Protein AF-A0A8H5FE26-F1 (afdb_monomer)

Solvent-accessible surface area (backbone atoms only — not comparable to full-atom values): 21546 Å² total; per-residue (Å²): 132,84,78,77,91,80,84,86,88,81,73,98,58,68,50,40,76,89,61,54,45,76,48,76,42,78,92,78,72,46,77,47,75,51,56,50,65,57,74,57,57,75,66,94,57,79,83,75,61,69,77,38,42,54,45,73,43,95,80,79,53,49,63,42,27,74,56,44,78,77,45,67,68,90,78,36,55,68,60,79,56,71,46,61,98,80,62,85,57,63,67,57,53,51,53,52,49,64,69,40,44,68,57,50,53,51,35,66,73,62,79,59,77,76,51,43,69,53,51,44,50,50,54,51,49,48,52,53,46,45,34,44,72,74,47,21,38,45,59,34,35,37,34,40,23,27,83,88,84,74,32,67,44,34,37,38,41,35,33,42,45,26,44,38,79,89,76,75,45,60,30,34,46,24,31,38,36,62,30,29,63,74,56,66,74,32,69,69,49,52,49,45,50,53,50,43,57,51,40,42,75,76,49,89,52,45,78,44,82,44,84,41,60,78,69,23,50,38,44,50,28,28,39,49,39,30,24,25,47,19,44,61,89,70,68,56,49,98,82,34,47,49,81,78,58,35,72,38,52,37,51,53,86,52,45,50,22,60,59,72,61,41,41,53,46,84,52,66,63,46,77,76,38,77,88,46,55,82,48,38,77,64,22,29,39,26,44,45,56,82,81,58,80,42,78,51,49,65,53,33,60,58,49,48,52,50,51,51,52,52,52,53,48,51,50,56,49,55,54,62,75,68,59,86,71,90,82,88,84,76,55,14,76,69,77,61,42,70,28,84,90,55,59,46,55,40,89,66,50,62,80,49,40,17,49,43,73,66,43,46,59,71,41,38,83,64,46,61,81,74,64,50,114

Sequence (373 aa):
MFKGFKSTLHFPFPIDTSALTTRIARKSSYIEVEGRIVSQAKLAVPLDMKSFPVIRTDNRSKFHALGMHYVALEALPVLRSPLPSKYDLTWLEHHFSLSMDEEKKAAHAASGPQPPFLELKDSIAIIFARFLETNRGEATMFQLRDPKNGGTYAILFVSCVRIDLTANTVIADACVLSWSASLFAMPVIDRAIRKMLVDIQATTLRSIHVITPPEEVKWWKAFLPTAVERCRSWNHQSKCEYMLQGVPRTVKMNEDPVCGCGRGKNLGGFDQVEGWKAFRPYVTRVALGMPFSTSLLSGITSDMQQTLRSELKRVSEMEREGAAGEFSEQCCTTCGGSGKPKLLLCSRCKGTQYCSTDCQKTDWKKHKLVCSK

pLDDT: mean 80.18, std 16.31, range [31.52, 98.56]

Mean predicted aligned error: 14.79 Å

Structure (mmCIF, N/CA/C/O backbone):
data_AF-A0A8H5FE26-F1
#
_entry.id   AF-A0A8H5FE26-F1
#
loop_
_atom_site.group_PDB
_atom_site.id
_atom_site.type_symbol
_atom_site.label_atom_id
_atom_site.label_alt_id
_atom_site.label_comp_id
_atom_site.label_asym_id
_atom_site.label_entity_id
_atom_site.label_seq_id
_atom_site.pdbx_PDB_ins_code
_atom_site.Cartn_x
_atom_site.Cartn_y
_atom_site.Cartn_z
_atom_site.occupancy
_atom_site.B_iso_or_equiv
_atom_site.auth_seq_id
_atom_site.auth_comp_id
_atom_site.auth_asym_id
_atom_site.auth_atom_id
_atom_site.pdbx_PDB_model_num
ATOM 1 N N . MET A 1 1 ? -31.729 -18.927 38.021 1.00 42.00 1 MET A N 1
ATOM 2 C CA . MET A 1 1 ? -30.723 -17.842 38.036 1.00 42.00 1 MET A CA 1
ATOM 3 C C . MET A 1 1 ? -30.392 -17.519 36.580 1.00 42.00 1 MET A C 1
ATOM 5 O O . MET A 1 1 ? -29.798 -18.361 35.916 1.00 42.00 1 MET A O 1
ATOM 9 N N . PHE A 1 2 ? -30.890 -16.406 36.027 1.00 48.88 2 PHE A N 1
ATOM 10 C CA . PHE A 1 2 ? -30.594 -16.031 34.637 1.00 48.88 2 PHE A CA 1
ATOM 11 C C . PHE A 1 2 ? -29.081 -15.815 34.508 1.00 48.88 2 PHE A C 1
ATOM 13 O O . PHE A 1 2 ? -28.537 -14.903 35.129 1.00 48.88 2 PHE A O 1
ATOM 20 N N . LYS A 1 3 ? -28.389 -16.662 33.735 1.00 57.31 3 LYS A N 1
ATOM 21 C CA . LYS A 1 3 ? -27.020 -16.362 33.298 1.00 57.31 3 LYS A CA 1
ATOM 22 C C . LYS A 1 3 ? -27.122 -15.089 32.460 1.00 57.31 3 LYS A C 1
ATOM 24 O O . LYS A 1 3 ? -27.830 -15.090 31.458 1.00 57.31 3 LYS A O 1
ATOM 29 N N . GLY A 1 4 ? -26.522 -14.000 32.940 1.00 65.94 4 GLY A N 1
ATOM 30 C CA . GLY A 1 4 ? -26.686 -12.667 32.362 1.00 65.94 4 GLY A CA 1
ATOM 31 C C . GLY A 1 4 ? -26.510 -12.668 30.843 1.00 65.94 4 GLY A C 1
ATOM 32 O O . GLY A 1 4 ? -25.567 -13.259 30.317 1.00 65.94 4 GLY A O 1
ATOM 33 N N . PHE A 1 5 ? -27.434 -12.017 30.138 1.00 72.00 5 PHE A N 1
ATOM 34 C CA . PHE A 1 5 ? -27.328 -11.807 28.700 1.00 72.00 5 PHE A CA 1
ATOM 35 C C . PHE A 1 5 ? -26.205 -10.798 28.433 1.00 72.00 5 PHE A C 1
ATOM 37 O O . PHE A 1 5 ? -26.276 -9.654 28.879 1.00 72.00 5 PHE A O 1
ATOM 44 N N . LYS A 1 6 ? -25.158 -11.227 27.723 1.00 79.38 6 LYS A N 1
ATOM 45 C CA . LYS A 1 6 ? -24.045 -10.373 27.298 1.00 79.38 6 LYS A CA 1
ATOM 46 C C . LYS A 1 6 ? -23.971 -10.391 25.777 1.00 79.38 6 LYS A C 1
ATOM 48 O O . LYS A 1 6 ? -23.808 -11.454 25.185 1.00 79.38 6 LYS A O 1
ATOM 53 N N . SER A 1 7 ? -24.065 -9.216 25.166 1.00 76.31 7 SER A N 1
ATOM 54 C CA . SER A 1 7 ? -23.886 -9.022 23.728 1.00 76.31 7 SER A CA 1
ATOM 55 C C . SER A 1 7 ? -22.877 -7.902 23.477 1.00 76.31 7 SER A C 1
ATOM 57 O O . SER A 1 7 ? -22.735 -6.995 24.297 1.00 76.31 7 SER A O 1
ATOM 59 N N . THR A 1 8 ? -22.154 -7.983 22.363 1.00 78.25 8 THR A N 1
ATOM 60 C CA . THR A 1 8 ? -21.194 -6.964 21.921 1.00 78.25 8 THR A CA 1
ATOM 61 C C . THR A 1 8 ? -21.729 -6.332 20.648 1.00 78.25 8 THR A C 1
ATOM 63 O O . THR A 1 8 ? -21.984 -7.040 19.676 1.00 78.25 8 THR A O 1
ATOM 66 N N . LEU A 1 9 ? -21.895 -5.011 20.664 1.00 72.19 9 LEU A N 1
ATOM 67 C CA . LEU A 1 9 ? -22.330 -4.230 19.510 1.00 72.19 9 LEU A CA 1
ATOM 68 C C . LEU A 1 9 ? -21.108 -3.692 18.761 1.00 72.19 9 LEU A C 1
ATOM 70 O O . LEU A 1 9 ? -20.142 -3.243 19.381 1.00 72.19 9 LEU A O 1
ATOM 74 N N . HIS A 1 10 ? -21.158 -3.745 17.433 1.00 67.38 10 HIS A N 1
ATOM 75 C CA . HIS A 1 10 ? -20.135 -3.199 16.552 1.00 67.38 10 HIS A CA 1
ATOM 76 C C . HIS A 1 10 ? -20.739 -2.037 15.767 1.00 67.38 10 HIS A C 1
ATOM 78 O O . HIS A 1 10 ? -21.728 -2.210 15.064 1.00 67.38 10 HIS A O 1
ATOM 84 N N . PHE A 1 11 ? -20.155 -0.848 15.897 1.00 66.44 11 PHE A N 1
ATOM 85 C CA . PHE A 1 11 ? -20.574 0.299 15.101 1.00 66.44 11 PHE A CA 1
ATOM 86 C C . PHE A 1 11 ? -19.781 0.325 13.789 1.00 66.44 11 PHE A C 1
ATOM 88 O O . PHE A 1 11 ? -18.556 0.172 13.824 1.00 66.44 11 PHE A O 1
ATOM 95 N N . PRO A 1 12 ? -20.443 0.521 12.634 1.00 58.28 12 PRO A N 1
ATOM 96 C CA . PRO A 1 12 ? -19.768 0.567 11.339 1.00 58.28 12 PRO A CA 1
ATOM 97 C C . PRO A 1 12 ? -18.960 1.855 11.141 1.00 58.28 12 PRO A C 1
ATOM 99 O O . PRO A 1 12 ? -18.121 1.902 10.251 1.00 58.28 12 PRO A O 1
ATOM 102 N N . PHE A 1 13 ? -19.185 2.877 11.970 1.00 64.31 13 PHE A N 1
ATOM 103 C CA . PHE A 1 13 ? -18.470 4.150 11.954 1.00 64.31 13 PHE A CA 1
ATOM 104 C C . PHE A 1 13 ? -17.922 4.466 13.350 1.00 64.31 13 PHE A C 1
ATOM 106 O O . PHE A 1 13 ? -18.496 4.005 14.342 1.00 64.31 13 PHE A O 1
ATOM 113 N N . PRO A 1 14 ? -16.841 5.260 13.460 1.00 64.19 14 PRO A N 1
ATOM 114 C CA . PRO A 1 14 ? -16.409 5.803 14.738 1.00 64.19 14 PRO A CA 1
ATOM 115 C C . PRO A 1 14 ? -17.554 6.586 15.379 1.00 64.19 14 PRO A C 1
ATOM 117 O O . PRO A 1 14 ? -18.117 7.500 14.773 1.00 64.19 14 PRO A O 1
ATOM 120 N N . ILE A 1 15 ? -17.890 6.216 16.608 1.00 69.81 15 ILE A N 1
ATOM 121 C CA . ILE A 1 15 ? -18.896 6.897 17.415 1.00 69.81 15 ILE A CA 1
ATOM 122 C C . ILE A 1 15 ? -18.239 7.504 18.649 1.00 69.81 15 ILE A C 1
ATOM 124 O O . ILE A 1 15 ? -17.254 6.973 19.168 1.00 69.81 15 ILE A O 1
ATOM 128 N N . ASP A 1 16 ? -18.789 8.614 19.123 1.00 71.38 16 ASP A N 1
ATOM 129 C CA . ASP A 1 16 ? -18.390 9.179 20.404 1.00 71.38 16 ASP A CA 1
ATOM 130 C C . ASP A 1 16 ? -18.943 8.297 21.530 1.00 71.38 16 ASP A C 1
ATOM 132 O O . ASP A 1 16 ? -20.134 8.328 21.849 1.00 71.38 16 ASP A O 1
ATOM 136 N N . THR A 1 17 ? -18.070 7.487 22.131 1.00 69.12 17 THR A N 1
ATOM 137 C CA . THR A 1 17 ? -18.452 6.583 23.221 1.00 69.12 17 THR A CA 1
ATOM 138 C C . THR A 1 17 ? -18.880 7.329 24.482 1.00 69.12 17 THR A C 1
ATOM 140 O O . THR A 1 17 ? -19.586 6.749 25.303 1.00 69.12 17 THR A O 1
ATOM 143 N N . SER A 1 18 ? -18.475 8.594 24.648 1.00 71.56 18 SER A N 1
ATOM 144 C CA . SER A 1 18 ? -18.912 9.432 25.771 1.00 71.56 18 SER A CA 1
ATOM 145 C C . SER A 1 18 ? -20.352 9.931 25.607 1.00 71.56 18 SER A C 1
ATOM 147 O O . SER A 1 18 ? -21.015 10.224 26.599 1.00 71.56 18 SER A O 1
ATOM 149 N N . ALA A 1 19 ? -20.863 9.952 24.371 1.00 73.81 19 ALA A N 1
ATOM 150 C CA . ALA A 1 19 ? -22.213 10.387 24.020 1.00 73.81 19 ALA A CA 1
ATOM 151 C C . ALA A 1 19 ? -23.171 9.217 23.720 1.00 73.81 19 ALA A C 1
ATOM 153 O O . ALA A 1 19 ? -24.199 9.411 23.070 1.00 73.81 19 ALA A O 1
ATOM 154 N N . LEU A 1 20 ? -22.838 8.001 24.165 1.00 84.44 20 LEU A N 1
ATOM 155 C CA . LEU A 1 20 ? -23.683 6.822 23.989 1.00 84.44 20 LEU A CA 1
ATOM 156 C C . LEU A 1 20 ? -24.953 6.917 24.834 1.00 84.44 20 LEU A C 1
ATOM 158 O O . LEU A 1 20 ? -24.897 7.048 26.058 1.00 84.44 20 LEU A O 1
ATOM 162 N N . THR A 1 21 ? -26.106 6.752 24.194 1.00 88.12 21 THR A N 1
ATOM 163 C CA . THR A 1 21 ? -27.395 6.637 24.874 1.00 88.12 21 THR A CA 1
ATOM 164 C C . THR A 1 21 ? -27.908 5.206 24.752 1.00 88.12 21 THR A C 1
ATOM 166 O O . THR A 1 21 ? -27.860 4.579 23.697 1.00 88.12 21 THR A O 1
ATOM 169 N N . THR A 1 22 ? -28.369 4.641 25.870 1.00 91.06 22 THR A N 1
ATOM 170 C CA . THR A 1 22 ? -28.957 3.295 25.912 1.00 91.06 22 THR A CA 1
ATOM 171 C C . THR A 1 22 ? -30.412 3.395 26.334 1.00 91.06 22 THR A C 1
ATOM 173 O O . THR A 1 22 ? -30.720 3.940 27.394 1.00 91.06 22 THR A O 1
ATOM 176 N N . ARG A 1 23 ? -31.313 2.829 25.532 1.00 90.69 23 ARG A N 1
ATOM 177 C CA . ARG A 1 23 ? -32.741 2.739 25.828 1.00 90.69 23 ARG A CA 1
ATOM 178 C C . ARG A 1 23 ? -33.143 1.273 25.960 1.00 90.69 23 ARG A C 1
ATOM 180 O O . ARG A 1 23 ? -32.915 0.464 25.067 1.00 90.69 23 ARG A O 1
ATOM 187 N N . ILE A 1 24 ? -33.759 0.929 27.092 1.00 91.12 24 ILE A N 1
ATOM 188 C CA . ILE A 1 24 ? -34.232 -0.430 27.388 1.00 91.12 24 ILE A CA 1
ATOM 189 C C . ILE A 1 24 ? -35.757 -0.425 27.370 1.00 91.12 24 ILE A C 1
ATOM 191 O O . ILE A 1 24 ? -36.402 0.027 28.320 1.00 91.12 24 ILE A O 1
ATOM 195 N N . ALA A 1 25 ? -36.346 -0.955 26.306 1.00 89.50 25 ALA A N 1
ATOM 196 C CA . ALA A 1 25 ? -37.789 -1.059 26.177 1.00 89.50 25 ALA A CA 1
ATOM 197 C C . ALA A 1 25 ? -38.263 -2.418 26.712 1.00 89.50 25 ALA A C 1
ATOM 199 O O . ALA A 1 25 ? -38.289 -3.423 26.007 1.00 89.50 25 ALA A O 1
ATOM 200 N N . ARG A 1 26 ? -38.637 -2.458 27.997 1.00 88.38 26 ARG A N 1
ATOM 201 C CA . ARG A 1 26 ? -38.989 -3.710 28.699 1.00 88.38 26 ARG A CA 1
ATOM 202 C C . ARG A 1 26 ? -40.265 -4.372 28.172 1.00 88.38 26 ARG A C 1
ATOM 204 O O . ARG A 1 26 ? -40.333 -5.593 28.145 1.00 88.38 26 ARG A O 1
ATOM 211 N N . LYS A 1 27 ? -41.259 -3.575 27.756 1.00 89.50 27 LYS A N 1
ATOM 212 C CA . LYS A 1 27 ? -42.552 -4.079 27.252 1.00 89.50 27 LYS A CA 1
ATOM 213 C C . LYS A 1 27 ? -42.445 -4.699 25.855 1.00 89.50 27 LYS A C 1
ATOM 215 O O . LYS A 1 27 ? -43.151 -5.652 25.569 1.00 89.50 27 LYS A O 1
ATOM 220 N N . SER A 1 28 ? -41.570 -4.158 25.011 1.00 90.69 28 SER A N 1
ATOM 221 C CA . SER A 1 28 ? -41.320 -4.608 23.633 1.00 90.69 28 SER A CA 1
ATOM 222 C C . SER A 1 28 ? -40.013 -5.398 23.484 1.00 90.69 28 SER A C 1
ATOM 224 O O . SER A 1 28 ? -39.604 -5.699 22.369 1.00 90.69 28 SER A O 1
ATOM 226 N N . SER A 1 29 ? -39.355 -5.723 24.602 1.00 88.06 29 SER A N 1
ATOM 227 C CA . SER A 1 29 ? -38.166 -6.580 24.696 1.00 88.06 29 SER A CA 1
ATOM 228 C C . SER A 1 29 ? -37.003 -6.215 23.761 1.00 88.06 29 SER A C 1
ATOM 230 O O . SER A 1 29 ? -36.334 -7.108 23.247 1.00 88.06 29 SER A O 1
ATOM 232 N N . TYR A 1 30 ? -36.708 -4.921 23.585 1.00 87.31 30 TYR A N 1
ATOM 233 C CA . TYR A 1 30 ? -35.526 -4.482 22.832 1.00 87.31 30 TYR A CA 1
ATOM 234 C C . TYR A 1 30 ? -34.601 -3.573 23.648 1.00 87.31 30 TYR A C 1
ATOM 236 O O . TYR A 1 30 ? -35.021 -2.864 24.569 1.00 87.31 30 TYR A O 1
ATOM 244 N N . ILE A 1 31 ? -33.319 -3.614 23.289 1.00 87.75 31 ILE A N 1
ATOM 245 C CA . ILE A 1 31 ? -32.285 -2.694 23.758 1.00 87.75 31 ILE A CA 1
ATOM 246 C C . ILE A 1 31 ? -31.813 -1.926 22.532 1.00 87.75 31 ILE A C 1
ATOM 248 O O . ILE A 1 31 ? -31.376 -2.526 21.553 1.00 87.75 31 ILE A O 1
ATOM 252 N N . GLU A 1 32 ? -31.920 -0.611 22.590 1.00 89.19 32 GLU A N 1
ATOM 253 C CA . GLU A 1 32 ? -31.445 0.307 21.565 1.00 89.19 32 GLU A CA 1
ATOM 254 C C . GLU A 1 32 ? -30.240 1.054 22.126 1.00 89.19 32 GLU A C 1
ATOM 256 O O . GLU A 1 32 ? -30.271 1.542 23.259 1.00 89.19 32 GLU A O 1
ATOM 261 N N . VAL A 1 33 ? -29.161 1.094 21.351 1.00 88.62 33 VAL A N 1
ATOM 262 C CA . VAL A 1 33 ? -27.958 1.854 21.683 1.00 88.62 33 VAL A CA 1
ATOM 263 C C . VAL A 1 33 ? -27.718 2.824 20.541 1.00 88.62 33 VAL A C 1
ATOM 265 O O . VAL A 1 33 ? -27.420 2.407 19.424 1.00 88.62 33 VAL A O 1
ATOM 268 N N . GLU A 1 34 ? -27.866 4.109 20.826 1.00 85.75 34 GLU A N 1
ATOM 269 C CA . GLU A 1 34 ? -27.645 5.186 19.873 1.00 85.75 34 GLU A CA 1
ATOM 270 C C . GLU A 1 34 ? -26.297 5.844 20.190 1.00 85.75 34 GLU A C 1
ATOM 272 O O . GLU A 1 34 ? -25.986 6.189 21.331 1.00 85.75 34 GLU A O 1
ATOM 277 N N . GLY A 1 35 ? -25.459 5.964 19.164 1.00 81.00 35 GLY A N 1
ATOM 278 C CA . GLY A 1 35 ? -24.169 6.632 19.240 1.00 81.00 35 GLY A CA 1
ATOM 279 C C . GLY A 1 35 ? -24.078 7.667 18.137 1.00 81.00 35 GLY A C 1
ATOM 280 O O . GLY A 1 35 ? -24.379 7.373 16.979 1.00 81.00 35 GLY A O 1
ATOM 281 N N . ARG A 1 36 ? -23.653 8.884 18.483 1.00 76.75 36 ARG A N 1
ATOM 282 C CA . ARG A 1 36 ? -23.403 9.913 17.474 1.00 76.75 36 ARG A CA 1
ATOM 283 C C . ARG A 1 36 ? -22.162 9.538 16.683 1.00 76.75 36 ARG A C 1
ATOM 285 O O . ARG A 1 36 ? -21.097 9.330 17.269 1.00 76.75 36 ARG A O 1
ATOM 292 N N . ILE A 1 37 ? -22.311 9.473 15.360 1.00 70.62 37 ILE A N 1
ATOM 293 C CA . ILE A 1 37 ? -21.169 9.392 14.451 1.00 70.62 37 ILE A CA 1
ATOM 294 C C . ILE A 1 37 ? -20.287 10.596 14.757 1.00 70.62 37 ILE A C 1
ATOM 296 O O . ILE A 1 37 ? -20.768 11.729 14.826 1.00 70.62 37 ILE A O 1
ATOM 300 N N . VAL A 1 38 ? -19.004 10.341 14.976 1.00 62.84 38 VAL A N 1
ATOM 301 C CA . VAL A 1 38 ? -18.029 11.407 15.180 1.00 62.84 38 VAL A CA 1
ATOM 302 C C . VAL A 1 38 ? -18.012 12.223 13.896 1.00 62.84 38 VAL A C 1
ATOM 304 O O . VAL A 1 38 ? -17.582 11.713 12.873 1.00 62.84 38 VAL A O 1
ATOM 307 N N . SER A 1 39 ? -18.514 13.456 13.915 1.00 52.06 39 SER A N 1
ATOM 308 C CA . SER A 1 39 ? -18.492 14.326 12.733 1.00 52.06 39 SER A CA 1
ATOM 309 C C . SER A 1 39 ? -17.266 15.237 12.701 1.00 52.06 39 SER A C 1
ATOM 311 O O . SER A 1 39 ? -16.921 15.729 11.637 1.00 52.06 39 SER A O 1
ATOM 313 N N . GLN A 1 40 ? -16.588 15.440 13.835 1.00 47.38 40 GLN A N 1
ATOM 314 C CA . GLN A 1 40 ? -15.408 16.296 13.976 1.00 47.38 40 GLN A CA 1
ATOM 315 C C . GLN A 1 40 ? -14.584 15.866 15.196 1.00 47.38 40 GLN A C 1
ATOM 317 O O . GLN A 1 40 ? -15.142 15.696 16.279 1.00 47.38 40 GLN A O 1
ATOM 322 N N . ALA A 1 41 ? -13.276 15.694 14.993 1.00 45.03 41 ALA A N 1
ATOM 323 C CA . ALA A 1 41 ? -12.136 16.133 15.812 1.00 45.03 41 ALA A CA 1
ATOM 324 C C . ALA A 1 41 ? -12.131 16.125 17.359 1.00 45.03 41 ALA A C 1
ATOM 326 O O . ALA A 1 41 ? -11.152 16.564 17.949 1.00 45.03 41 ALA A O 1
ATOM 327 N N . LYS A 1 42 ? -13.135 15.596 18.060 1.00 40.28 42 LYS A N 1
ATOM 328 C CA . LYS A 1 42 ? -13.143 15.522 19.534 1.00 40.28 42 LYS A CA 1
ATOM 329 C C . LYS A 1 42 ? -12.607 14.214 20.099 1.00 40.28 42 LYS A C 1
ATOM 331 O O . LYS A 1 42 ? -12.680 13.982 21.302 1.00 40.28 42 LYS A O 1
ATOM 336 N N . LEU A 1 43 ? -12.037 13.357 19.260 1.00 40.78 43 LEU A N 1
ATOM 337 C CA . LEU A 1 43 ? -11.197 12.290 19.772 1.00 40.78 43 LEU A CA 1
ATOM 338 C C . LEU A 1 43 ? -9.810 12.879 20.012 1.00 40.78 43 LEU A C 1
ATOM 340 O O . LEU A 1 43 ? -9.029 13.044 19.082 1.00 40.78 43 LEU A O 1
ATOM 344 N N . ALA A 1 44 ? -9.499 13.115 21.288 1.00 36.69 44 ALA A N 1
ATOM 345 C CA . ALA A 1 44 ? -8.140 13.155 21.829 1.00 36.69 44 ALA A CA 1
ATOM 346 C C . ALA A 1 44 ? -7.467 11.775 21.675 1.00 36.69 44 ALA A C 1
ATOM 348 O O . ALA A 1 44 ? -7.000 11.160 22.631 1.00 36.69 44 ALA A O 1
ATOM 349 N N . VAL A 1 45 ? -7.516 11.225 20.467 1.00 37.59 45 VAL A N 1
ATOM 350 C CA . VAL A 1 45 ? -6.930 9.948 20.124 1.00 37.59 45 VAL A CA 1
ATOM 351 C C . VAL A 1 45 ? -5.710 10.255 19.288 1.00 37.59 45 VAL A C 1
ATOM 353 O O . VAL A 1 45 ? -5.857 10.878 18.235 1.00 37.59 45 VAL A O 1
ATOM 356 N N . PRO A 1 46 ? -4.520 9.847 19.757 1.00 38.06 46 PRO A N 1
ATOM 357 C CA . PRO A 1 46 ? -3.290 10.020 19.013 1.00 38.06 46 PRO A CA 1
ATOM 358 C C . PRO A 1 46 ? -3.487 9.569 17.567 1.00 38.06 46 PRO A C 1
ATOM 360 O O . PRO A 1 46 ? -4.008 8.483 17.305 1.00 38.06 46 PRO A O 1
ATOM 363 N N . LEU A 1 47 ? -3.094 10.442 16.641 1.00 45.56 47 LEU A N 1
ATOM 364 C CA . LEU A 1 47 ? -3.214 10.299 15.188 1.00 45.56 47 LEU A CA 1
ATOM 365 C C . LEU A 1 47 ? -2.347 9.161 14.610 1.00 45.56 47 LEU A C 1
ATOM 367 O O . LEU A 1 47 ? -2.080 9.136 13.417 1.00 45.56 47 LEU A O 1
ATOM 371 N N . ASP A 1 48 ? -1.854 8.249 15.442 1.00 53.72 48 ASP A N 1
ATOM 372 C CA . ASP A 1 48 ? -0.707 7.400 15.140 1.00 53.72 48 ASP A CA 1
ATOM 373 C C . ASP A 1 48 ? -1.023 6.262 14.153 1.00 53.72 48 ASP A C 1
ATOM 375 O O . ASP A 1 48 ? -0.298 6.066 13.184 1.00 53.72 48 ASP A O 1
ATOM 379 N N . MET A 1 49 ? -2.095 5.499 14.384 1.00 50.41 49 MET A N 1
ATOM 380 C CA . MET A 1 49 ? -2.362 4.217 13.708 1.00 50.41 49 MET A CA 1
ATOM 381 C C . MET A 1 49 ? -3.819 4.035 13.282 1.00 50.41 49 MET A C 1
ATOM 383 O O . MET A 1 49 ? -4.137 3.159 12.477 1.00 50.41 49 MET A O 1
ATOM 387 N N . LYS A 1 50 ? -4.728 4.857 13.814 1.00 59.31 50 LYS A N 1
ATOM 388 C CA . LYS A 1 50 ? -6.170 4.769 13.529 1.00 59.31 50 LYS A CA 1
ATOM 389 C C . LYS A 1 50 ? -6.589 5.495 12.251 1.00 59.31 50 LYS A C 1
ATOM 391 O O . LYS A 1 50 ? -7.764 5.462 11.902 1.00 59.31 50 LYS A O 1
ATOM 396 N N . SER A 1 51 ? -5.634 6.095 11.543 1.00 67.00 51 SER A N 1
ATOM 397 C CA . SER A 1 51 ? -5.821 6.776 10.255 1.00 67.00 51 SER A CA 1
ATOM 398 C C . SER A 1 51 ? -6.201 5.819 9.119 1.00 67.00 51 SER A C 1
ATOM 400 O O . SER A 1 51 ? -6.740 6.248 8.102 1.00 67.00 51 SER A O 1
ATOM 402 N N . PHE A 1 52 ? -5.997 4.511 9.314 1.00 79.94 52 PHE A N 1
ATOM 403 C CA . PHE A 1 52 ? -6.332 3.458 8.352 1.00 79.94 52 PHE A CA 1
ATOM 404 C C . PHE A 1 52 ? -7.270 2.399 8.952 1.00 79.94 52 PHE A C 1
ATOM 406 O O . PHE A 1 52 ? -6.898 1.226 9.050 1.00 79.94 52 PHE A O 1
ATOM 413 N N . PRO A 1 53 ? -8.482 2.782 9.405 1.00 77.62 53 PRO A N 1
ATOM 414 C CA . PRO A 1 53 ? -9.356 1.851 10.093 1.00 77.62 53 PRO A CA 1
ATOM 415 C C . PRO A 1 53 ? -9.917 0.816 9.118 1.00 77.62 53 PRO A C 1
ATOM 417 O O . PRO A 1 53 ? -10.616 1.145 8.157 1.00 77.62 53 PRO A O 1
ATOM 420 N N . VAL A 1 54 ? -9.648 -0.452 9.420 1.00 81.38 54 VAL A N 1
ATOM 421 C CA . VAL A 1 54 ? -10.272 -1.606 8.774 1.00 81.38 54 VAL A CA 1
ATOM 422 C C . VAL A 1 54 ? -11.252 -2.225 9.763 1.00 81.38 54 VAL A C 1
ATOM 424 O O . VAL A 1 54 ? -10.854 -2.847 10.749 1.00 81.38 54 VAL A O 1
ATOM 427 N N . ILE A 1 55 ? -12.545 -2.040 9.512 1.00 77.12 55 ILE A N 1
ATOM 428 C CA . ILE A 1 55 ? -13.608 -2.450 10.429 1.00 77.12 55 ILE A CA 1
ATOM 429 C C . ILE A 1 55 ? -14.200 -3.782 10.004 1.00 77.12 55 ILE A C 1
ATOM 431 O O . ILE A 1 55 ? -14.474 -4.029 8.831 1.00 77.12 55 ILE A O 1
ATOM 435 N N . ARG A 1 56 ? -14.439 -4.642 10.991 1.00 76.12 56 ARG A N 1
ATOM 436 C CA . ARG A 1 56 ? -15.178 -5.887 10.819 1.00 76.12 56 ARG A CA 1
ATOM 437 C C . ARG A 1 56 ? -16.681 -5.613 10.845 1.00 76.12 56 ARG A C 1
ATOM 439 O O . ARG A 1 56 ? -17.183 -5.062 11.818 1.00 76.12 56 ARG A O 1
ATOM 446 N N . THR A 1 57 ? -17.393 -6.063 9.819 1.00 67.88 57 THR A N 1
ATOM 447 C CA . THR A 1 57 ? -18.866 -6.018 9.787 1.00 67.88 57 THR A CA 1
ATOM 448 C C . THR A 1 57 ? -19.507 -7.130 10.607 1.00 67.88 57 THR A C 1
ATOM 450 O O . THR A 1 57 ? -18.881 -8.155 10.902 1.00 67.88 57 THR A O 1
ATOM 453 N N . ASP A 1 58 ? -20.796 -6.964 10.896 1.00 56.25 58 ASP A N 1
ATOM 454 C CA . ASP A 1 58 ? -21.624 -7.894 11.673 1.00 56.25 58 ASP A CA 1
ATOM 455 C C . ASP A 1 58 ? -21.601 -9.332 11.140 1.00 56.25 58 ASP A C 1
ATOM 457 O O . ASP A 1 58 ? -21.714 -10.286 11.910 1.00 56.25 58 ASP A O 1
ATOM 461 N N . ASN A 1 59 ? -21.330 -9.520 9.844 1.00 58.56 59 ASN A N 1
ATOM 462 C CA . ASN A 1 59 ? -21.236 -10.841 9.224 1.00 58.56 59 ASN A CA 1
ATOM 463 C C . ASN A 1 59 ? -19.911 -11.589 9.517 1.00 58.56 59 ASN A C 1
ATOM 465 O O . ASN A 1 59 ? -19.579 -12.547 8.817 1.00 58.56 59 ASN A O 1
ATOM 469 N N . ARG A 1 60 ? -19.128 -11.129 10.514 1.00 56.62 60 ARG A N 1
ATOM 470 C CA . ARG A 1 60 ? -17.849 -11.648 11.071 1.00 56.62 60 ARG A CA 1
ATOM 471 C C . ARG A 1 60 ? -16.717 -11.981 10.084 1.00 56.62 60 ARG A C 1
ATOM 473 O O . ARG A 1 60 ? -15.598 -12.209 10.520 1.00 56.62 60 ARG A O 1
ATOM 480 N N . SER A 1 61 ? -16.974 -11.998 8.784 1.00 61.88 61 SER A N 1
ATOM 481 C CA . SER A 1 61 ? -16.092 -12.489 7.718 1.00 61.88 61 SER A CA 1
ATOM 482 C C . SER A 1 61 ? -15.740 -11.411 6.692 1.00 61.88 61 SER A C 1
ATOM 484 O O . SER A 1 61 ? -14.847 -11.615 5.869 1.00 61.88 61 SER A O 1
ATOM 486 N N . LYS A 1 62 ? -16.413 -10.254 6.748 1.00 72.12 62 LYS A N 1
ATOM 487 C CA . LYS A 1 62 ? -16.162 -9.114 5.867 1.00 72.12 62 LYS A CA 1
ATOM 488 C C . LYS A 1 62 ? -15.542 -7.967 6.653 1.00 72.12 62 LYS A C 1
ATOM 490 O O . LYS A 1 62 ? -16.079 -7.551 7.683 1.00 72.12 62 LYS A O 1
ATOM 495 N N . PHE A 1 63 ? -14.429 -7.476 6.130 1.00 82.75 63 PHE A N 1
ATOM 496 C CA . PHE A 1 63 ? -13.708 -6.313 6.622 1.00 82.75 63 PHE A CA 1
ATOM 497 C C . PHE A 1 63 ? -13.835 -5.189 5.590 1.00 82.75 63 PHE A C 1
ATOM 499 O O . PHE A 1 63 ? -13.822 -5.458 4.388 1.00 82.75 63 PHE A O 1
ATOM 506 N N . HIS A 1 64 ? -13.969 -3.948 6.051 1.00 77.25 64 HIS A N 1
ATOM 507 C CA . HIS A 1 64 ? -14.046 -2.766 5.198 1.00 77.25 64 HIS A CA 1
ATOM 508 C C . HIS A 1 64 ? -13.019 -1.727 5.622 1.00 77.25 64 HIS A C 1
ATOM 510 O O . HIS A 1 64 ? -12.952 -1.349 6.791 1.00 77.25 64 HIS A O 1
ATOM 516 N N . ALA A 1 65 ? -12.249 -1.248 4.649 1.00 81.44 65 ALA A N 1
ATOM 517 C CA . ALA A 1 65 ? -11.445 -0.046 4.778 1.00 81.44 65 ALA A CA 1
ATOM 518 C C . ALA A 1 65 ? -12.381 1.169 4.863 1.00 81.44 65 ALA A C 1
ATOM 520 O O . ALA A 1 65 ? -13.050 1.500 3.891 1.00 81.44 65 ALA A O 1
ATOM 521 N N . LEU A 1 66 ? -12.454 1.828 6.018 1.00 73.50 66 LEU A N 1
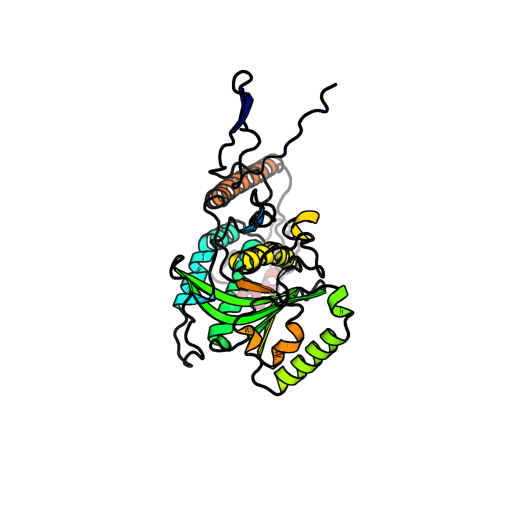ATOM 522 C CA . LEU A 1 66 ? -13.338 2.985 6.192 1.00 73.50 66 LEU A CA 1
ATOM 523 C C . LEU A 1 66 ? -12.805 4.257 5.524 1.00 73.50 66 LEU A C 1
ATOM 525 O O . LEU A 1 66 ? -13.589 5.106 5.114 1.00 73.50 66 LEU A O 1
ATOM 529 N N . GLY A 1 67 ? -11.481 4.399 5.426 1.00 71.50 67 GLY A N 1
ATOM 530 C CA . GLY A 1 67 ? -10.852 5.593 4.853 1.00 71.50 67 GLY A CA 1
ATOM 531 C C . GLY A 1 67 ? -10.671 5.561 3.337 1.00 71.50 67 GLY A C 1
ATOM 532 O O . GLY A 1 67 ? -10.174 6.519 2.755 1.00 71.50 67 GLY A O 1
ATOM 533 N N . MET A 1 68 ? -11.038 4.457 2.688 1.00 81.75 68 MET A N 1
ATOM 534 C CA . MET A 1 68 ? -10.845 4.257 1.257 1.00 81.75 68 MET A CA 1
ATOM 535 C C . MET A 1 68 ? -11.978 3.407 0.694 1.00 81.75 68 MET A C 1
ATOM 537 O O . MET A 1 68 ? -12.238 2.315 1.189 1.00 81.75 68 MET A O 1
ATOM 541 N N . HIS A 1 69 ? -12.623 3.886 -0.369 1.00 86.31 69 HIS A N 1
ATOM 542 C CA . HIS A 1 69 ? -13.677 3.128 -1.034 1.00 86.31 69 HIS A CA 1
ATOM 543 C C . HIS A 1 69 ? -13.118 1.847 -1.671 1.00 86.31 69 HIS A C 1
ATOM 545 O O . HIS A 1 69 ? -11.965 1.803 -2.104 1.00 86.31 69 HIS A O 1
ATOM 551 N N . TYR A 1 70 ? -13.948 0.806 -1.737 1.00 91.06 70 TYR A N 1
ATOM 552 C CA . TYR A 1 70 ? -13.598 -0.449 -2.394 1.00 91.06 70 TYR A CA 1
ATOM 553 C C . TYR A 1 70 ? -13.387 -0.257 -3.897 1.00 91.06 70 TYR A C 1
ATOM 555 O O . TYR A 1 70 ? -14.194 0.393 -4.556 1.00 91.06 70 TYR A O 1
ATOM 563 N N . VAL A 1 71 ? -12.354 -0.892 -4.447 1.00 92.81 71 VAL A N 1
ATOM 564 C CA . VAL A 1 71 ? -12.009 -0.820 -5.865 1.00 92.81 71 VAL A CA 1
ATOM 565 C C . VAL A 1 71 ? -11.959 -2.213 -6.477 1.00 92.81 71 VAL A C 1
ATOM 567 O O . VAL A 1 71 ? -11.128 -3.048 -6.114 1.00 92.81 71 VAL A O 1
ATOM 570 N N . ALA A 1 72 ? -12.796 -2.430 -7.489 1.00 94.44 72 ALA A N 1
ATOM 571 C CA . ALA A 1 72 ? -12.684 -3.575 -8.379 1.00 94.44 72 ALA A CA 1
ATOM 572 C C . ALA A 1 72 ? -11.585 -3.301 -9.419 1.00 94.44 72 ALA A C 1
ATOM 574 O O . ALA A 1 72 ? -11.856 -2.735 -10.474 1.00 94.44 72 ALA A O 1
ATOM 575 N N . LEU A 1 73 ? -10.339 -3.688 -9.116 1.00 95.75 73 LEU A N 1
ATOM 576 C CA . LEU A 1 73 ? -9.174 -3.371 -9.957 1.00 95.75 73 LEU A CA 1
ATOM 577 C C . LEU A 1 73 ? -9.358 -3.782 -11.424 1.00 95.75 73 LEU A C 1
ATOM 579 O O . LEU A 1 73 ? -9.002 -3.012 -12.306 1.00 95.75 73 LEU A O 1
ATOM 583 N N . GLU A 1 74 ? -9.972 -4.937 -11.696 1.00 94.31 74 GLU A N 1
ATOM 584 C CA . GLU A 1 74 ? -10.205 -5.406 -13.073 1.00 94.31 74 GLU A CA 1
ATOM 585 C C . GLU A 1 74 ? -11.181 -4.535 -13.873 1.00 94.31 74 GLU A C 1
ATOM 587 O O . GLU A 1 74 ? -11.129 -4.536 -15.099 1.00 94.31 74 GLU A O 1
ATOM 592 N N . ALA A 1 75 ? -12.049 -3.778 -13.198 1.00 94.75 75 ALA A N 1
ATOM 593 C CA . ALA A 1 75 ? -12.989 -2.869 -13.845 1.00 94.75 75 ALA A CA 1
ATOM 594 C C . ALA A 1 75 ? -12.366 -1.500 -14.162 1.00 94.75 75 ALA A C 1
ATOM 596 O O . ALA A 1 75 ? -12.953 -0.724 -14.914 1.00 94.75 75 ALA A O 1
ATOM 597 N N . LEU A 1 76 ? -11.195 -1.185 -13.594 1.00 96.44 76 LEU A N 1
ATOM 598 C CA . LEU A 1 76 ? -10.530 0.089 -13.836 1.00 96.44 76 LEU A CA 1
ATOM 599 C C . LEU A 1 76 ? -9.666 0.033 -15.103 1.00 96.44 76 LEU A C 1
ATOM 601 O O . LEU A 1 76 ? -8.872 -0.907 -15.255 1.00 96.44 76 LEU A O 1
ATOM 605 N N . PRO A 1 77 ? -9.743 1.052 -15.980 1.00 96.62 77 PRO A N 1
ATOM 606 C CA . PRO A 1 77 ? -8.896 1.128 -17.161 1.00 96.62 77 PRO A CA 1
ATOM 607 C C . PRO A 1 77 ? -7.419 1.218 -16.766 1.00 96.62 77 PRO A C 1
ATOM 609 O O . PRO A 1 77 ? -7.034 1.956 -15.856 1.00 96.62 77 PRO A O 1
ATOM 612 N N . VAL A 1 78 ? -6.588 0.455 -17.472 1.00 96.12 78 VAL A N 1
ATOM 613 C CA . VAL A 1 78 ? -5.134 0.445 -17.288 1.00 96.12 78 VAL A CA 1
ATOM 614 C C . VAL A 1 78 ? -4.526 1.629 -18.040 1.00 96.12 78 VAL A C 1
ATOM 616 O O . VAL A 1 78 ? -4.852 1.869 -19.203 1.00 96.12 78 VAL A O 1
ATOM 619 N N . LEU A 1 79 ? -3.631 2.368 -17.385 1.00 93.44 79 LEU A N 1
ATOM 620 C CA . LEU A 1 79 ? -2.833 3.406 -18.024 1.00 93.44 79 LEU A CA 1
ATOM 621 C C . LEU A 1 79 ? -1.892 2.747 -19.037 1.00 93.44 79 LEU A C 1
ATOM 623 O O . LEU A 1 79 ? -1.162 1.814 -18.705 1.00 93.44 79 LEU A O 1
ATOM 627 N N . ARG A 1 80 ? -1.915 3.229 -20.280 1.00 89.69 80 ARG A N 1
ATOM 628 C CA . ARG A 1 80 ? -1.146 2.638 -21.378 1.00 89.69 80 ARG A CA 1
ATOM 629 C C . ARG A 1 80 ? 0.354 2.680 -21.075 1.00 89.69 80 ARG A C 1
ATOM 631 O O . ARG A 1 80 ? 0.911 3.762 -20.917 1.00 89.69 80 ARG A O 1
ATOM 638 N N . SER A 1 81 ? 0.998 1.518 -21.061 1.00 88.06 81 SER A N 1
ATOM 639 C CA . SER A 1 81 ? 2.448 1.371 -20.933 1.00 88.06 81 SER A CA 1
ATOM 640 C C . SER A 1 81 ? 3.016 0.439 -22.029 1.00 88.06 81 SER A C 1
ATOM 642 O O . SER A 1 81 ? 2.261 -0.367 -22.579 1.00 88.06 81 SER A O 1
ATOM 644 N N . PRO A 1 82 ? 4.308 0.560 -22.401 1.00 89.69 82 PRO A N 1
ATOM 645 C CA . PRO A 1 82 ? 5.249 1.565 -21.921 1.00 89.69 82 PRO A CA 1
ATOM 646 C C . PRO A 1 82 ? 4.873 2.980 -22.385 1.00 89.69 82 PRO A C 1
ATOM 648 O O . PRO A 1 82 ? 4.381 3.184 -23.496 1.00 89.69 82 PRO A O 1
ATOM 651 N N . LEU A 1 83 ? 5.087 3.968 -21.518 1.00 90.19 83 LEU A N 1
ATOM 652 C CA . LEU A 1 83 ? 4.877 5.372 -21.841 1.00 90.19 83 LEU A CA 1
ATOM 653 C C . LEU A 1 83 ? 5.913 5.844 -22.877 1.00 90.19 83 LEU A C 1
ATOM 655 O O . LEU A 1 83 ? 7.080 5.436 -22.822 1.00 90.19 83 LEU A O 1
ATOM 659 N N . PRO A 1 84 ? 5.524 6.734 -23.809 1.00 89.31 84 PRO A N 1
ATOM 660 C CA . PRO A 1 84 ? 6.466 7.404 -24.695 1.00 89.31 84 PRO A CA 1
ATOM 661 C C . PRO A 1 84 ? 7.583 8.108 -23.916 1.00 89.31 84 PRO A C 1
ATOM 663 O O . PRO A 1 84 ? 7.366 8.625 -22.824 1.00 89.31 84 PRO A O 1
ATOM 666 N N . SER A 1 85 ? 8.773 8.213 -24.512 1.00 82.00 85 SER A N 1
ATOM 667 C CA . SER A 1 85 ? 9.946 8.834 -23.872 1.00 82.00 85 SER A CA 1
ATOM 668 C C . SER A 1 85 ? 9.755 10.296 -23.451 1.00 82.00 85 SER A C 1
ATOM 670 O O . SER A 1 85 ? 10.504 10.772 -22.606 1.00 82.00 85 SER A O 1
ATOM 672 N N . LYS A 1 86 ? 8.782 11.003 -24.038 1.00 82.06 86 LYS A N 1
ATOM 673 C CA . LYS A 1 86 ? 8.441 12.405 -23.747 1.00 82.06 86 LYS A CA 1
ATOM 674 C C . LYS A 1 86 ? 7.019 12.563 -23.198 1.00 82.06 86 LYS A C 1
ATOM 676 O O . LYS A 1 86 ? 6.387 13.586 -23.436 1.00 82.06 86 LYS A O 1
ATOM 681 N N . TYR A 1 87 ? 6.473 11.530 -22.560 1.00 86.94 87 TYR A N 1
ATOM 682 C CA . TYR A 1 87 ? 5.143 11.632 -21.971 1.00 86.94 87 TYR A CA 1
ATOM 683 C C . TYR A 1 87 ? 5.154 12.645 -20.821 1.00 86.94 87 TYR A C 1
ATOM 685 O O . TYR A 1 87 ? 5.989 12.550 -19.923 1.00 86.94 87 TYR A O 1
ATOM 693 N N . ASP A 1 88 ? 4.241 13.611 -20.867 1.00 89.19 88 ASP A N 1
ATOM 694 C CA . ASP A 1 88 ? 4.130 14.640 -19.841 1.00 89.19 88 ASP A CA 1
ATOM 695 C C . ASP A 1 88 ? 3.435 14.072 -18.593 1.00 89.19 88 ASP A C 1
ATOM 697 O O . ASP A 1 88 ? 2.272 13.659 -18.632 1.00 89.19 88 ASP A O 1
ATOM 701 N N . LEU A 1 89 ? 4.177 14.021 -17.487 1.00 90.00 89 LEU A N 1
ATOM 702 C CA . LEU A 1 89 ? 3.712 13.550 -16.182 1.00 90.00 89 LEU A CA 1
ATOM 703 C C . LEU A 1 89 ? 3.505 14.696 -15.182 1.00 90.00 89 LEU A C 1
ATOM 705 O O . LEU A 1 89 ? 3.238 14.432 -14.013 1.00 90.00 89 LEU A O 1
ATOM 709 N N . THR A 1 90 ? 3.525 15.957 -15.629 1.00 89.06 90 THR A N 1
ATOM 710 C CA . THR A 1 90 ? 3.225 17.120 -14.773 1.00 89.06 90 THR A CA 1
ATOM 711 C C . THR A 1 90 ? 1.859 17.003 -14.097 1.00 89.06 90 THR A C 1
ATOM 713 O O . THR A 1 90 ? 1.692 17.416 -12.954 1.00 89.06 90 THR A O 1
ATOM 716 N N . TRP A 1 91 ? 0.867 16.386 -14.748 1.00 88.50 91 TRP A N 1
ATOM 717 C CA . TRP A 1 91 ? -0.440 16.131 -14.132 1.00 88.50 91 TRP A CA 1
ATOM 718 C C . TRP A 1 91 ? -0.340 15.245 -12.880 1.00 88.50 91 TRP A C 1
ATOM 720 O O . TRP A 1 91 ? -1.085 15.461 -11.927 1.00 88.50 91 TRP A O 1
ATOM 730 N N . LEU A 1 92 ? 0.578 14.273 -12.856 1.00 90.88 92 LEU A N 1
ATOM 731 C CA . LEU A 1 92 ? 0.777 13.366 -11.725 1.00 90.88 92 LEU A CA 1
ATOM 732 C C . LEU A 1 92 ? 1.432 14.105 -10.557 1.00 90.88 92 LEU A C 1
ATOM 734 O O . LEU A 1 92 ? 1.010 13.956 -9.409 1.00 90.88 92 LEU A O 1
ATOM 738 N N . GLU A 1 93 ? 2.430 14.934 -10.864 1.00 86.69 93 GLU A N 1
ATOM 739 C CA . GLU A 1 93 ? 3.087 15.808 -9.893 1.00 86.69 93 GLU A CA 1
ATOM 740 C C . GLU A 1 93 ? 2.085 16.776 -9.252 1.00 86.69 93 GLU A C 1
ATOM 742 O O . GLU A 1 93 ? 2.018 16.872 -8.023 1.00 86.69 93 GLU A O 1
ATOM 747 N N . HIS A 1 94 ? 1.257 17.445 -10.062 1.00 85.94 94 HIS A N 1
ATOM 748 C CA . HIS A 1 94 ? 0.202 18.329 -9.569 1.00 85.94 94 HIS A CA 1
ATOM 749 C C . HIS A 1 94 ? -0.819 17.568 -8.716 1.00 85.94 94 HIS A C 1
ATOM 751 O O . HIS A 1 94 ? -1.153 18.015 -7.619 1.00 85.94 94 HIS A O 1
ATOM 757 N N . HIS A 1 95 ? -1.275 16.398 -9.177 1.00 88.00 95 HIS A N 1
ATOM 758 C CA . HIS A 1 95 ? -2.238 15.560 -8.457 1.00 88.00 95 HIS A CA 1
ATOM 759 C C . HIS A 1 95 ? -1.751 15.199 -7.051 1.00 88.00 95 HIS A C 1
ATOM 761 O O . HIS A 1 95 ? -2.458 15.404 -6.059 1.00 88.00 95 HIS A O 1
ATOM 767 N N . PHE A 1 96 ? -0.516 14.712 -6.931 1.00 89.56 96 PHE A N 1
ATOM 768 C CA . PHE A 1 96 ? 0.049 14.355 -5.632 1.00 89.56 96 PHE A CA 1
ATOM 769 C C . PHE A 1 96 ? 0.419 15.567 -4.784 1.00 89.56 96 PHE A C 1
ATOM 771 O O . PHE A 1 96 ? 0.230 15.524 -3.569 1.00 89.56 96 PHE A O 1
ATOM 778 N N . SER A 1 97 ? 0.877 16.662 -5.390 1.00 84.00 97 SER A N 1
ATOM 779 C CA . SER A 1 97 ? 1.167 17.897 -4.656 1.00 84.00 97 SER A CA 1
ATOM 780 C C . SER A 1 97 ? -0.083 18.463 -3.990 1.00 84.00 97 SER A C 1
ATOM 782 O O . SER A 1 97 ? -0.035 18.792 -2.808 1.00 84.00 97 SER A O 1
ATOM 784 N N . LEU A 1 98 ? -1.212 18.484 -4.705 1.00 82.44 98 LEU A N 1
ATOM 785 C CA . LEU A 1 98 ? -2.504 18.896 -4.153 1.00 82.44 98 LEU A CA 1
ATOM 786 C C . LEU A 1 98 ? -3.002 17.927 -3.072 1.00 82.44 98 LEU A C 1
ATOM 788 O O . LEU A 1 98 ? -3.534 18.360 -2.056 1.00 82.44 98 LEU A O 1
ATOM 792 N N . SER A 1 99 ? -2.764 16.624 -3.242 1.00 83.00 99 SER A N 1
ATOM 793 C CA . SER A 1 99 ? -3.153 15.592 -2.264 1.00 83.00 99 SER A CA 1
ATOM 794 C C . SER A 1 99 ? -2.383 15.656 -0.933 1.00 83.00 99 SER A C 1
ATOM 796 O O . SER A 1 99 ? -2.749 14.961 0.019 1.00 83.00 99 SER A O 1
ATOM 798 N N . MET A 1 100 ? -1.300 16.436 -0.879 1.00 83.44 100 MET A N 1
ATOM 799 C CA . MET A 1 100 ? -0.408 16.596 0.277 1.00 83.44 100 MET A CA 1
ATOM 800 C C . MET A 1 100 ? -0.345 18.040 0.792 1.00 83.44 100 MET A C 1
ATOM 802 O O . MET A 1 100 ? 0.446 18.333 1.687 1.00 83.44 100 MET A O 1
ATOM 806 N N . ASP A 1 101 ? -1.107 18.964 0.202 1.00 79.25 101 ASP A N 1
ATOM 807 C CA . ASP A 1 101 ? -0.949 20.401 0.445 1.00 79.25 101 ASP A CA 1
ATOM 808 C C . ASP A 1 101 ? -1.218 20.779 1.910 1.00 79.25 101 ASP A C 1
ATOM 810 O O . ASP A 1 101 ? -0.444 21.522 2.517 1.00 79.25 101 ASP A O 1
ATOM 814 N N . GLU A 1 102 ? -2.263 20.211 2.517 1.00 74.31 102 GLU A N 1
ATOM 815 C CA . GLU A 1 102 ? -2.594 20.451 3.925 1.00 74.31 102 GLU A CA 1
ATOM 816 C C . GLU A 1 102 ? -1.488 19.965 4.866 1.00 74.31 102 GLU A C 1
ATOM 818 O O . GLU A 1 102 ? -1.046 20.715 5.743 1.00 74.31 102 GLU A O 1
ATOM 823 N N . GLU A 1 103 ? -0.996 18.736 4.676 1.00 76.81 103 GLU A N 1
ATOM 824 C CA . GLU A 1 103 ? 0.071 18.193 5.514 1.00 76.81 103 GLU A CA 1
ATOM 825 C C . GLU A 1 103 ? 1.383 18.952 5.316 1.00 76.81 103 GLU A C 1
ATOM 827 O O . GLU A 1 103 ? 2.078 19.233 6.294 1.00 76.81 103 GLU A O 1
ATOM 832 N N . LYS A 1 104 ? 1.699 19.355 4.077 1.00 80.31 104 LYS A N 1
ATOM 833 C CA . LYS A 1 104 ? 2.876 20.179 3.781 1.00 80.31 104 LYS A CA 1
ATOM 834 C C . LYS A 1 104 ? 2.774 21.525 4.484 1.00 80.31 104 LYS A C 1
ATOM 836 O O . LYS A 1 104 ? 3.728 21.920 5.151 1.00 80.31 104 LYS A O 1
ATOM 841 N N . LYS A 1 105 ? 1.635 22.218 4.402 1.00 74.94 105 LYS A N 1
ATOM 842 C CA . LYS A 1 105 ? 1.413 23.493 5.108 1.00 74.94 105 LYS A CA 1
ATOM 843 C C . LYS A 1 105 ? 1.548 23.335 6.621 1.00 74.94 105 LYS A C 1
ATOM 845 O O . LYS A 1 105 ? 2.193 24.165 7.262 1.00 74.94 105 LYS A O 1
ATOM 850 N N . ALA A 1 106 ? 0.987 22.267 7.188 1.00 71.69 106 ALA A N 1
ATOM 851 C CA . ALA A 1 106 ? 1.099 21.978 8.614 1.00 71.69 106 ALA A CA 1
ATOM 852 C C . ALA A 1 106 ? 2.554 21.719 9.039 1.00 71.69 106 ALA A C 1
ATOM 854 O O . ALA A 1 106 ? 3.001 22.279 10.038 1.00 71.69 106 ALA A O 1
ATOM 855 N N . ALA A 1 107 ? 3.307 20.941 8.258 1.00 78.00 107 ALA A N 1
ATOM 856 C CA . ALA A 1 107 ? 4.719 20.668 8.512 1.00 78.00 107 ALA A CA 1
ATOM 857 C C . ALA A 1 107 ? 5.576 21.944 8.455 1.00 78.00 107 ALA A C 1
ATOM 859 O O . ALA A 1 107 ? 6.374 22.191 9.357 1.00 78.00 107 ALA A O 1
ATOM 860 N N . HIS A 1 108 ? 5.359 22.798 7.445 1.00 77.62 108 HIS A N 1
ATOM 861 C CA . HIS A 1 108 ? 6.065 24.079 7.317 1.00 77.62 108 HIS A CA 1
ATOM 862 C C . HIS A 1 108 ? 5.782 25.016 8.497 1.00 77.62 108 HIS A C 1
ATOM 864 O O . HIS A 1 108 ? 6.681 25.719 8.949 1.00 77.62 108 HIS A O 1
ATOM 870 N N . ALA A 1 109 ? 4.549 25.023 9.011 1.00 75.00 109 ALA A N 1
ATOM 871 C CA . ALA A 1 109 ? 4.173 25.852 10.152 1.00 75.00 109 ALA A CA 1
ATOM 872 C C . ALA A 1 109 ? 4.744 25.352 11.493 1.00 75.00 109 ALA A C 1
ATOM 874 O O . ALA A 1 109 ? 4.890 26.147 12.418 1.00 75.00 109 ALA A O 1
ATOM 875 N N . ALA A 1 110 ? 5.032 24.052 11.616 1.00 75.62 110 ALA A N 1
ATOM 876 C CA . ALA A 1 110 ? 5.492 23.434 12.858 1.00 75.62 110 ALA A CA 1
ATOM 877 C C . ALA A 1 110 ? 7.011 23.553 13.095 1.00 75.62 110 ALA A C 1
ATOM 879 O O . ALA A 1 110 ? 7.465 23.246 14.195 1.00 75.62 110 ALA A O 1
ATOM 880 N N . SER A 1 111 ? 7.794 23.976 12.092 1.00 70.94 111 SER A N 1
ATOM 881 C CA . SER A 1 111 ? 9.262 24.130 12.165 1.00 70.94 111 SER A CA 1
ATOM 882 C C . SER A 1 111 ? 10.004 22.925 12.775 1.00 70.94 111 SER A C 1
ATOM 884 O O . SER A 1 111 ? 11.035 23.087 13.428 1.00 70.94 111 SER A O 1
ATOM 886 N N . GLY A 1 112 ? 9.480 21.714 12.570 1.00 71.69 112 GLY A N 1
ATOM 887 C CA . GLY A 1 112 ? 9.997 20.464 13.128 1.00 71.69 112 GLY A CA 1
ATOM 888 C C . GLY A 1 112 ? 10.246 19.392 12.060 1.00 71.69 112 GLY A C 1
ATOM 889 O O . GLY A 1 112 ? 10.150 19.675 10.864 1.00 71.69 112 GLY A O 1
ATOM 890 N N . PRO A 1 113 ? 10.574 18.153 12.475 1.00 72.12 113 PRO A N 1
ATOM 891 C CA . PRO A 1 113 ? 10.659 17.013 11.567 1.00 72.12 113 PRO A CA 1
ATOM 892 C C . PRO A 1 113 ? 9.362 16.828 10.774 1.00 72.12 113 PRO A C 1
ATOM 894 O O . PRO A 1 113 ? 8.274 17.131 11.272 1.00 72.12 113 PRO A O 1
ATOM 897 N N . GLN A 1 114 ? 9.481 16.306 9.552 1.00 73.50 114 GLN A N 1
ATOM 898 C CA . GLN A 1 114 ? 8.317 16.000 8.724 1.00 73.50 114 GLN A CA 1
ATOM 899 C C . GLN A 1 114 ? 7.376 15.029 9.462 1.00 73.50 114 GLN A C 1
ATOM 901 O O . GLN A 1 114 ? 7.845 14.059 10.063 1.00 73.50 114 GLN A O 1
ATOM 906 N N . PRO A 1 115 ? 6.051 15.260 9.439 1.00 80.12 115 PRO A N 1
ATOM 907 C CA . PRO A 1 115 ? 5.097 14.318 10.002 1.00 80.12 115 PRO A CA 1
ATOM 908 C C . PRO A 1 115 ? 5.210 12.958 9.294 1.00 80.12 115 PRO A C 1
ATOM 910 O O . PRO A 1 115 ? 5.131 12.919 8.066 1.00 80.12 115 PRO A O 1
ATOM 913 N N . PRO A 1 116 ? 5.290 11.829 10.018 1.00 79.56 116 PRO A N 1
ATOM 914 C CA . PRO A 1 116 ? 5.452 10.511 9.394 1.00 79.56 116 PRO A CA 1
ATOM 915 C C . PRO A 1 116 ? 4.338 10.115 8.403 1.00 79.56 116 PRO A C 1
ATOM 917 O O . PRO A 1 116 ? 4.556 9.319 7.493 1.00 79.56 116 PRO A O 1
ATOM 920 N N . PHE A 1 117 ? 3.133 10.683 8.538 1.00 82.81 117 PHE A N 1
ATOM 921 C CA . PHE A 1 117 ? 2.066 10.503 7.547 1.00 82.81 117 PHE A CA 1
ATOM 922 C C . PHE A 1 117 ? 2.372 11.196 6.211 1.00 82.81 117 PHE A C 1
ATOM 924 O O . PHE A 1 117 ? 2.049 10.655 5.156 1.00 82.81 117 PHE A O 1
ATOM 931 N N . LEU A 1 118 ? 3.008 12.371 6.245 1.00 85.31 118 LEU A N 1
ATOM 932 C CA . LEU A 1 118 ? 3.479 13.044 5.037 1.00 85.31 118 LEU A CA 1
ATOM 933 C C . LEU A 1 118 ? 4.630 12.253 4.402 1.00 85.31 118 LEU A C 1
ATOM 935 O O . LEU A 1 118 ? 4.609 12.053 3.194 1.00 85.31 118 LEU A O 1
ATOM 939 N N . GLU A 1 119 ? 5.538 11.689 5.207 1.00 89.75 119 GLU A N 1
ATOM 940 C CA . GLU A 1 119 ? 6.597 10.791 4.710 1.00 89.75 119 GLU A CA 1
ATOM 941 C C . GLU A 1 119 ? 6.017 9.571 3.966 1.00 89.75 119 GLU A C 1
ATOM 943 O O . GLU A 1 119 ? 6.477 9.241 2.874 1.00 89.75 119 GLU A O 1
ATOM 948 N N . LEU A 1 120 ? 4.945 8.956 4.492 1.00 92.06 120 LEU A N 1
ATOM 949 C CA . LEU A 1 120 ? 4.217 7.879 3.805 1.00 92.06 120 LEU A CA 1
ATOM 950 C C . LEU A 1 120 ? 3.651 8.337 2.450 1.00 92.06 120 LEU A C 1
ATOM 952 O O . LEU A 1 120 ? 3.703 7.600 1.464 1.00 92.06 120 LEU A O 1
ATOM 956 N N . LYS A 1 121 ? 3.054 9.532 2.385 1.00 91.75 121 LYS A N 1
ATOM 957 C CA . LYS A 1 121 ? 2.511 10.055 1.124 1.00 91.75 121 LYS A CA 1
ATOM 958 C C . LYS A 1 121 ? 3.624 10.350 0.118 1.00 91.75 121 LYS A C 1
ATOM 960 O O . LYS A 1 121 ? 3.477 10.008 -1.056 1.00 91.75 121 LYS A O 1
ATOM 965 N N . ASP A 1 122 ? 4.739 10.916 0.573 1.00 92.50 122 ASP A N 1
ATOM 966 C CA . ASP A 1 122 ? 5.905 11.201 -0.262 1.00 92.50 122 ASP A CA 1
ATOM 967 C C . ASP A 1 122 ? 6.498 9.910 -0.846 1.00 92.50 122 ASP A C 1
ATOM 969 O O . ASP A 1 122 ? 6.761 9.835 -2.047 1.00 92.50 122 ASP A O 1
ATOM 973 N N . SER A 1 123 ? 6.647 8.849 -0.051 1.00 95.88 123 SER A N 1
ATOM 974 C CA . SER A 1 123 ? 7.163 7.567 -0.542 1.00 95.88 123 SER A CA 1
ATOM 975 C C . SER A 1 123 ? 6.202 6.869 -1.512 1.00 95.88 123 SER A C 1
ATOM 977 O O . SER A 1 123 ? 6.655 6.283 -2.501 1.00 95.88 123 SER A O 1
ATOM 979 N N . ILE A 1 124 ? 4.883 6.991 -1.320 1.00 97.00 124 ILE A N 1
ATOM 980 C CA . ILE A 1 124 ? 3.884 6.571 -2.317 1.00 97.00 124 ILE A CA 1
ATOM 981 C C . ILE A 1 124 ? 4.043 7.378 -3.610 1.00 97.00 124 ILE A C 1
ATOM 983 O O . ILE A 1 124 ? 4.119 6.783 -4.686 1.00 97.00 124 ILE A O 1
ATOM 987 N N . ALA A 1 125 ? 4.148 8.707 -3.532 1.00 95.19 125 ALA A N 1
ATOM 988 C CA . ALA A 1 125 ? 4.352 9.556 -4.706 1.00 95.19 125 ALA A CA 1
ATOM 989 C C . ALA A 1 125 ? 5.636 9.174 -5.464 1.00 95.19 125 ALA A C 1
ATOM 991 O O . ALA A 1 125 ? 5.610 9.047 -6.689 1.00 95.19 125 ALA A O 1
ATOM 992 N N . ILE A 1 126 ? 6.728 8.883 -4.745 1.00 95.19 126 ILE A N 1
ATOM 993 C CA . ILE A 1 126 ? 7.987 8.386 -5.319 1.00 95.19 126 ILE A CA 1
ATOM 994 C C . ILE A 1 126 ? 7.770 7.070 -6.072 1.00 95.19 126 ILE A C 1
ATOM 996 O O . ILE A 1 126 ? 8.301 6.919 -7.169 1.00 95.19 126 ILE A O 1
ATOM 1000 N N . ILE A 1 127 ? 6.997 6.121 -5.533 1.00 97.69 127 ILE A N 1
ATOM 1001 C CA . ILE A 1 127 ? 6.709 4.850 -6.221 1.00 97.69 127 ILE A CA 1
ATOM 1002 C C . ILE A 1 127 ? 6.047 5.113 -7.576 1.00 97.69 127 ILE A C 1
ATOM 1004 O O . ILE A 1 127 ? 6.507 4.591 -8.591 1.00 97.69 127 ILE A O 1
ATOM 1008 N N . PHE A 1 128 ? 5.008 5.946 -7.614 1.00 97.19 128 PHE A N 1
ATOM 1009 C CA . PHE A 1 128 ? 4.306 6.277 -8.856 1.00 97.19 128 PHE A CA 1
ATOM 1010 C C . PHE A 1 128 ? 5.195 7.037 -9.847 1.00 97.19 128 PHE A C 1
ATOM 1012 O O . PHE A 1 128 ? 5.254 6.656 -11.018 1.00 97.19 128 PHE A O 1
ATOM 1019 N N . ALA A 1 129 ? 5.915 8.063 -9.383 1.00 93.81 129 ALA A N 1
ATOM 1020 C CA . ALA A 1 129 ? 6.827 8.841 -10.216 1.00 93.81 129 ALA A CA 1
ATOM 1021 C C . ALA A 1 129 ? 7.907 7.940 -10.824 1.00 93.81 129 ALA A C 1
ATOM 1023 O O . ALA A 1 129 ? 8.091 7.897 -12.034 1.00 93.81 129 ALA A O 1
ATOM 1024 N N . ARG A 1 130 ? 8.565 7.104 -10.015 1.00 94.44 130 ARG A N 1
ATOM 1025 C CA . ARG A 1 130 ? 9.592 6.170 -10.498 1.00 94.44 130 ARG A CA 1
ATOM 1026 C C . ARG A 1 130 ? 9.025 5.105 -11.433 1.00 94.44 130 ARG A C 1
ATOM 1028 O O . ARG A 1 130 ? 9.672 4.777 -12.427 1.00 94.44 130 ARG A O 1
ATOM 1035 N N . PHE A 1 131 ? 7.832 4.586 -11.154 1.00 95.44 131 PHE A N 1
ATOM 1036 C CA . PHE A 1 131 ? 7.173 3.612 -12.022 1.00 95.44 131 PHE A CA 1
ATOM 1037 C C . PHE A 1 131 ? 6.927 4.194 -13.420 1.00 95.44 131 PHE A C 1
ATOM 1039 O O . PHE A 1 131 ? 7.271 3.558 -14.413 1.00 95.44 131 PHE A O 1
ATOM 1046 N N . LEU A 1 132 ? 6.387 5.413 -13.504 1.00 93.88 132 LEU A N 1
ATOM 1047 C CA . LEU A 1 132 ? 5.980 6.032 -14.768 1.00 93.88 132 LEU A CA 1
ATOM 1048 C C . LEU A 1 132 ? 7.113 6.790 -15.475 1.00 93.88 132 LEU A C 1
ATOM 1050 O O . LEU A 1 132 ? 7.291 6.615 -16.674 1.00 93.88 132 LEU A O 1
ATOM 1054 N N . GLU A 1 133 ? 7.912 7.585 -14.766 1.00 89.69 133 GLU A N 1
ATOM 1055 C CA . GLU A 1 133 ? 8.996 8.387 -15.356 1.00 89.69 133 GLU A CA 1
ATOM 1056 C C . GLU A 1 133 ? 10.237 7.544 -15.638 1.00 89.69 133 GLU A C 1
ATOM 1058 O O . GLU A 1 133 ? 10.803 7.585 -16.729 1.00 89.69 133 GLU A O 1
ATOM 1063 N N . THR A 1 134 ? 10.683 6.773 -14.639 1.00 88.50 134 THR A N 1
ATOM 1064 C CA . THR A 1 134 ? 11.949 6.034 -14.734 1.00 88.50 134 THR A CA 1
ATOM 1065 C C . THR A 1 134 ? 11.759 4.725 -15.490 1.00 88.50 134 THR A C 1
ATOM 1067 O O . THR A 1 134 ? 12.570 4.411 -16.359 1.00 88.50 134 THR A O 1
ATOM 1070 N N . ASN A 1 135 ? 10.687 3.981 -15.194 1.00 90.31 135 ASN A N 1
ATOM 1071 C CA . ASN A 1 135 ? 10.431 2.683 -15.820 1.00 90.31 135 ASN A CA 1
ATOM 1072 C C . ASN A 1 135 ? 9.294 2.675 -16.849 1.00 90.31 135 ASN A C 1
ATOM 1074 O O . ASN A 1 135 ? 8.858 1.610 -17.275 1.00 90.31 135 ASN A O 1
ATOM 1078 N N . ARG A 1 136 ? 8.800 3.851 -17.261 1.00 92.56 136 ARG A N 1
ATOM 1079 C CA . ARG A 1 136 ? 7.809 4.002 -18.342 1.00 92.56 136 ARG A CA 1
ATOM 1080 C C . ARG A 1 136 ? 6.536 3.175 -18.143 1.00 92.56 136 ARG A C 1
ATOM 1082 O O . ARG A 1 136 ? 5.860 2.850 -19.107 1.00 92.56 136 ARG A O 1
ATOM 1089 N N . GLY A 1 137 ? 6.174 2.845 -16.909 1.00 92.94 137 GLY A N 1
ATOM 1090 C CA . GLY A 1 137 ? 4.999 2.040 -16.591 1.00 92.94 137 GLY A CA 1
ATOM 1091 C C . GLY A 1 137 ? 5.159 0.536 -16.831 1.00 92.94 137 GLY A C 1
ATOM 1092 O O . GLY A 1 137 ? 4.154 -0.177 -16.886 1.00 92.94 137 GLY A O 1
ATOM 1093 N N . GLU A 1 138 ? 6.387 0.046 -16.997 1.00 92.69 138 GLU A N 1
ATOM 1094 C CA . GLU A 1 138 ? 6.680 -1.385 -17.038 1.00 92.69 138 GLU A CA 1
ATOM 1095 C C . GLU A 1 138 ? 6.719 -1.983 -15.628 1.00 92.69 138 GLU A C 1
ATOM 1097 O O . GLU A 1 138 ? 7.073 -1.314 -14.653 1.00 92.69 138 GLU A O 1
ATOM 1102 N N . ALA A 1 139 ? 6.383 -3.270 -15.524 1.00 93.94 139 ALA A N 1
ATOM 1103 C CA . ALA A 1 139 ? 6.330 -4.004 -14.267 1.00 93.94 139 ALA A CA 1
ATOM 1104 C C . ALA A 1 139 ? 7.617 -3.816 -13.438 1.00 93.94 139 ALA A C 1
ATOM 1106 O O . ALA A 1 139 ? 8.725 -4.106 -13.893 1.00 93.94 139 ALA A O 1
ATOM 1107 N N . THR A 1 140 ? 7.469 -3.305 -12.213 1.00 94.56 140 THR A N 1
ATOM 1108 C CA . THR A 1 140 ? 8.596 -2.855 -11.382 1.00 94.56 140 THR A CA 1
ATOM 1109 C C . THR A 1 140 ? 8.462 -3.361 -9.960 1.00 94.56 140 THR A C 1
ATOM 1111 O O . THR A 1 140 ? 7.381 -3.338 -9.369 1.00 94.56 140 THR A O 1
ATOM 1114 N N . MET A 1 141 ? 9.588 -3.760 -9.378 1.00 94.31 141 MET A N 1
ATOM 1115 C CA . MET A 1 141 ? 9.674 -4.081 -7.965 1.00 94.31 141 MET A CA 1
ATOM 1116 C C . MET A 1 141 ? 10.197 -2.882 -7.161 1.00 94.31 141 MET A C 1
ATOM 1118 O O . MET A 1 141 ? 11.251 -2.327 -7.470 1.00 94.31 141 MET A O 1
ATOM 1122 N N . PHE A 1 142 ? 9.506 -2.529 -6.081 1.00 96.19 142 PHE A N 1
ATOM 1123 C CA . PHE A 1 142 ? 9.917 -1.503 -5.128 1.00 96.19 142 PHE A CA 1
ATOM 1124 C C . PHE A 1 142 ? 10.225 -2.134 -3.777 1.00 96.19 142 PHE A C 1
ATOM 1126 O O . PHE A 1 142 ? 9.395 -2.834 -3.205 1.00 96.19 142 PHE A O 1
ATOM 1133 N N . GLN A 1 143 ? 11.418 -1.880 -3.255 1.00 94.44 143 GLN A N 1
ATOM 1134 C CA . GLN A 1 143 ? 11.834 -2.330 -1.932 1.00 94.44 143 GLN A CA 1
ATOM 1135 C C . GLN A 1 143 ? 11.682 -1.168 -0.955 1.00 94.44 143 GLN A C 1
ATOM 1137 O O . GLN A 1 143 ? 12.415 -0.185 -1.074 1.00 94.44 143 GLN A O 1
ATOM 1142 N N . LEU A 1 144 ? 10.764 -1.290 0.003 1.00 95.88 144 LEU A N 1
ATOM 1143 C CA . LEU A 1 144 ? 10.637 -0.342 1.107 1.00 95.88 144 LEU A CA 1
ATOM 1144 C C . LEU A 1 144 ? 11.710 -0.666 2.146 1.00 95.88 144 LEU A C 1
ATOM 1146 O O . LEU A 1 144 ? 11.767 -1.801 2.638 1.00 95.88 144 LEU A O 1
ATOM 1150 N N . ARG A 1 145 ? 12.596 0.293 2.433 1.00 93.62 145 ARG A N 1
ATOM 1151 C CA . ARG A 1 145 ? 13.786 0.061 3.260 1.00 93.62 145 ARG A CA 1
ATOM 1152 C C . ARG A 1 145 ? 13.934 1.106 4.347 1.00 93.62 145 ARG A C 1
ATOM 1154 O O . ARG A 1 145 ? 13.936 2.294 4.057 1.00 93.62 145 ARG A O 1
ATOM 1161 N N . ASP A 1 146 ? 14.220 0.639 5.552 1.00 92.44 146 ASP A N 1
ATOM 1162 C CA . ASP A 1 146 ? 14.833 1.431 6.613 1.00 92.44 146 ASP A CA 1
ATOM 1163 C C . ASP A 1 146 ? 16.281 0.943 6.793 1.00 92.44 146 ASP A C 1
ATOM 1165 O O . ASP A 1 146 ? 16.526 -0.038 7.507 1.00 92.44 146 ASP A O 1
ATOM 1169 N N . PRO A 1 147 ? 17.268 1.582 6.136 1.00 87.81 147 PRO A N 1
ATOM 1170 C CA . PRO A 1 147 ? 18.666 1.172 6.222 1.00 87.81 147 PRO A CA 1
ATOM 1171 C C . PRO A 1 147 ? 19.234 1.200 7.644 1.00 87.81 147 PRO A C 1
ATOM 1173 O O . PRO A 1 147 ? 20.237 0.538 7.893 1.00 87.81 147 PRO A O 1
ATOM 1176 N N . LYS A 1 148 ? 18.623 1.959 8.566 1.00 86.25 148 LYS A N 1
ATOM 1177 C CA . LYS A 1 148 ? 19.127 2.130 9.930 1.00 86.25 148 LYS A CA 1
ATOM 1178 C C . LYS A 1 148 ? 18.663 1.015 10.871 1.00 86.25 148 LYS A C 1
ATOM 1180 O O . LYS A 1 148 ? 19.431 0.647 11.752 1.00 86.25 148 LYS A O 1
ATOM 1185 N N . ASN A 1 149 ? 17.459 0.458 10.684 1.00 81.31 149 ASN A N 1
ATOM 1186 C CA . ASN A 1 149 ? 16.843 -0.454 11.669 1.00 81.31 149 ASN A CA 1
ATOM 1187 C C . ASN A 1 149 ? 16.417 -1.834 11.141 1.00 81.31 149 ASN A C 1
ATOM 1189 O O . ASN A 1 149 ? 15.635 -2.526 11.794 1.00 81.31 149 ASN A O 1
ATOM 1193 N N . GLY A 1 150 ? 16.902 -2.268 9.977 1.00 74.56 150 GLY A N 1
ATOM 1194 C CA . GLY A 1 150 ? 16.628 -3.636 9.503 1.00 74.56 150 GLY A CA 1
ATOM 1195 C C . GLY A 1 150 ? 16.692 -3.853 7.996 1.00 74.56 150 GLY A C 1
ATOM 1196 O O . GLY A 1 150 ? 16.615 -4.991 7.541 1.00 74.56 150 GLY A O 1
ATOM 1197 N N . GLY A 1 151 ? 16.865 -2.793 7.210 1.00 87.00 151 GLY A N 1
ATOM 1198 C CA . GLY A 1 151 ? 16.920 -2.871 5.758 1.00 87.00 151 GLY A CA 1
ATOM 1199 C C . GLY A 1 151 ? 15.527 -2.974 5.141 1.00 87.00 151 GLY A C 1
ATOM 1200 O O . GLY A 1 151 ? 14.636 -2.195 5.468 1.00 87.00 151 GLY A O 1
ATOM 1201 N N . THR A 1 152 ? 15.358 -3.891 4.187 1.00 90.06 152 THR A N 1
ATOM 1202 C CA . THR A 1 152 ? 14.093 -4.068 3.458 1.00 90.06 152 THR A CA 1
ATOM 1203 C C . THR A 1 152 ? 13.051 -4.728 4.355 1.00 90.06 152 THR A C 1
ATOM 1205 O O . THR A 1 152 ? 13.304 -5.811 4.867 1.00 90.06 152 THR A O 1
ATOM 1208 N N . TYR A 1 153 ? 11.877 -4.113 4.515 1.00 92.62 153 TYR A N 1
ATOM 1209 C CA . TYR A 1 153 ? 10.784 -4.653 5.344 1.00 92.62 153 TYR A CA 1
ATOM 1210 C C . TYR A 1 153 ? 9.497 -4.943 4.565 1.00 92.62 153 TYR A C 1
ATOM 1212 O O . TYR A 1 153 ? 8.563 -5.555 5.097 1.00 92.62 153 TYR A O 1
ATOM 1220 N N . ALA A 1 154 ? 9.430 -4.521 3.307 1.00 95.31 154 ALA A N 1
ATOM 1221 C CA . ALA A 1 154 ? 8.394 -4.929 2.378 1.00 95.31 154 ALA A CA 1
ATOM 1222 C C . ALA A 1 154 ? 8.893 -4.781 0.941 1.00 95.31 154 ALA A C 1
ATOM 1224 O O . ALA A 1 154 ? 9.717 -3.917 0.633 1.00 95.31 154 ALA A O 1
ATOM 1225 N N . ILE A 1 155 ? 8.356 -5.616 0.060 1.00 95.56 155 ILE A N 1
ATOM 1226 C CA . ILE A 1 155 ? 8.527 -5.491 -1.380 1.00 95.56 155 ILE A CA 1
ATOM 1227 C C . ILE A 1 155 ? 7.155 -5.321 -2.022 1.00 95.56 155 ILE A C 1
ATOM 1229 O O . ILE A 1 155 ? 6.245 -6.109 -1.767 1.00 95.56 155 ILE A O 1
ATOM 1233 N N . LEU A 1 156 ? 7.022 -4.307 -2.870 1.00 98.06 156 LEU A N 1
ATOM 1234 C CA . LEU A 1 156 ? 5.852 -4.056 -3.697 1.00 98.06 156 LEU A CA 1
ATOM 1235 C C . LEU A 1 156 ? 6.172 -4.435 -5.142 1.00 98.06 156 LEU A C 1
ATOM 1237 O O . LEU A 1 156 ? 7.114 -3.920 -5.736 1.00 98.06 156 LEU A O 1
ATOM 1241 N N . PHE A 1 157 ? 5.373 -5.322 -5.713 1.00 97.50 157 PHE A N 1
ATOM 1242 C CA . PHE A 1 157 ? 5.441 -5.730 -7.111 1.00 97.50 157 PHE A CA 1
ATOM 1243 C C . PHE A 1 157 ? 4.352 -4.986 -7.875 1.00 97.50 157 PHE A C 1
ATOM 1245 O O . PHE A 1 157 ? 3.193 -5.398 -7.856 1.00 97.50 157 PHE A O 1
ATOM 1252 N N . VAL A 1 158 ? 4.703 -3.854 -8.481 1.00 98.00 158 VAL A N 1
ATOM 1253 C CA . VAL A 1 158 ? 3.758 -2.983 -9.188 1.00 98.00 158 VAL A CA 1
ATOM 1254 C C . VAL A 1 158 ? 3.661 -3.439 -10.635 1.00 98.00 158 VAL A C 1
ATOM 1256 O O . VAL A 1 158 ? 4.634 -3.345 -11.383 1.00 98.00 158 VAL A O 1
ATOM 1259 N N . SER A 1 159 ? 2.491 -3.949 -11.020 1.00 96.25 159 SER A N 1
ATOM 1260 C CA . SER A 1 159 ? 2.275 -4.524 -12.354 1.00 96.25 159 SER A CA 1
ATOM 1261 C C . SER A 1 159 ? 1.865 -3.456 -13.361 1.00 96.25 159 SER A C 1
ATOM 1263 O O . SER A 1 159 ? 2.383 -3.415 -14.472 1.00 96.25 159 SER A O 1
ATOM 1265 N N . CYS A 1 160 ? 0.938 -2.583 -12.967 1.00 96.94 160 CYS A N 1
ATOM 1266 C CA . CYS A 1 160 ? 0.448 -1.484 -13.791 1.00 96.94 160 CYS A CA 1
ATOM 1267 C C . CYS A 1 160 ? -0.164 -0.376 -12.926 1.00 96.94 160 CYS A C 1
ATOM 1269 O O . CYS A 1 160 ? -0.508 -0.593 -11.763 1.00 96.94 160 CYS A O 1
ATOM 1271 N N . VAL A 1 161 ? -0.365 0.797 -13.523 1.00 97.56 161 VAL A N 1
ATOM 1272 C CA . VAL A 1 161 ? -1.189 1.870 -12.952 1.00 97.56 161 VAL A CA 1
ATOM 1273 C C . VAL A 1 161 ? -2.545 1.861 -13.647 1.00 97.56 161 VAL A C 1
ATOM 1275 O O . VAL A 1 161 ? -2.625 1.706 -14.862 1.00 97.56 161 VAL A O 1
ATOM 1278 N N . ARG A 1 162 ? -3.615 2.009 -12.876 1.00 97.12 162 ARG A N 1
ATOM 1279 C CA . ARG A 1 162 ? -5.004 2.086 -13.325 1.00 97.12 162 ARG A CA 1
ATOM 1280 C C . ARG A 1 162 ? -5.596 3.440 -12.955 1.00 97.12 162 ARG A C 1
ATOM 1282 O O . ARG A 1 162 ? -5.153 4.066 -11.991 1.00 97.12 162 ARG A O 1
ATOM 1289 N N . ILE A 1 163 ? -6.594 3.879 -13.712 1.00 95.62 163 ILE A N 1
ATOM 1290 C CA . ILE A 1 163 ? -7.298 5.141 -13.470 1.00 95.62 163 ILE A CA 1
ATOM 1291 C C . ILE A 1 163 ? -8.593 4.840 -12.718 1.00 95.62 163 ILE A C 1
ATOM 1293 O O . ILE A 1 163 ? -9.451 4.103 -13.199 1.00 95.62 163 ILE A O 1
ATOM 1297 N N . ASP A 1 164 ? -8.728 5.421 -11.534 1.00 94.25 164 ASP A N 1
ATOM 1298 C CA . ASP A 1 164 ? -9.942 5.392 -10.731 1.00 94.25 164 ASP A CA 1
ATOM 1299 C C . ASP A 1 164 ? -10.810 6.594 -11.108 1.00 94.25 164 ASP A C 1
ATOM 1301 O O . ASP A 1 164 ? -10.618 7.709 -10.620 1.00 94.25 164 ASP A O 1
ATOM 1305 N N . LEU A 1 165 ? -11.752 6.352 -12.021 1.00 89.94 165 LEU A N 1
ATOM 1306 C CA . LEU A 1 165 ? -12.676 7.368 -12.529 1.00 89.94 165 LEU A CA 1
ATOM 1307 C C . LEU A 1 165 ? -13.671 7.845 -11.465 1.00 89.94 165 LEU A C 1
ATOM 1309 O O . LEU A 1 165 ? -14.217 8.935 -11.588 1.00 89.94 165 LEU A O 1
ATOM 1313 N N . THR A 1 166 ? -13.929 7.045 -10.428 1.00 87.31 166 THR A N 1
ATOM 1314 C CA . THR A 1 166 ? -14.886 7.406 -9.377 1.00 87.31 166 THR A CA 1
ATOM 1315 C C . THR A 1 166 ? -14.282 8.416 -8.411 1.00 87.31 166 THR A C 1
ATOM 1317 O O . THR A 1 166 ? -14.964 9.355 -8.007 1.00 87.31 166 THR A O 1
ATOM 1320 N N . ALA A 1 167 ? -13.006 8.253 -8.060 1.00 86.44 167 ALA A N 1
ATOM 1321 C CA . ALA A 1 167 ? -12.302 9.180 -7.176 1.00 86.44 167 ALA A CA 1
ATOM 1322 C C . ALA A 1 167 ? -11.342 10.137 -7.896 1.00 86.44 167 ALA A C 1
ATOM 1324 O O . ALA A 1 167 ? -10.596 10.846 -7.224 1.00 86.44 167 ALA A O 1
ATOM 1325 N N . ASN A 1 168 ? -11.353 10.168 -9.234 1.00 88.81 168 ASN A N 1
ATOM 1326 C CA . ASN A 1 168 ? -10.472 10.999 -10.062 1.00 88.81 168 ASN A CA 1
ATOM 1327 C C . ASN A 1 168 ? -8.998 10.892 -9.640 1.00 88.81 168 ASN A C 1
ATOM 1329 O O . ASN A 1 168 ? -8.309 11.888 -9.436 1.00 88.81 168 ASN A O 1
ATOM 1333 N N . THR A 1 169 ? -8.522 9.662 -9.451 1.00 92.00 169 THR A N 1
ATOM 1334 C CA . THR A 1 169 ? -7.161 9.388 -8.978 1.00 92.00 169 THR A CA 1
ATOM 1335 C C . THR A 1 169 ? -6.548 8.215 -9.735 1.00 92.00 169 THR A C 1
ATOM 1337 O O . THR A 1 169 ? -7.178 7.593 -10.590 1.00 92.00 169 THR A O 1
ATOM 1340 N N . VAL A 1 170 ? -5.295 7.902 -9.424 1.00 95.25 170 VAL A N 1
ATOM 1341 C CA . VAL A 1 170 ? -4.586 6.743 -9.962 1.00 95.25 170 VAL A CA 1
ATOM 1342 C C . VAL A 1 170 ? -4.296 5.717 -8.878 1.00 95.25 170 VAL A C 1
ATOM 1344 O O . VAL A 1 170 ? -4.063 6.053 -7.716 1.00 95.25 170 VAL A O 1
ATOM 1347 N N . ILE A 1 171 ? -4.315 4.447 -9.276 1.00 97.06 171 ILE A N 1
ATOM 1348 C CA . ILE A 1 171 ? -4.097 3.299 -8.398 1.00 97.06 171 ILE A CA 1
ATOM 1349 C C . ILE A 1 171 ? -3.064 2.381 -9.036 1.00 97.06 171 ILE A C 1
ATOM 1351 O O . ILE A 1 171 ? -3.235 1.923 -10.161 1.00 97.06 171 ILE A O 1
ATOM 1355 N N . ALA A 1 172 ? -2.002 2.070 -8.309 1.00 98.12 172 ALA A N 1
ATOM 1356 C CA . ALA A 1 172 ? -1.072 1.014 -8.658 1.00 98.12 172 ALA A CA 1
ATOM 1357 C C . ALA A 1 172 ? -1.690 -0.348 -8.293 1.00 98.12 172 ALA A C 1
ATOM 1359 O O . ALA A 1 172 ? -1.975 -0.633 -7.127 1.00 98.12 172 ALA A O 1
ATOM 1360 N N . ASP A 1 173 ? -1.898 -1.184 -9.310 1.00 98.19 173 ASP A N 1
ATOM 1361 C CA . ASP A 1 173 ? -2.275 -2.589 -9.166 1.00 98.19 173 ASP A CA 1
ATOM 1362 C C . ASP A 1 173 ? -1.007 -3.383 -8.854 1.00 98.19 173 ASP A C 1
ATOM 1364 O O . ASP A 1 173 ? -0.131 -3.576 -9.710 1.00 98.19 173 ASP A O 1
ATOM 1368 N N . ALA A 1 174 ? -0.865 -3.755 -7.586 1.00 98.38 174 ALA A N 1
ATOM 1369 C CA . ALA A 1 174 ? 0.374 -4.296 -7.069 1.00 98.38 174 ALA A CA 1
ATOM 1370 C C . ALA A 1 174 ? 0.139 -5.500 -6.161 1.00 98.38 174 ALA A C 1
ATOM 1372 O O . ALA A 1 174 ? -0.974 -5.795 -5.734 1.00 98.38 174 ALA A O 1
ATOM 1373 N N . CYS A 1 175 ? 1.218 -6.196 -5.832 1.00 98.56 175 CYS A N 1
ATOM 1374 C CA . CYS A 1 175 ? 1.234 -7.212 -4.790 1.00 98.56 175 CYS A CA 1
ATOM 1375 C C . CYS A 1 175 ? 2.286 -6.860 -3.741 1.00 98.56 175 CYS A C 1
ATOM 1377 O O . CYS A 1 175 ? 3.365 -6.390 -4.085 1.00 98.56 175 CYS A O 1
ATOM 1379 N N . VAL A 1 176 ? 1.991 -7.101 -2.464 1.00 98.19 176 VAL A N 1
ATOM 1380 C CA . VAL A 1 176 ? 2.938 -6.889 -1.366 1.00 98.19 176 VAL A CA 1
ATOM 1381 C C . VAL A 1 176 ? 3.477 -8.217 -0.849 1.00 98.19 176 VAL A C 1
ATOM 1383 O O . VAL A 1 176 ? 2.711 -9.132 -0.544 1.00 98.19 176 VAL A O 1
ATOM 1386 N N . LEU A 1 177 ? 4.798 -8.300 -0.715 1.00 96.06 177 LEU A N 1
ATOM 1387 C CA . LEU A 1 177 ? 5.500 -9.266 0.122 1.00 96.06 177 LEU A CA 1
ATOM 1388 C C . LEU A 1 177 ? 5.943 -8.539 1.390 1.00 96.06 177 LEU A C 1
ATOM 1390 O O . LEU A 1 177 ? 6.878 -7.737 1.344 1.00 96.06 177 LEU A O 1
ATOM 1394 N N . SER A 1 178 ? 5.277 -8.789 2.517 1.00 92.88 178 SER A N 1
ATOM 1395 C CA . SER A 1 178 ? 5.745 -8.240 3.789 1.00 92.88 178 SER A CA 1
ATOM 1396 C C . SER A 1 178 ? 6.858 -9.106 4.360 1.00 92.88 178 SER A C 1
ATOM 1398 O O . SER A 1 178 ? 6.771 -10.334 4.372 1.00 92.88 178 SER A O 1
ATOM 1400 N N . TRP A 1 179 ? 7.920 -8.456 4.815 1.00 84.12 179 TRP A N 1
ATOM 1401 C CA . TRP A 1 179 ? 9.094 -9.128 5.342 1.00 84.12 179 TRP A CA 1
ATOM 1402 C C . TRP A 1 179 ? 8.816 -9.636 6.754 1.00 84.12 179 TRP A C 1
ATOM 1404 O O . TRP A 1 179 ?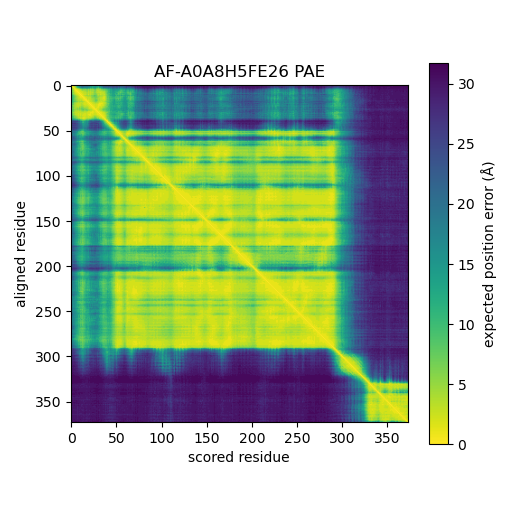 8.418 -8.867 7.633 1.00 84.12 179 TRP A O 1
ATOM 1414 N N . SER A 1 180 ? 9.065 -10.925 6.984 1.00 82.88 180 SER A N 1
ATOM 1415 C CA . SER A 1 180 ? 9.059 -11.512 8.321 1.00 82.88 180 SER A CA 1
ATOM 1416 C C . SER A 1 180 ? 10.308 -12.348 8.568 1.00 82.88 180 SER A C 1
ATOM 1418 O O . SER A 1 180 ? 10.856 -12.948 7.641 1.00 82.88 180 SER A O 1
ATOM 1420 N N . ALA A 1 181 ? 10.736 -12.447 9.829 1.00 80.12 181 ALA A N 1
ATOM 1421 C CA . ALA A 1 181 ? 11.873 -13.294 10.208 1.00 80.12 181 ALA A CA 1
ATOM 1422 C C . ALA A 1 181 ? 11.694 -14.755 9.743 1.00 80.12 181 ALA A C 1
ATOM 1424 O O . ALA A 1 181 ? 12.624 -15.383 9.242 1.00 80.12 181 ALA A O 1
ATOM 1425 N N . SER A 1 182 ? 10.466 -15.275 9.831 1.00 81.75 182 SER A N 1
ATOM 1426 C CA . SER A 1 182 ? 10.119 -16.623 9.372 1.00 81.75 182 SER A CA 1
ATOM 1427 C C . SER A 1 182 ? 10.224 -16.806 7.857 1.00 81.75 182 SER A C 1
ATOM 1429 O O . SER A 1 182 ? 10.559 -17.897 7.408 1.00 81.75 182 SER A O 1
ATOM 1431 N N . LEU A 1 183 ? 9.962 -15.761 7.069 1.00 83.38 183 LEU A N 1
ATOM 1432 C CA . LEU A 1 183 ? 10.068 -15.803 5.613 1.00 83.38 183 LEU A CA 1
ATOM 1433 C C . LEU A 1 183 ? 11.538 -15.871 5.168 1.00 83.38 183 LEU A C 1
ATOM 1435 O O . LEU A 1 183 ? 11.851 -16.577 4.214 1.00 83.38 183 LEU A O 1
ATOM 1439 N N . PHE A 1 184 ? 12.445 -15.209 5.898 1.00 72.62 184 PHE A N 1
ATOM 1440 C CA . PHE A 1 184 ? 13.894 -15.237 5.638 1.00 72.62 184 PHE A CA 1
ATOM 1441 C C . PHE A 1 184 ? 14.544 -16.574 5.931 1.00 72.62 184 PHE A C 1
ATOM 1443 O O . PHE A 1 184 ? 15.464 -16.985 5.228 1.00 72.62 184 PHE A O 1
ATOM 1450 N N . ALA A 1 185 ? 14.038 -17.277 6.939 1.00 80.00 185 ALA A N 1
ATOM 1451 C CA . ALA A 1 185 ? 14.508 -18.615 7.252 1.00 80.00 185 ALA A CA 1
ATOM 1452 C C . ALA A 1 185 ? 14.169 -19.637 6.147 1.00 80.00 185 ALA A C 1
ATOM 1454 O O . ALA A 1 185 ? 14.668 -20.759 6.194 1.00 80.00 185 ALA A O 1
ATOM 1455 N N . MET A 1 186 ? 13.333 -19.288 5.156 1.00 85.81 186 MET A N 1
ATOM 1456 C CA . MET A 1 186 ? 12.941 -20.202 4.084 1.00 85.81 186 MET A CA 1
ATOM 1457 C C . MET A 1 186 ? 13.981 -20.230 2.949 1.00 85.81 186 MET A C 1
ATOM 1459 O O . MET A 1 186 ? 14.120 -19.241 2.223 1.00 85.81 186 MET A O 1
ATOM 1463 N N . PRO A 1 187 ? 14.618 -21.387 2.665 1.00 87.00 187 PRO A N 1
ATOM 1464 C CA . PRO A 1 187 ? 15.610 -21.500 1.588 1.00 87.00 187 PRO A CA 1
ATOM 1465 C C . PRO A 1 187 ? 15.053 -21.174 0.196 1.00 87.00 187 PRO A C 1
ATOM 1467 O O . PRO A 1 187 ? 15.779 -20.752 -0.699 1.00 87.00 187 PRO A O 1
ATOM 1470 N N . VAL A 1 188 ? 13.748 -21.379 -0.010 1.00 87.56 188 VAL A N 1
ATOM 1471 C CA . VAL A 1 188 ? 13.071 -21.064 -1.276 1.00 87.56 188 VAL A CA 1
ATOM 1472 C C . VAL A 1 188 ? 13.073 -19.558 -1.544 1.00 87.56 188 VAL A C 1
ATOM 1474 O O . VAL A 1 188 ? 13.307 -19.157 -2.681 1.00 87.56 188 VAL A O 1
ATOM 1477 N N . ILE A 1 189 ? 12.863 -18.737 -0.510 1.00 86.00 189 ILE A N 1
ATOM 1478 C CA . ILE A 1 189 ? 12.843 -17.275 -0.628 1.00 86.00 189 ILE A CA 1
ATOM 1479 C C . ILE A 1 189 ? 14.252 -16.733 -0.843 1.00 86.00 189 ILE A C 1
ATOM 1481 O O . ILE A 1 189 ? 14.445 -15.929 -1.749 1.00 86.00 189 ILE A O 1
ATOM 1485 N N . ASP A 1 190 ? 15.240 -17.213 -0.084 1.00 83.12 190 ASP A N 1
ATOM 1486 C CA . ASP A 1 190 ? 16.641 -16.817 -0.282 1.00 83.12 190 ASP A CA 1
ATOM 1487 C C . ASP A 1 190 ? 17.101 -17.110 -1.722 1.00 83.12 190 ASP A C 1
ATOM 1489 O O . ASP A 1 190 ? 17.616 -16.223 -2.405 1.00 83.12 190 ASP A O 1
ATOM 1493 N N . ARG A 1 191 ? 16.801 -18.308 -2.247 1.00 86.69 191 ARG A N 1
ATOM 1494 C CA . ARG A 1 191 ? 17.086 -18.646 -3.652 1.00 86.69 191 ARG A CA 1
ATOM 1495 C C . ARG A 1 191 ? 16.336 -17.759 -4.641 1.00 86.69 191 ARG A C 1
ATOM 1497 O O . ARG A 1 191 ? 16.931 -17.341 -5.630 1.00 86.69 191 ARG A O 1
ATOM 1504 N N . ALA A 1 192 ? 15.058 -17.470 -4.392 1.00 85.94 192 ALA A N 1
ATOM 1505 C CA . ALA A 1 192 ? 14.263 -16.599 -5.255 1.00 85.94 192 ALA A CA 1
ATOM 1506 C C . ALA A 1 192 ? 14.840 -15.178 -5.308 1.00 85.94 192 ALA A C 1
ATOM 1508 O O . ALA A 1 192 ? 14.967 -14.617 -6.391 1.00 85.94 192 ALA A O 1
ATOM 1509 N N . ILE A 1 193 ? 15.262 -14.626 -4.167 1.00 82.25 193 ILE A N 1
ATOM 1510 C CA . ILE A 1 193 ? 15.895 -13.304 -4.086 1.00 82.25 193 ILE A CA 1
ATOM 1511 C C . ILE A 1 193 ? 17.248 -13.309 -4.798 1.00 82.25 193 ILE A C 1
ATOM 1513 O O . ILE A 1 193 ? 17.513 -12.406 -5.584 1.00 82.25 193 ILE A O 1
ATOM 1517 N N . ARG A 1 194 ? 18.096 -14.323 -4.580 1.00 82.50 194 ARG A N 1
ATOM 1518 C CA . ARG A 1 194 ? 19.392 -14.427 -5.276 1.00 82.50 194 ARG A CA 1
ATOM 1519 C C . ARG A 1 194 ? 19.217 -14.517 -6.783 1.00 82.50 194 ARG A C 1
ATOM 1521 O O . ARG A 1 194 ? 19.882 -13.785 -7.508 1.00 82.50 194 ARG A O 1
ATOM 1528 N N . LYS A 1 195 ? 18.303 -15.374 -7.245 1.00 81.69 195 LYS A N 1
ATOM 1529 C CA . LYS A 1 195 ? 17.974 -15.488 -8.667 1.00 81.69 195 LYS A CA 1
ATOM 1530 C C . LYS A 1 195 ? 17.479 -14.150 -9.210 1.00 81.69 195 LYS A C 1
ATOM 1532 O O . LYS A 1 195 ? 17.988 -13.686 -10.215 1.00 81.69 195 LYS A O 1
ATOM 1537 N N . MET A 1 196 ? 16.566 -13.497 -8.499 1.00 78.25 196 MET A N 1
ATOM 1538 C CA . MET A 1 196 ? 16.051 -12.188 -8.882 1.00 78.25 196 MET A CA 1
ATOM 1539 C C . MET A 1 196 ? 17.158 -11.126 -8.960 1.00 78.25 196 MET A C 1
ATOM 1541 O O . MET A 1 196 ? 17.142 -10.320 -9.878 1.00 78.25 196 MET A O 1
ATOM 1545 N N . LEU A 1 197 ? 18.131 -11.115 -8.043 1.00 76.88 197 LEU A N 1
ATOM 1546 C CA . LEU A 1 197 ? 19.273 -10.192 -8.099 1.00 76.88 197 LEU A CA 1
ATOM 1547 C C . LEU A 1 197 ? 20.135 -10.415 -9.349 1.00 76.88 197 LEU A C 1
ATOM 1549 O O . LEU A 1 197 ? 20.571 -9.440 -9.957 1.00 76.88 197 LEU A O 1
ATOM 1553 N N . VAL A 1 198 ? 20.339 -11.673 -9.746 1.00 76.44 198 VAL A N 1
ATOM 1554 C CA . VAL A 1 198 ? 21.017 -12.022 -11.005 1.00 76.44 198 VAL A CA 1
ATOM 1555 C C . VAL A 1 198 ? 20.169 -11.592 -12.203 1.00 76.44 198 VAL A C 1
ATOM 1557 O O . VAL A 1 198 ? 20.676 -10.939 -13.112 1.00 76.44 198 VAL A O 1
ATOM 1560 N N . ASP A 1 199 ? 18.868 -11.879 -12.180 1.00 73.75 199 ASP A N 1
ATOM 1561 C CA . ASP A 1 199 ? 17.950 -11.518 -13.256 1.00 73.75 199 ASP A CA 1
ATOM 1562 C C . ASP A 1 199 ? 17.861 -9.990 -13.417 1.00 73.75 199 ASP A C 1
ATOM 1564 O O . ASP A 1 199 ? 17.833 -9.507 -14.539 1.00 73.75 199 ASP A O 1
ATOM 1568 N N . ILE A 1 200 ? 17.900 -9.190 -12.347 1.00 72.62 200 ILE A N 1
ATOM 1569 C CA . ILE A 1 200 ? 17.937 -7.715 -12.437 1.00 72.62 200 ILE A CA 1
ATOM 1570 C C . ILE A 1 200 ? 19.187 -7.222 -13.185 1.00 72.62 200 ILE A C 1
ATOM 1572 O O . ILE A 1 200 ? 19.133 -6.208 -13.878 1.00 72.62 200 ILE A O 1
ATOM 1576 N N . GLN A 1 201 ? 20.317 -7.919 -13.050 1.00 68.88 201 GLN A N 1
ATOM 1577 C CA . GLN A 1 201 ? 21.556 -7.572 -13.751 1.00 68.88 201 GLN A CA 1
ATOM 1578 C C . GLN A 1 201 ? 21.556 -8.052 -15.209 1.00 68.88 201 GLN A C 1
ATOM 1580 O O . GLN A 1 201 ? 22.189 -7.424 -16.054 1.00 68.88 201 GLN A O 1
ATOM 1585 N N . ALA A 1 202 ? 20.854 -9.151 -15.500 1.00 62.81 202 ALA A N 1
ATOM 1586 C CA . ALA A 1 202 ? 20.869 -9.827 -16.797 1.00 62.81 202 ALA A CA 1
ATOM 1587 C C . ALA A 1 202 ? 19.626 -9.577 -17.678 1.00 62.81 202 ALA A C 1
ATOM 1589 O O . ALA A 1 202 ? 19.642 -9.917 -18.859 1.00 62.81 202 ALA A O 1
ATOM 1590 N N . THR A 1 203 ? 18.539 -9.022 -17.134 1.00 61.50 203 THR A N 1
ATOM 1591 C CA . THR A 1 203 ? 17.225 -8.899 -17.796 1.00 61.50 203 THR A CA 1
ATOM 1592 C C . THR A 1 203 ? 16.646 -7.480 -17.694 1.00 61.50 203 THR A C 1
ATOM 1594 O O . THR A 1 203 ? 17.276 -6.560 -17.178 1.00 61.50 203 THR A O 1
ATOM 1597 N N . THR A 1 204 ? 15.418 -7.289 -18.188 1.00 61.19 204 THR A N 1
ATOM 1598 C CA . THR A 1 204 ? 14.643 -6.039 -18.084 1.00 61.19 204 THR A CA 1
ATOM 1599 C C . THR A 1 204 ? 13.988 -5.819 -16.714 1.00 61.19 204 THR A C 1
ATOM 1601 O O . THR A 1 204 ? 13.408 -4.757 -16.486 1.00 61.19 204 THR A O 1
ATOM 1604 N N . LEU A 1 205 ? 14.072 -6.780 -15.783 1.00 67.31 205 LEU A N 1
ATOM 1605 C CA . LEU A 1 205 ? 13.478 -6.651 -14.450 1.00 67.31 205 LEU A CA 1
ATOM 1606 C C . LEU A 1 205 ? 14.104 -5.486 -13.676 1.00 67.31 205 LEU A C 1
ATOM 1608 O O . LEU A 1 205 ? 15.306 -5.461 -13.413 1.00 67.31 205 LEU A O 1
ATOM 1612 N N . ARG A 1 206 ? 13.273 -4.526 -13.259 1.00 81.19 206 ARG A N 1
ATOM 1613 C CA . ARG A 1 206 ? 13.717 -3.378 -12.463 1.00 81.19 206 ARG A CA 1
ATOM 1614 C C . ARG A 1 206 ? 13.399 -3.541 -10.986 1.00 81.19 206 ARG A C 1
ATOM 1616 O O . ARG A 1 206 ? 12.296 -3.929 -10.601 1.00 81.19 206 ARG A O 1
ATOM 1623 N N . SER A 1 207 ? 14.372 -3.154 -10.168 1.00 86.12 207 SER A N 1
ATOM 1624 C CA . SER A 1 207 ? 14.258 -3.047 -8.719 1.00 86.12 207 SER A CA 1
ATOM 1625 C C . SER A 1 207 ? 14.644 -1.644 -8.278 1.00 86.12 207 SER A C 1
ATOM 1627 O O . SER A 1 207 ? 15.756 -1.199 -8.556 1.00 86.12 207 SER A O 1
ATOM 1629 N N . ILE A 1 208 ? 13.759 -0.974 -7.548 1.00 90.94 208 ILE A N 1
ATOM 1630 C CA . ILE A 1 208 ? 13.964 0.387 -7.049 1.00 90.94 208 ILE A CA 1
ATOM 1631 C C . ILE A 1 208 ? 13.904 0.376 -5.523 1.00 90.94 208 ILE A C 1
ATOM 1633 O O . ILE A 1 208 ? 13.043 -0.265 -4.921 1.00 90.94 208 ILE A O 1
ATOM 1637 N N . HIS A 1 209 ? 14.837 1.074 -4.883 1.00 92.81 209 HIS A N 1
ATOM 1638 C CA . HIS A 1 209 ? 14.835 1.257 -3.435 1.00 92.81 209 HIS A CA 1
ATOM 1639 C C . HIS A 1 209 ? 14.062 2.522 -3.063 1.00 92.81 209 HIS A C 1
ATOM 1641 O O . HIS A 1 209 ? 14.335 3.593 -3.601 1.00 92.81 209 HIS A O 1
ATOM 1647 N N . VAL A 1 210 ? 13.135 2.391 -2.117 1.00 95.38 210 VAL A N 1
ATOM 1648 C CA . VAL A 1 210 ? 12.417 3.502 -1.487 1.00 95.38 210 VAL A CA 1
ATOM 1649 C C . VAL A 1 210 ? 12.888 3.558 -0.039 1.00 95.38 210 VAL A C 1
ATOM 1651 O O . VAL A 1 210 ? 12.637 2.635 0.736 1.00 95.38 210 VAL A O 1
ATOM 1654 N N . ILE A 1 211 ? 13.663 4.590 0.290 1.00 94.06 211 ILE A N 1
ATOM 1655 C CA . ILE A 1 211 ? 14.217 4.781 1.632 1.00 94.06 211 ILE A CA 1
ATOM 1656 C C . ILE A 1 211 ? 13.149 5.456 2.483 1.00 94.06 211 ILE A C 1
ATOM 1658 O O . ILE A 1 211 ?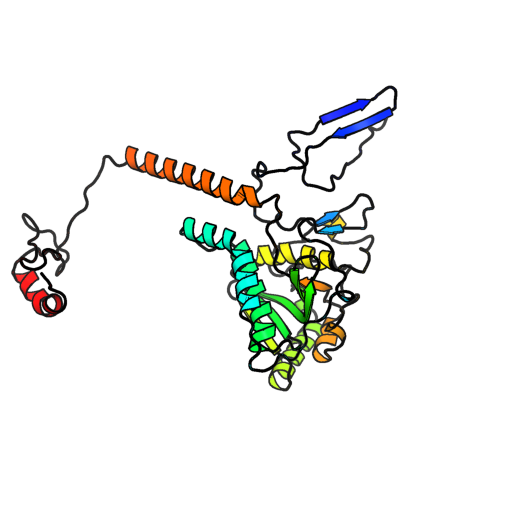 12.698 6.541 2.135 1.00 94.06 211 ILE A O 1
ATOM 1662 N N . THR A 1 212 ? 12.786 4.817 3.588 1.00 92.56 212 THR A N 1
ATOM 1663 C CA . THR A 1 212 ? 11.766 5.291 4.521 1.00 92.56 212 THR A CA 1
ATOM 1664 C C . THR A 1 212 ? 12.392 5.523 5.896 1.00 92.56 212 THR A C 1
ATOM 1666 O O . THR A 1 212 ? 13.113 4.632 6.372 1.00 92.56 212 THR A O 1
ATOM 1669 N N . PRO A 1 213 ? 12.154 6.664 6.563 1.00 88.19 213 PRO A N 1
ATOM 1670 C CA . PRO A 1 213 ? 12.586 6.876 7.936 1.00 88.19 213 PRO A CA 1
ATOM 1671 C C . PRO A 1 213 ? 11.959 5.866 8.913 1.00 88.19 213 PRO A C 1
ATOM 1673 O O . PRO A 1 213 ? 10.934 5.250 8.612 1.00 88.19 213 PRO A O 1
ATOM 1676 N N . PRO A 1 214 ? 12.542 5.691 10.112 1.00 85.19 214 PRO A N 1
ATOM 1677 C CA . PRO A 1 214 ? 12.101 4.661 11.056 1.00 85.19 214 PRO A CA 1
ATOM 1678 C C . PRO A 1 214 ? 10.640 4.798 11.493 1.00 85.19 214 PRO A C 1
ATOM 1680 O O . PRO A 1 214 ? 9.935 3.800 11.657 1.00 85.19 214 PRO A O 1
ATOM 1683 N N . GLU A 1 215 ? 10.167 6.033 11.659 1.00 84.81 215 GLU A N 1
ATOM 1684 C CA . GLU A 1 215 ? 8.782 6.294 12.052 1.00 84.81 215 GLU A CA 1
ATOM 1685 C C . GLU A 1 215 ? 7.798 6.028 10.904 1.00 84.81 215 GLU A C 1
ATOM 1687 O O . GLU A 1 215 ? 6.690 5.562 11.156 1.00 84.81 215 GLU A O 1
ATOM 1692 N N . GLU A 1 216 ? 8.213 6.191 9.645 1.00 90.12 216 GLU A N 1
ATOM 1693 C CA . GLU A 1 216 ? 7.396 5.893 8.463 1.00 90.12 216 GLU A CA 1
ATOM 1694 C C . GLU A 1 216 ? 7.078 4.389 8.324 1.00 90.12 216 GLU A C 1
ATOM 1696 O O . GLU A 1 216 ? 6.005 4.007 7.853 1.00 90.12 216 GLU A O 1
ATOM 1701 N N . VAL A 1 217 ? 7.961 3.499 8.797 1.00 91.44 217 VAL A N 1
ATOM 1702 C CA . VAL A 1 217 ? 7.763 2.033 8.738 1.00 91.44 217 VAL A CA 1
ATOM 1703 C C . VAL A 1 217 ? 6.445 1.622 9.398 1.00 91.44 217 VAL A C 1
ATOM 1705 O O . VAL A 1 217 ? 5.703 0.775 8.887 1.00 91.44 217 VAL A O 1
ATOM 1708 N N . LYS A 1 218 ? 6.141 2.240 10.542 1.00 90.38 218 LYS A N 1
ATOM 1709 C CA . LYS A 1 218 ? 4.904 2.025 11.299 1.00 90.38 218 LYS A CA 1
ATOM 1710 C C . LYS A 1 218 ? 3.675 2.424 10.476 1.00 90.38 218 LYS A C 1
ATOM 1712 O O . LYS A 1 218 ? 2.678 1.702 10.480 1.00 90.38 218 LYS A O 1
ATOM 1717 N N . TRP A 1 219 ? 3.774 3.518 9.722 1.00 90.62 219 TRP A N 1
ATOM 1718 C CA . TRP A 1 219 ? 2.714 4.038 8.859 1.00 90.62 219 TRP A CA 1
ATOM 1719 C C . TRP A 1 219 ? 2.460 3.157 7.645 1.00 90.62 219 TRP A C 1
ATOM 1721 O O . TRP A 1 219 ? 1.309 2.810 7.383 1.00 90.62 219 TRP A O 1
ATOM 1731 N N . TRP A 1 220 ? 3.511 2.691 6.969 1.00 94.06 220 TRP A N 1
ATOM 1732 C CA . TRP A 1 220 ? 3.369 1.689 5.911 1.00 94.06 220 TRP A CA 1
ATOM 1733 C C . TRP A 1 220 ? 2.692 0.420 6.422 1.00 94.06 220 TRP A C 1
ATOM 1735 O O . TRP A 1 220 ? 1.756 -0.084 5.800 1.00 94.06 220 TRP A O 1
ATOM 1745 N N . LYS A 1 221 ? 3.113 -0.092 7.583 1.00 93.00 221 LYS A N 1
ATOM 1746 C CA . LYS A 1 221 ? 2.516 -1.299 8.169 1.00 93.00 221 LYS A CA 1
ATOM 1747 C C . LYS A 1 221 ? 1.055 -1.101 8.578 1.00 93.00 221 LYS A C 1
ATOM 1749 O O . LYS A 1 221 ? 0.269 -2.031 8.418 1.00 93.00 221 LYS A O 1
ATOM 1754 N N . ALA A 1 222 ? 0.673 0.089 9.038 1.00 90.75 222 ALA A N 1
ATOM 1755 C CA . ALA A 1 222 ? -0.725 0.429 9.300 1.00 90.75 222 ALA A CA 1
ATOM 1756 C C . ALA A 1 222 ? -1.550 0.576 8.006 1.00 90.75 222 ALA A C 1
ATOM 1758 O O . ALA A 1 222 ? -2.712 0.175 7.959 1.00 90.75 222 ALA A O 1
ATOM 1759 N N . PHE A 1 223 ? -0.947 1.103 6.939 1.00 93.19 223 PHE A N 1
ATOM 1760 C CA . PHE A 1 223 ? -1.617 1.365 5.668 1.00 93.19 223 PHE A CA 1
ATOM 1761 C C . PHE A 1 223 ? -1.849 0.108 4.819 1.00 93.19 223 PHE A C 1
ATOM 1763 O O . PHE A 1 223 ? -2.914 -0.051 4.220 1.00 93.19 223 PHE A O 1
ATOM 1770 N N . LEU A 1 224 ? -0.882 -0.813 4.776 1.00 95.62 224 LEU A N 1
ATOM 1771 C CA . LEU A 1 224 ? -0.923 -1.989 3.899 1.00 95.62 224 LEU A CA 1
ATOM 1772 C C . LEU A 1 224 ? -2.211 -2.827 4.025 1.00 95.62 224 LEU A C 1
ATOM 1774 O O . LEU A 1 224 ? -2.785 -3.157 2.987 1.00 95.62 224 LEU A O 1
ATOM 1778 N N . PRO A 1 225 ? -2.731 -3.145 5.228 1.00 94.44 225 PRO A N 1
ATOM 1779 C CA . PRO A 1 225 ? -4.022 -3.818 5.360 1.00 94.44 225 PRO A CA 1
ATOM 1780 C C . PRO A 1 225 ? -5.173 -3.072 4.692 1.00 94.44 225 PRO A C 1
ATOM 1782 O O . PRO A 1 225 ? -5.999 -3.695 4.034 1.00 94.44 225 PRO A O 1
ATOM 1785 N N . THR A 1 226 ? -5.212 -1.744 4.807 1.00 92.56 226 THR A N 1
ATOM 1786 C CA . THR A 1 226 ? -6.234 -0.921 4.149 1.00 92.56 226 THR A CA 1
ATOM 1787 C C . THR A 1 226 ? -6.131 -1.046 2.631 1.00 92.56 226 THR A C 1
ATOM 1789 O O . THR A 1 226 ? -7.142 -1.298 1.981 1.00 92.56 226 THR A O 1
ATOM 1792 N N . ALA A 1 227 ? -4.922 -0.980 2.066 1.00 95.75 227 ALA A N 1
ATOM 1793 C CA . ALA A 1 227 ? -4.699 -1.169 0.629 1.00 95.75 227 ALA A CA 1
ATOM 1794 C C . ALA A 1 227 ? -5.045 -2.593 0.137 1.00 95.75 227 ALA A C 1
ATOM 1796 O O . ALA A 1 227 ? -5.513 -2.758 -0.990 1.00 95.75 227 ALA A O 1
ATOM 1797 N N . VAL A 1 228 ? -4.856 -3.621 0.975 1.00 96.69 228 VAL A N 1
ATOM 1798 C CA . VAL A 1 228 ? -5.276 -5.010 0.699 1.00 96.69 228 VAL A CA 1
ATOM 1799 C C . VAL A 1 228 ? -6.799 -5.134 0.706 1.00 96.69 228 VAL A C 1
ATOM 1801 O O . VAL A 1 228 ? -7.390 -5.675 -0.229 1.00 96.69 228 VAL A O 1
ATOM 1804 N N . GLU A 1 229 ? -7.457 -4.667 1.770 1.00 94.12 229 GLU A N 1
ATOM 1805 C CA . GLU A 1 229 ? -8.913 -4.775 1.899 1.00 94.12 229 GLU A CA 1
ATOM 1806 C C . GLU A 1 229 ? -9.636 -3.929 0.843 1.00 94.12 229 GLU A C 1
ATOM 1808 O O . GLU A 1 229 ? -10.712 -4.320 0.388 1.00 94.12 229 GLU A O 1
ATOM 1813 N N . ARG A 1 230 ? -9.014 -2.836 0.378 1.00 92.44 230 ARG A N 1
ATOM 1814 C CA . ARG A 1 230 ? -9.528 -1.980 -0.698 1.00 92.44 230 ARG A CA 1
ATOM 1815 C C . ARG A 1 230 ? -9.821 -2.744 -1.991 1.00 92.44 230 ARG A C 1
ATOM 1817 O O . ARG A 1 230 ? -10.785 -2.399 -2.662 1.00 92.44 230 ARG A O 1
ATOM 1824 N N . CYS A 1 231 ? -9.040 -3.766 -2.347 1.00 95.00 231 CYS A N 1
ATOM 1825 C CA . CYS A 1 231 ? -9.225 -4.544 -3.583 1.00 95.00 231 CYS A CA 1
ATOM 1826 C C . CYS A 1 231 ? -9.530 -6.026 -3.351 1.00 95.00 231 CYS A C 1
ATOM 1828 O O . CYS A 1 231 ? -9.361 -6.861 -4.247 1.00 95.00 231 CYS A O 1
ATOM 1830 N N . ARG A 1 232 ? -9.933 -6.392 -2.134 1.00 93.75 232 ARG A N 1
ATOM 1831 C CA . ARG A 1 232 ? -10.151 -7.791 -1.780 1.00 93.75 232 ARG A CA 1
ATOM 1832 C C . ARG A 1 232 ? -11.249 -8.420 -2.641 1.00 93.75 232 ARG A C 1
ATOM 1834 O O . ARG A 1 232 ? -12.365 -7.924 -2.737 1.00 93.75 232 ARG A O 1
ATOM 1841 N N . SER A 1 233 ? -10.944 -9.568 -3.230 1.00 92.88 233 SER A N 1
ATOM 1842 C CA . SER A 1 233 ? -11.878 -10.360 -4.054 1.00 92.88 233 SER A CA 1
ATOM 1843 C C . SER A 1 233 ? -12.030 -11.798 -3.548 1.00 92.88 233 SER A C 1
ATOM 1845 O O . SER A 1 233 ? -12.625 -12.649 -4.201 1.00 92.88 233 SER A O 1
ATOM 1847 N N . TRP A 1 234 ? -11.490 -12.079 -2.363 1.00 92.19 234 TRP A N 1
ATOM 1848 C CA . TRP A 1 234 ? -11.523 -13.381 -1.710 1.00 92.19 234 TRP A CA 1
ATOM 1849 C C . TRP A 1 234 ? -12.019 -13.236 -0.273 1.00 92.19 234 TRP A C 1
ATOM 1851 O O . TRP A 1 234 ? -11.840 -12.205 0.374 1.00 92.19 234 TRP A O 1
ATOM 1861 N N . ASN A 1 235 ? -12.604 -14.303 0.261 1.00 90.69 235 ASN A N 1
ATOM 1862 C CA . ASN A 1 235 ? -13.099 -14.296 1.631 1.00 90.69 235 ASN A CA 1
ATOM 1863 C C . ASN A 1 235 ? -11.966 -14.496 2.642 1.00 90.69 235 ASN A C 1
ATOM 1865 O O . ASN A 1 235 ? -10.998 -15.228 2.399 1.00 90.69 235 ASN A O 1
ATOM 1869 N N . HIS A 1 236 ? -12.117 -13.861 3.804 1.00 91.00 236 HIS A N 1
ATOM 1870 C CA . HIS A 1 236 ? -11.337 -14.214 4.985 1.00 91.00 236 HIS A CA 1
ATOM 1871 C C . HIS A 1 236 ? -11.684 -15.635 5.433 1.00 91.00 236 HIS A C 1
ATOM 1873 O O . HIS A 1 236 ? -12.818 -16.093 5.293 1.00 91.00 236 HIS A O 1
ATOM 1879 N N . GLN A 1 237 ? -10.691 -16.343 5.958 1.00 89.19 237 GLN A N 1
ATOM 1880 C CA . GLN A 1 237 ? -10.870 -17.688 6.496 1.00 89.19 237 GLN A CA 1
ATOM 1881 C C . GLN A 1 237 ? -11.372 -17.623 7.943 1.00 89.19 237 GLN A C 1
ATOM 1883 O O . GLN A 1 237 ? -11.189 -16.624 8.636 1.00 89.19 237 GLN A O 1
ATOM 1888 N N . SER A 1 238 ? -11.950 -18.719 8.439 1.00 86.62 238 SER A N 1
ATOM 1889 C CA . SER A 1 238 ? -12.418 -18.819 9.831 1.00 86.62 238 SER A CA 1
ATOM 1890 C C . SER A 1 238 ? -11.302 -18.619 10.864 1.00 86.62 238 SER A C 1
ATOM 1892 O O . SER A 1 238 ? -11.559 -18.120 11.954 1.00 86.62 238 SER A O 1
ATOM 1894 N N . LYS A 1 239 ? -10.058 -18.964 10.506 1.00 89.88 239 LYS A N 1
ATOM 1895 C CA . LYS A 1 239 ? -8.844 -18.770 11.317 1.00 89.88 239 LYS A CA 1
ATOM 1896 C C . LYS A 1 239 ? -8.057 -17.505 10.941 1.00 89.88 239 LYS A C 1
ATOM 1898 O O . LYS A 1 239 ? -6.856 -17.452 11.179 1.00 89.88 239 LYS A O 1
ATOM 1903 N N . CYS A 1 240 ? -8.703 -16.519 10.316 1.00 91.50 240 CYS A N 1
ATOM 1904 C CA . CYS A 1 240 ? -8.041 -15.281 9.909 1.00 91.50 240 CYS A CA 1
ATOM 1905 C C . CYS A 1 240 ? -7.367 -14.590 11.101 1.00 91.50 240 CYS A C 1
ATOM 1907 O O . CYS A 1 240 ? -7.987 -14.365 12.140 1.00 91.50 240 CYS A O 1
ATOM 1909 N N . GLU A 1 241 ? -6.108 -14.198 10.931 1.00 92.50 241 GLU A N 1
ATOM 1910 C CA . GLU A 1 241 ? -5.306 -13.577 11.979 1.00 92.50 241 GLU A CA 1
ATOM 1911 C C . GLU A 1 241 ? -5.874 -12.222 12.410 1.00 92.50 241 GLU A C 1
ATOM 1913 O O . GLU A 1 241 ? -5.788 -11.879 13.585 1.00 92.50 241 GLU A O 1
ATOM 1918 N N . TYR A 1 242 ? -6.549 -11.496 11.513 1.00 90.00 242 TYR A N 1
ATOM 1919 C CA . TYR A 1 242 ? -7.254 -10.258 11.860 1.00 90.00 242 TYR A CA 1
ATOM 1920 C C . TYR A 1 242 ? -8.364 -10.461 12.892 1.00 90.00 242 TYR A C 1
ATOM 1922 O O . TYR A 1 242 ? -8.653 -9.554 13.668 1.00 90.00 242 TYR A O 1
ATOM 1930 N N . MET A 1 243 ? -8.973 -11.649 12.944 1.00 84.06 243 MET A N 1
ATOM 1931 C CA . MET A 1 243 ? -10.012 -11.956 13.931 1.00 84.06 243 MET A CA 1
ATOM 1932 C C . MET A 1 243 ? -9.449 -12.132 15.341 1.00 84.06 243 MET A C 1
ATOM 1934 O O . MET A 1 243 ? -10.180 -11.935 16.308 1.00 84.06 243 MET A O 1
ATOM 1938 N N . LEU A 1 244 ? -8.177 -12.522 15.446 1.00 83.00 244 LEU A N 1
ATOM 1939 C CA . LEU A 1 244 ? -7.507 -12.837 16.706 1.00 83.00 244 LEU A CA 1
ATOM 1940 C C . LEU A 1 244 ? -6.623 -11.684 17.193 1.00 83.00 244 LEU A C 1
ATOM 1942 O O . LEU A 1 244 ? -6.565 -11.422 18.388 1.00 83.00 244 LEU A O 1
ATOM 1946 N N . GLN A 1 245 ? -5.928 -11.021 16.268 1.00 85.19 245 GLN A N 1
ATOM 1947 C CA . GLN A 1 245 ? -4.866 -10.047 16.548 1.00 85.19 245 GLN A CA 1
ATOM 1948 C C . GLN A 1 245 ? -5.293 -8.600 16.259 1.00 85.19 245 GLN A C 1
ATOM 1950 O O . GLN A 1 245 ? -4.655 -7.675 16.747 1.00 85.19 245 GLN A O 1
ATOM 1955 N N . GLY A 1 246 ? -6.374 -8.395 15.499 1.00 83.50 246 GLY A N 1
ATOM 1956 C CA . GLY A 1 246 ? -6.787 -7.077 15.016 1.00 83.50 246 GLY A CA 1
ATOM 1957 C C . GLY A 1 246 ? -6.137 -6.687 13.685 1.00 83.50 246 GLY A C 1
ATOM 1958 O O . GLY A 1 246 ? -5.428 -7.478 13.056 1.00 83.50 246 GLY A O 1
ATOM 1959 N N . VAL A 1 247 ? -6.437 -5.467 13.231 1.00 86.69 247 VAL A N 1
ATOM 1960 C CA . VAL A 1 247 ? -5.917 -4.890 11.983 1.00 86.69 247 VAL A CA 1
ATOM 1961 C C . VAL A 1 247 ? -5.256 -3.539 12.287 1.00 86.69 247 VAL A C 1
ATOM 1963 O O . VAL A 1 247 ? -5.937 -2.689 12.862 1.00 86.69 247 VAL A O 1
ATOM 1966 N N . PRO A 1 248 ? -3.984 -3.308 11.900 1.00 91.25 248 PRO A N 1
ATOM 1967 C CA . PRO A 1 248 ? -3.016 -4.293 11.393 1.00 91.25 248 PRO A CA 1
ATOM 1968 C C . PRO A 1 248 ? -2.731 -5.399 12.422 1.00 91.25 248 PRO A C 1
ATOM 1970 O O . PRO A 1 248 ? -2.970 -5.219 13.612 1.00 91.25 248 PRO A O 1
ATOM 1973 N N . ARG A 1 249 ? -2.162 -6.532 11.984 1.00 91.31 249 ARG A N 1
ATOM 1974 C CA . ARG A 1 249 ? -1.703 -7.579 12.925 1.00 91.31 249 ARG A CA 1
ATOM 1975 C C . ARG A 1 249 ? -0.581 -7.091 13.839 1.00 91.31 249 ARG A C 1
ATOM 1977 O O . ARG A 1 249 ? -0.446 -7.546 14.968 1.00 91.31 249 ARG A O 1
ATOM 1984 N N . THR A 1 250 ? 0.263 -6.216 13.305 1.00 90.06 250 THR A N 1
ATOM 1985 C CA . THR A 1 250 ? 1.464 -5.675 13.941 1.00 90.06 250 THR A CA 1
ATOM 1986 C C . THR A 1 250 ? 1.971 -4.500 13.119 1.00 90.06 250 THR A C 1
ATOM 1988 O O . THR A 1 250 ? 1.723 -4.418 11.917 1.00 90.06 250 THR A O 1
ATOM 1991 N N . VAL A 1 251 ? 2.718 -3.610 13.759 1.00 90.50 251 VAL A N 1
ATOM 1992 C CA . VAL A 1 251 ? 3.459 -2.523 13.101 1.00 90.50 251 VAL A CA 1
ATOM 1993 C C . VAL A 1 251 ? 4.952 -2.573 13.395 1.00 90.50 251 VAL A C 1
ATOM 1995 O O . VAL A 1 251 ? 5.693 -1.648 13.076 1.00 90.50 251 VAL A O 1
ATOM 1998 N N . LYS A 1 252 ? 5.410 -3.672 13.996 1.00 89.44 252 LYS A N 1
ATOM 1999 C CA . LYS A 1 252 ? 6.816 -3.881 14.315 1.00 89.44 252 LYS A CA 1
ATOM 2000 C C . LYS A 1 252 ? 7.614 -4.214 13.059 1.00 89.44 252 LYS A C 1
ATOM 2002 O O . LYS A 1 252 ? 7.119 -4.845 12.116 1.00 89.44 252 LYS A O 1
ATOM 2007 N N . MET A 1 253 ? 8.876 -3.798 13.063 1.00 89.00 253 MET A N 1
ATOM 2008 C CA . MET A 1 253 ? 9.856 -4.202 12.057 1.00 89.00 253 MET A CA 1
ATOM 2009 C C . MET A 1 253 ? 9.946 -5.736 11.991 1.00 89.00 253 MET A C 1
ATOM 2011 O O . MET A 1 253 ? 9.836 -6.401 13.016 1.00 89.00 253 MET A O 1
ATOM 2015 N N . ASN A 1 254 ? 10.138 -6.299 10.794 1.00 87.25 254 ASN A N 1
ATOM 2016 C CA . ASN A 1 254 ? 10.271 -7.750 10.560 1.00 87.25 254 ASN A CA 1
ATOM 2017 C C . ASN A 1 254 ? 9.080 -8.633 10.987 1.00 87.25 254 ASN A C 1
ATOM 2019 O O . ASN A 1 254 ? 9.232 -9.848 11.147 1.00 87.25 254 ASN A O 1
ATOM 2023 N N . GLU A 1 255 ? 7.891 -8.053 11.135 1.00 90.44 255 GLU A N 1
ATOM 2024 C CA . GLU A 1 255 ? 6.641 -8.791 11.324 1.00 90.44 255 GLU A CA 1
ATOM 2025 C C . GLU A 1 255 ? 5.598 -8.417 10.255 1.00 90.44 255 GLU A C 1
ATOM 2027 O O . GLU A 1 255 ? 5.576 -7.287 9.767 1.00 90.44 255 GLU A O 1
ATOM 2032 N N . ASP A 1 256 ? 4.717 -9.352 9.891 1.00 92.94 256 ASP A N 1
ATOM 2033 C CA . ASP A 1 256 ? 3.746 -9.171 8.801 1.00 92.94 256 ASP A CA 1
ATOM 2034 C C . ASP A 1 256 ? 2.452 -8.481 9.290 1.00 92.94 256 ASP A C 1
ATOM 2036 O O . ASP A 1 256 ? 1.728 -9.073 10.101 1.00 92.94 256 ASP A O 1
ATOM 2040 N N . PRO A 1 257 ? 2.116 -7.264 8.806 1.00 94.31 257 PRO A N 1
ATOM 2041 C CA . PRO A 1 257 ? 0.889 -6.568 9.180 1.00 94.31 257 PRO A CA 1
ATOM 2042 C C . PRO A 1 257 ? -0.363 -7.163 8.518 1.00 94.31 257 PRO A C 1
ATOM 2044 O O . PRO A 1 257 ? -1.478 -6.862 8.955 1.00 94.31 257 PRO A O 1
ATOM 2047 N N . VAL A 1 258 ? -0.210 -7.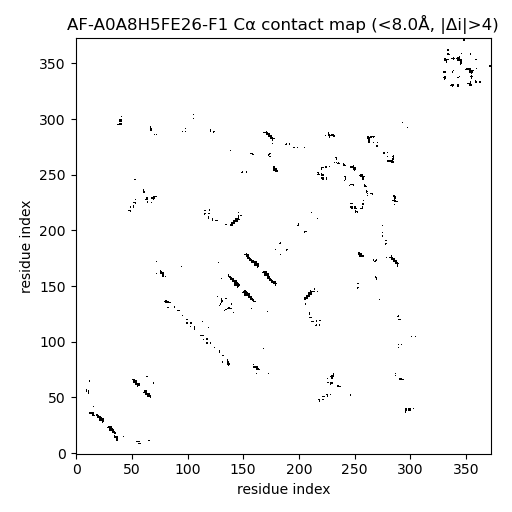984 7.470 1.00 95.44 258 VAL A N 1
ATOM 2048 C CA . VAL A 1 258 ? -1.305 -8.508 6.646 1.00 95.44 258 VAL A CA 1
ATOM 2049 C C . VAL A 1 258 ? -1.699 -9.929 7.072 1.00 95.44 258 VAL A C 1
ATOM 2051 O O . VAL A 1 258 ? -0.876 -10.737 7.508 1.00 95.44 258 VAL A O 1
ATOM 2054 N N . CYS A 1 259 ? -2.992 -10.253 6.993 1.00 94.25 259 CYS A N 1
ATOM 2055 C CA . CYS A 1 259 ? -3.473 -11.619 7.225 1.00 94.25 259 CYS A CA 1
ATOM 2056 C C . CYS A 1 259 ? -3.046 -12.573 6.099 1.00 94.25 259 CYS A C 1
ATOM 2058 O O . CYS A 1 259 ? -2.936 -12.180 4.937 1.00 94.25 259 CYS A O 1
ATOM 2060 N N . GLY A 1 260 ? -2.897 -13.861 6.406 1.00 95.00 260 GLY A N 1
ATOM 2061 C CA . GLY A 1 260 ? -2.533 -14.869 5.410 1.00 95.00 260 GLY A CA 1
ATOM 2062 C C . GLY A 1 260 ? -3.641 -15.180 4.397 1.00 95.00 260 GLY A C 1
ATOM 2063 O O . GLY A 1 260 ? -3.379 -15.800 3.369 1.00 95.00 260 GLY A O 1
ATOM 2064 N N . CYS A 1 261 ? -4.880 -14.739 4.644 1.00 95.12 261 CYS A N 1
ATOM 2065 C CA . CYS A 1 261 ? -6.058 -15.144 3.870 1.00 95.12 261 CYS A CA 1
ATOM 2066 C C . CYS A 1 261 ? -5.988 -14.801 2.375 1.00 95.12 261 CYS A C 1
ATOM 2068 O O . CYS A 1 261 ? -6.672 -15.459 1.587 1.00 95.12 261 CYS A O 1
ATOM 2070 N N . GLY A 1 262 ? -5.219 -13.775 2.000 1.00 95.19 262 GLY A N 1
ATOM 2071 C CA . GLY A 1 262 ? -5.080 -13.304 0.619 1.00 95.19 262 GLY A CA 1
ATOM 2072 C C . GLY A 1 262 ? -3.838 -13.753 -0.125 1.00 95.19 262 GLY A C 1
ATOM 2073 O O . GLY A 1 262 ? -3.699 -13.429 -1.303 1.00 95.19 262 GLY A O 1
ATOM 2074 N N . ARG A 1 263 ? -2.956 -14.512 0.526 1.00 96.19 263 ARG A N 1
ATOM 2075 C CA . ARG A 1 263 ? -1.703 -14.927 -0.096 1.00 96.19 263 ARG A CA 1
ATOM 2076 C C . ARG A 1 263 ? -1.963 -15.797 -1.326 1.00 96.19 263 ARG A C 1
ATOM 2078 O O . ARG A 1 263 ? -2.720 -16.766 -1.252 1.00 96.19 263 ARG A O 1
ATOM 2085 N N . GLY A 1 264 ? -1.362 -15.432 -2.457 1.00 96.69 264 GLY A N 1
ATOM 2086 C CA . GLY A 1 264 ? -1.468 -16.168 -3.720 1.00 96.69 264 GLY A CA 1
ATOM 2087 C C . GLY A 1 264 ? -2.830 -16.112 -4.416 1.00 96.69 264 GLY A C 1
ATOM 2088 O O . GLY A 1 264 ? -3.056 -16.876 -5.356 1.00 96.69 264 GLY A O 1
ATOM 2089 N N . LYS A 1 265 ? -3.755 -15.250 -3.975 1.00 96.44 265 LYS A N 1
ATOM 2090 C CA . LYS A 1 265 ? -5.115 -15.178 -4.526 1.00 96.44 265 LYS A CA 1
ATOM 2091 C C . LYS A 1 265 ? -5.296 -13.959 -5.415 1.00 96.44 265 LYS A C 1
ATOM 2093 O O . LYS A 1 265 ? -5.063 -12.837 -4.983 1.00 96.44 265 LYS A O 1
ATOM 2098 N N . ASN A 1 266 ? -5.789 -14.209 -6.629 1.00 94.69 266 ASN A N 1
ATOM 2099 C CA . ASN A 1 266 ? -6.175 -13.192 -7.607 1.00 94.69 266 ASN A CA 1
ATOM 2100 C C . ASN A 1 266 ? -5.131 -12.069 -7.769 1.00 94.69 266 ASN A C 1
ATOM 2102 O O . ASN A 1 266 ? -5.458 -10.902 -7.583 1.00 94.69 266 ASN A O 1
ATOM 2106 N N . LEU A 1 267 ? -3.878 -12.424 -8.079 1.00 96.62 267 LEU A N 1
ATOM 2107 C CA . LEU A 1 267 ? -2.731 -11.501 -8.086 1.00 96.62 267 LEU A CA 1
ATOM 2108 C C . LEU A 1 267 ? -2.650 -10.580 -9.325 1.00 96.62 267 LEU A C 1
ATOM 2110 O O . LEU A 1 267 ? -1.718 -9.787 -9.440 1.00 96.62 267 LEU A O 1
ATOM 2114 N N . GLY A 1 268 ? -3.621 -10.650 -10.239 1.00 94.50 268 GLY A N 1
ATOM 2115 C CA . GLY A 1 268 ? -3.699 -9.766 -11.405 1.00 94.50 268 GLY A CA 1
ATOM 2116 C C . GLY A 1 268 ? -2.464 -9.853 -12.307 1.00 94.50 268 GLY A C 1
ATOM 2117 O O . GLY A 1 268 ? -1.989 -10.942 -12.633 1.00 94.50 268 GLY A O 1
ATOM 2118 N N . GLY A 1 269 ? -1.929 -8.690 -12.693 1.00 94.12 269 GLY A N 1
ATOM 2119 C CA . GLY A 1 269 ? -0.760 -8.579 -13.574 1.00 94.12 269 GLY A CA 1
ATOM 2120 C C . GLY A 1 269 ? 0.529 -9.197 -13.018 1.00 94.12 269 GLY A C 1
ATOM 2121 O O . GLY A 1 269 ? 1.445 -9.466 -13.790 1.00 94.12 269 GLY A O 1
ATOM 2122 N N . PHE A 1 270 ? 0.587 -9.498 -11.717 1.00 96.00 270 PHE A N 1
ATOM 2123 C CA . PHE A 1 270 ? 1.751 -10.124 -11.091 1.00 96.00 270 PHE A CA 1
ATOM 2124 C C . PHE A 1 270 ? 2.113 -11.465 -11.742 1.00 96.00 270 PHE A C 1
ATOM 2126 O O . PHE A 1 270 ? 3.286 -11.770 -11.939 1.00 96.00 270 PHE A O 1
ATOM 2133 N N . ASP A 1 271 ? 1.102 -12.257 -12.109 1.00 94.50 271 ASP A N 1
ATOM 2134 C CA . ASP A 1 271 ? 1.300 -13.593 -12.683 1.00 94.50 271 ASP A CA 1
ATOM 2135 C C . ASP A 1 271 ? 1.876 -13.573 -14.100 1.00 94.50 271 ASP A C 1
ATOM 2137 O O . ASP A 1 271 ? 2.356 -14.599 -14.581 1.00 94.50 271 ASP A O 1
ATOM 2141 N N . GLN A 1 272 ? 1.849 -12.410 -14.753 1.00 92.75 272 GLN A N 1
ATOM 2142 C CA . GLN A 1 272 ? 2.374 -12.226 -16.103 1.00 92.75 272 GLN A CA 1
ATOM 2143 C C . GLN A 1 272 ? 3.892 -12.008 -16.116 1.00 92.75 272 GLN A C 1
ATOM 2145 O O . GLN A 1 272 ? 4.509 -12.041 -17.178 1.00 92.75 272 GLN A O 1
ATOM 2150 N N . VAL A 1 273 ? 4.515 -11.803 -14.951 1.00 91.12 273 VAL A N 1
ATOM 2151 C CA . VAL A 1 273 ? 5.956 -11.564 -14.839 1.00 91.1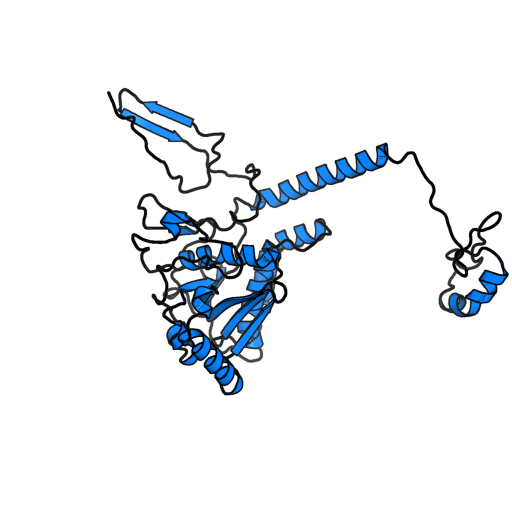2 273 VAL A CA 1
ATOM 2152 C C . VAL A 1 273 ? 6.656 -12.837 -14.375 1.00 91.12 273 VAL A C 1
ATOM 2154 O O . VAL A 1 273 ? 6.597 -13.211 -13.203 1.00 91.12 273 VAL A O 1
ATOM 2157 N N . GLU A 1 274 ? 7.363 -13.503 -15.292 1.00 88.38 274 GLU A N 1
ATOM 2158 C CA . GLU A 1 274 ? 8.002 -14.805 -15.038 1.00 88.38 274 GLU A CA 1
ATOM 2159 C C . GLU A 1 274 ? 8.918 -14.791 -13.803 1.00 88.38 274 GLU A C 1
ATOM 2161 O O . GLU A 1 274 ? 8.866 -15.694 -12.966 1.00 88.38 274 GLU A O 1
ATOM 2166 N N . GLY A 1 275 ? 9.706 -13.721 -13.644 1.00 87.06 275 GLY A N 1
ATOM 2167 C CA . GLY A 1 275 ? 10.628 -13.550 -12.519 1.00 87.06 275 GLY A CA 1
ATOM 2168 C C . GLY A 1 275 ? 9.947 -13.424 -11.152 1.00 87.06 275 GLY A C 1
ATOM 2169 O O . GLY A 1 275 ? 10.607 -13.569 -10.125 1.00 87.06 275 GLY A O 1
ATOM 2170 N N . TRP A 1 276 ? 8.635 -13.181 -11.103 1.00 91.62 276 TRP A N 1
ATOM 2171 C CA . TRP A 1 276 ? 7.896 -12.990 -9.853 1.00 91.62 276 TRP A CA 1
ATOM 2172 C C . TRP A 1 276 ? 7.213 -14.263 -9.345 1.00 91.62 276 TRP A C 1
ATOM 2174 O O . TRP A 1 276 ? 6.855 -14.344 -8.167 1.00 91.62 276 TRP A O 1
ATOM 2184 N N . LYS A 1 277 ? 7.086 -15.302 -10.182 1.00 91.31 277 LYS A N 1
ATOM 2185 C CA . LYS A 1 277 ? 6.329 -16.527 -9.862 1.00 91.31 277 LYS A CA 1
ATOM 2186 C C . LYS A 1 277 ? 6.753 -17.205 -8.559 1.00 91.31 277 LYS A C 1
ATOM 2188 O O . LYS A 1 277 ? 5.903 -17.735 -7.847 1.00 91.31 277 LYS A O 1
ATOM 2193 N N . ALA A 1 278 ? 8.038 -17.155 -8.207 1.00 91.00 278 ALA A N 1
ATOM 2194 C CA . ALA A 1 278 ? 8.551 -17.751 -6.972 1.00 91.00 278 ALA A CA 1
ATOM 2195 C C . ALA A 1 278 ? 7.948 -17.128 -5.695 1.00 91.00 278 ALA A C 1
ATOM 2197 O O . ALA A 1 278 ? 7.850 -17.800 -4.668 1.00 91.00 278 ALA A O 1
ATOM 2198 N N . PHE A 1 279 ? 7.503 -15.868 -5.757 1.00 93.19 279 PHE A N 1
ATOM 2199 C CA . PHE A 1 279 ? 6.913 -15.157 -4.621 1.00 93.19 279 PHE A CA 1
ATOM 2200 C C . PHE A 1 279 ? 5.390 -15.317 -4.531 1.00 93.19 279 PHE A C 1
ATOM 2202 O O . PHE A 1 279 ? 4.808 -14.964 -3.504 1.00 93.19 279 PHE A O 1
ATOM 2209 N N . ARG A 1 280 ? 4.741 -15.898 -5.553 1.00 95.19 280 ARG A N 1
ATOM 2210 C CA . ARG A 1 280 ? 3.280 -16.086 -5.633 1.00 95.19 280 ARG A CA 1
ATOM 2211 C C . ARG A 1 280 ? 2.640 -16.612 -4.337 1.00 95.19 280 ARG A C 1
ATOM 2213 O O . ARG A 1 280 ? 1.641 -16.031 -3.923 1.00 95.19 280 ARG A O 1
ATOM 2220 N N . PRO A 1 281 ? 3.177 -17.639 -3.644 1.00 95.44 281 PRO A N 1
ATOM 2221 C CA . PRO A 1 281 ? 2.548 -18.170 -2.428 1.00 95.44 281 PRO A CA 1
ATOM 2222 C C . PRO A 1 281 ? 2.585 -17.224 -1.218 1.00 95.44 281 PRO A C 1
ATOM 2224 O O . PRO A 1 281 ? 1.947 -17.502 -0.204 1.00 95.44 281 PRO A O 1
ATOM 2227 N N . TYR A 1 282 ? 3.357 -16.140 -1.293 1.00 95.06 282 TYR A N 1
ATOM 2228 C CA . TYR A 1 282 ? 3.698 -15.293 -0.150 1.00 95.06 282 TYR A CA 1
ATOM 2229 C C . TYR A 1 282 ? 3.197 -13.856 -0.294 1.00 95.06 282 TYR A C 1
ATOM 2231 O O . TYR A 1 282 ? 3.156 -13.126 0.695 1.00 95.06 282 TYR A O 1
ATOM 2239 N N . VAL A 1 283 ? 2.793 -13.454 -1.499 1.00 97.19 283 VAL A N 1
ATOM 2240 C CA . VAL A 1 283 ? 2.314 -12.099 -1.776 1.00 97.19 283 VAL A CA 1
ATOM 2241 C C . VAL A 1 283 ? 0.801 -11.984 -1.674 1.00 97.19 283 VAL A C 1
ATOM 2243 O O . VAL A 1 283 ? 0.075 -12.934 -1.963 1.00 97.19 283 VAL A O 1
ATOM 2246 N N . THR A 1 284 ? 0.321 -10.799 -1.309 1.00 98.12 284 THR A N 1
ATOM 2247 C CA . THR A 1 284 ? -1.109 -10.449 -1.317 1.00 98.12 284 THR A CA 1
ATOM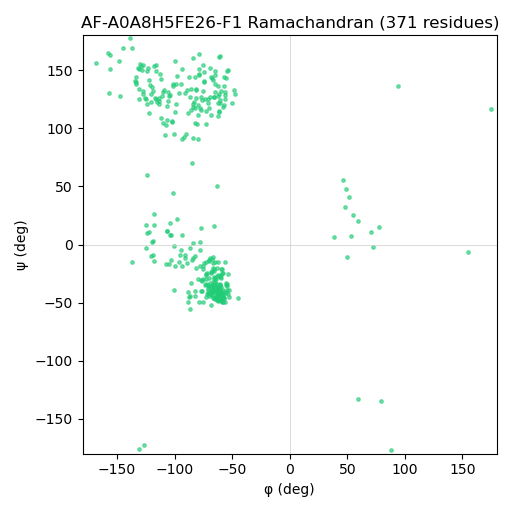 2248 C C . THR A 1 284 ? -1.339 -9.243 -2.222 1.00 98.12 284 THR A C 1
ATOM 2250 O O . THR A 1 284 ? -0.554 -8.297 -2.176 1.00 98.12 284 THR A O 1
ATOM 2253 N N . ARG A 1 285 ? -2.396 -9.255 -3.043 1.00 98.12 285 ARG A N 1
ATOM 2254 C CA . ARG A 1 285 ? -2.729 -8.125 -3.926 1.00 98.12 285 ARG A CA 1
ATOM 2255 C C . ARG A 1 285 ? -3.152 -6.888 -3.128 1.00 98.12 285 ARG A C 1
ATOM 2257 O O . ARG A 1 285 ? -3.844 -7.017 -2.117 1.00 98.12 285 ARG A O 1
ATOM 2264 N N . VAL A 1 286 ? -2.737 -5.714 -3.595 1.00 97.88 286 VAL A N 1
ATOM 2265 C CA . VAL A 1 286 ? -3.017 -4.399 -3.010 1.00 97.88 286 VAL A CA 1
ATOM 2266 C C . VAL A 1 286 ? -3.451 -3.410 -4.090 1.00 97.88 286 VAL A C 1
ATOM 2268 O O . VAL A 1 286 ? -2.874 -3.370 -5.176 1.00 97.88 286 VAL A O 1
ATOM 2271 N N . ALA A 1 287 ? -4.438 -2.575 -3.769 1.00 97.31 287 ALA A N 1
ATOM 2272 C CA . ALA A 1 287 ? -4.745 -1.363 -4.521 1.00 97.31 287 ALA A CA 1
ATOM 2273 C C . ALA A 1 287 ? -4.007 -0.202 -3.860 1.00 97.31 287 ALA A C 1
ATOM 2275 O O . ALA A 1 287 ? -4.511 0.416 -2.918 1.00 97.31 287 ALA A O 1
ATOM 2276 N N . LEU A 1 288 ? -2.789 0.060 -4.329 1.00 97.31 288 LEU A N 1
ATOM 2277 C CA . LEU A 1 288 ? -1.955 1.121 -3.787 1.00 97.31 288 LEU A CA 1
ATOM 2278 C C . LEU A 1 288 ? -2.360 2.455 -4.417 1.00 97.31 288 LEU A C 1
ATOM 2280 O O . LEU A 1 288 ? -2.225 2.644 -5.619 1.00 97.31 288 LEU A O 1
ATOM 2284 N N . GLY A 1 289 ? -2.841 3.391 -3.612 1.00 94.06 289 GLY A N 1
ATOM 2285 C CA . GLY A 1 289 ? -3.165 4.749 -4.045 1.00 94.06 289 GLY A CA 1
ATOM 2286 C C . GLY A 1 289 ? -2.852 5.744 -2.938 1.00 94.06 289 GLY A C 1
ATOM 2287 O O . GLY A 1 289 ? -2.593 5.340 -1.804 1.00 94.06 289 GLY A O 1
ATOM 2288 N N . MET A 1 290 ? -2.883 7.035 -3.263 1.00 90.81 290 MET A N 1
ATOM 2289 C CA . MET A 1 290 ? -2.658 8.088 -2.273 1.00 90.81 290 MET A CA 1
ATOM 2290 C C . MET A 1 290 ? -3.722 7.999 -1.161 1.00 90.81 290 MET A C 1
ATOM 2292 O O . MET A 1 290 ? -4.919 8.004 -1.470 1.00 90.81 290 MET A O 1
ATOM 2296 N N . PRO A 1 291 ? -3.336 7.880 0.122 1.00 85.12 291 PRO A N 1
ATOM 2297 C CA . PRO A 1 291 ? -4.291 7.963 1.213 1.00 85.12 291 PRO A CA 1
ATOM 2298 C C . PRO A 1 291 ? -4.739 9.416 1.377 1.00 85.12 291 PRO A C 1
ATOM 2300 O O . PRO A 1 291 ? -3.944 10.285 1.723 1.00 85.12 291 PRO A O 1
ATOM 2303 N N . PHE A 1 292 ? -6.016 9.691 1.131 1.00 71.00 292 PHE A N 1
ATOM 2304 C CA . PHE A 1 292 ? -6.595 11.002 1.414 1.00 71.00 292 PHE A CA 1
ATOM 2305 C C . PHE A 1 292 ? -6.968 11.089 2.893 1.00 71.00 292 PHE A C 1
ATOM 2307 O O . PHE A 1 292 ? -7.402 10.099 3.491 1.00 71.00 292 PHE A O 1
ATOM 2314 N N . SER A 1 293 ? -6.813 12.269 3.489 1.00 54.16 293 SER A N 1
ATOM 2315 C CA . SER A 1 293 ? -7.389 12.553 4.798 1.00 54.16 293 SER A CA 1
ATOM 2316 C C . SER A 1 293 ? -8.901 12.335 4.697 1.00 54.16 293 SER A C 1
ATOM 2318 O O . SER A 1 293 ? -9.594 12.960 3.897 1.00 54.1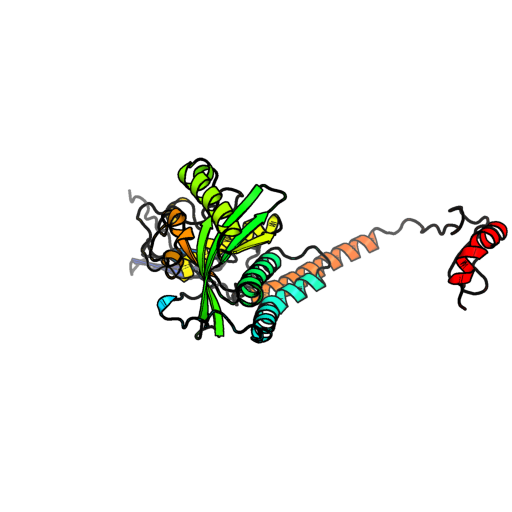6 293 SER A O 1
ATOM 2320 N N . THR A 1 294 ? -9.437 11.383 5.466 1.00 53.12 294 THR A N 1
ATOM 2321 C CA . THR A 1 294 ? -10.898 11.269 5.589 1.00 53.12 294 THR A CA 1
ATOM 2322 C C . THR A 1 294 ? -11.441 12.607 6.092 1.00 53.12 294 THR A C 1
ATOM 2324 O O . THR A 1 294 ? -10.799 13.240 6.928 1.00 53.12 294 THR A O 1
ATOM 2327 N N . SER A 1 295 ? -12.620 13.039 5.638 1.00 45.81 295 SER A N 1
ATOM 2328 C CA . SER A 1 295 ? -13.265 14.285 6.103 1.00 45.81 295 SER A CA 1
ATOM 2329 C C . SER A 1 295 ? -13.476 14.341 7.627 1.00 45.81 295 SER A C 1
ATOM 2331 O O . SER A 1 295 ? -13.686 15.405 8.197 1.00 45.81 295 SER A O 1
ATOM 2333 N N . LEU A 1 296 ? -13.364 13.197 8.307 1.00 44.75 296 LEU A N 1
ATOM 2334 C CA . LEU A 1 296 ? -13.334 13.065 9.766 1.00 44.75 296 LEU A CA 1
ATOM 2335 C C . LEU A 1 296 ? -12.065 13.648 10.417 1.00 44.75 296 LEU A C 1
ATOM 2337 O O . LEU A 1 296 ? -12.085 14.001 11.595 1.00 44.75 296 LEU A O 1
ATOM 2341 N N . LEU A 1 297 ? -10.965 13.729 9.665 1.00 47.41 297 LEU A N 1
ATOM 2342 C CA . LEU A 1 297 ? -9.643 14.178 10.109 1.00 47.41 297 LEU A CA 1
ATOM 2343 C C . LEU A 1 297 ? -9.300 15.596 9.626 1.00 47.41 297 LEU A C 1
ATOM 2345 O O . LEU A 1 297 ? -8.403 16.216 10.191 1.00 47.41 297 LEU A O 1
ATOM 2349 N N . SER A 1 298 ? -10.014 16.131 8.629 1.00 47.28 298 SER A N 1
ATOM 2350 C CA . SER A 1 298 ? -9.705 17.438 8.023 1.00 47.28 298 SER A CA 1
ATOM 2351 C C . SER A 1 298 ? -9.915 18.629 8.972 1.00 47.28 298 SER A C 1
ATOM 2353 O O . SER A 1 298 ? -9.323 19.679 8.767 1.00 47.28 298 SER A O 1
ATOM 2355 N N . GLY A 1 299 ? -10.708 18.472 10.042 1.00 48.22 299 GLY A N 1
ATOM 2356 C CA . GLY A 1 299 ? -10.830 19.471 11.120 1.00 48.22 299 GLY A CA 1
ATOM 2357 C C . GLY A 1 299 ? -9.820 19.307 12.266 1.00 48.22 299 GLY A C 1
ATOM 2358 O O . GLY A 1 299 ? -9.617 20.230 13.048 1.00 48.22 299 GLY A O 1
ATOM 2359 N N . ILE A 1 300 ? -9.163 18.146 12.381 1.00 47.94 300 ILE A N 1
ATOM 2360 C CA . ILE A 1 300 ? -8.199 17.877 13.464 1.00 47.94 300 ILE A CA 1
ATOM 2361 C C . ILE A 1 300 ? -6.879 18.590 13.199 1.00 47.94 300 ILE A C 1
ATOM 2363 O O . ILE A 1 300 ? -6.211 19.001 14.136 1.00 47.94 300 ILE A O 1
ATOM 2367 N N . THR A 1 301 ? -6.495 18.771 11.937 1.00 46.78 301 THR A N 1
ATOM 2368 C CA . THR A 1 301 ? -5.267 19.489 11.573 1.00 46.78 301 THR A CA 1
ATOM 2369 C C . THR A 1 301 ? -5.363 20.974 11.927 1.00 46.78 301 THR A C 1
ATOM 2371 O O . THR A 1 301 ? -4.408 21.519 12.481 1.00 46.78 301 THR A O 1
ATOM 2374 N N . SER A 1 302 ? -6.517 21.615 11.706 1.00 47.59 302 SER A N 1
ATOM 2375 C CA . SER A 1 302 ? -6.768 22.992 12.151 1.00 47.59 302 SER A CA 1
ATOM 2376 C C . SER A 1 302 ? -6.859 23.109 13.675 1.00 47.59 302 SER A C 1
ATOM 2378 O O . SER A 1 302 ? -6.280 24.034 14.245 1.00 47.59 302 SER A O 1
ATOM 2380 N N . ASP A 1 303 ? -7.507 22.151 14.348 1.00 49.28 303 ASP A N 1
ATOM 2381 C CA . ASP A 1 303 ? -7.601 22.140 15.815 1.00 49.28 303 ASP A CA 1
ATOM 2382 C C . ASP A 1 303 ? -6.235 21.867 16.462 1.00 49.28 303 ASP A C 1
ATOM 2384 O O . ASP A 1 303 ? -5.841 22.579 17.381 1.00 49.28 303 ASP A O 1
ATOM 2388 N N . MET A 1 304 ? -5.441 20.930 15.929 1.00 45.75 304 MET A N 1
ATOM 2389 C CA . MET A 1 304 ? -4.057 20.690 16.353 1.00 45.75 304 MET A CA 1
ATOM 2390 C C . MET A 1 304 ? -3.189 21.926 16.145 1.00 45.75 304 MET A C 1
ATOM 2392 O O . MET A 1 304 ? -2.396 22.243 17.024 1.00 45.75 304 MET A O 1
ATOM 2396 N N . GLN A 1 305 ? -3.337 22.655 15.032 1.00 49.84 305 GLN A N 1
ATOM 2397 C CA . GLN A 1 305 ? -2.647 23.934 14.831 1.00 49.84 305 GLN A CA 1
ATOM 2398 C C . GLN A 1 305 ? -3.036 24.960 15.897 1.00 49.84 305 GLN A C 1
ATOM 2400 O O . GLN A 1 305 ? -2.180 25.708 16.369 1.00 49.84 305 GLN A O 1
ATOM 2405 N N . GLN A 1 306 ? -4.308 25.006 16.289 1.00 52.78 306 GLN A N 1
ATOM 2406 C CA . GLN A 1 306 ? -4.790 25.930 17.307 1.00 52.78 306 GLN A CA 1
ATOM 2407 C C . GLN A 1 306 ? -4.297 25.540 18.708 1.00 52.78 306 GLN A C 1
ATOM 2409 O O . GLN A 1 306 ? -3.827 26.413 19.437 1.00 52.78 306 GLN A O 1
ATOM 2414 N N . THR A 1 307 ? -4.307 24.247 19.046 1.00 51.81 307 THR A N 1
ATOM 2415 C CA . THR A 1 307 ? -3.797 23.711 20.316 1.00 51.81 307 THR A CA 1
ATOM 2416 C C . THR A 1 307 ? -2.275 23.833 20.423 1.00 51.81 307 THR A C 1
ATOM 2418 O O . THR A 1 307 ? -1.770 24.283 21.446 1.00 51.81 307 THR A O 1
ATOM 2421 N N . LEU A 1 308 ? -1.511 23.527 19.365 1.00 49.50 308 LEU A N 1
ATOM 2422 C CA . LEU A 1 308 ? -0.056 23.731 19.375 1.00 49.50 308 LEU A CA 1
ATOM 2423 C C . LEU A 1 308 ? 0.285 25.218 19.516 1.00 49.50 308 LEU A C 1
ATOM 2425 O O . LEU A 1 308 ? 1.185 25.571 20.270 1.00 49.50 308 LEU A O 1
ATOM 2429 N N . ARG A 1 309 ? -0.449 26.105 18.827 1.00 53.12 309 ARG A N 1
ATOM 2430 C CA . ARG A 1 309 ? -0.273 27.558 18.969 1.00 53.12 309 ARG A CA 1
ATOM 2431 C C . ARG A 1 309 ? -0.593 28.043 20.379 1.00 53.12 309 ARG A C 1
ATOM 2433 O O . ARG A 1 309 ? 0.093 28.945 20.851 1.00 53.12 309 ARG A O 1
ATOM 2440 N N . SER A 1 310 ? -1.612 27.493 21.043 1.00 53.50 310 SER A N 1
ATOM 2441 C CA . SER A 1 310 ? -1.940 27.875 22.421 1.00 53.50 310 SER A CA 1
ATOM 2442 C C . SER A 1 310 ? -0.912 27.361 23.426 1.00 53.50 310 SER A C 1
ATOM 2444 O O . SER A 1 310 ? -0.539 28.106 24.326 1.00 53.50 310 SER A O 1
ATOM 2446 N N . GLU A 1 311 ? -0.398 26.142 23.245 1.00 50.72 311 GLU A N 1
ATOM 2447 C CA . GLU A 1 311 ? 0.649 25.584 24.111 1.00 50.72 311 GLU A CA 1
ATOM 2448 C C . GLU A 1 311 ? 1.998 26.287 23.906 1.00 50.72 311 GLU A C 1
ATOM 2450 O O . GLU A 1 311 ? 2.648 26.659 24.877 1.00 50.72 311 GLU A O 1
ATOM 2455 N N . LEU A 1 312 ? 2.386 26.585 22.661 1.00 47.69 312 LEU A N 1
ATOM 2456 C CA . LEU A 1 312 ? 3.596 27.364 22.365 1.00 47.69 312 LEU A CA 1
ATOM 2457 C C . LEU A 1 312 ? 3.501 28.800 22.897 1.00 47.69 312 LEU A C 1
ATOM 2459 O O . LEU A 1 312 ? 4.493 29.337 23.388 1.00 47.69 312 LEU A O 1
ATOM 2463 N N . LYS A 1 313 ? 2.311 29.418 22.855 1.00 57.81 313 LYS A N 1
ATOM 2464 C CA . LYS A 1 313 ? 2.078 30.713 23.509 1.00 57.81 313 LYS A CA 1
ATOM 2465 C C . LYS A 1 313 ? 2.236 30.613 25.025 1.00 57.81 313 LYS A C 1
ATOM 2467 O O . LYS A 1 313 ? 2.982 31.416 25.573 1.00 57.81 313 LYS A O 1
ATOM 2472 N N . ARG A 1 314 ? 1.641 29.599 25.671 1.00 56.97 314 ARG A N 1
ATOM 2473 C CA . ARG A 1 314 ? 1.788 29.340 27.118 1.00 56.97 314 ARG A CA 1
ATOM 2474 C C . ARG A 1 314 ? 3.242 29.135 27.533 1.00 56.97 314 ARG A C 1
ATOM 2476 O O . ARG A 1 314 ? 3.665 29.708 28.529 1.00 56.97 314 ARG A O 1
ATOM 2483 N N . VAL A 1 315 ? 4.011 28.362 26.765 1.00 53.03 315 VAL A N 1
ATOM 2484 C CA . VAL A 1 315 ? 5.447 28.153 27.015 1.00 53.03 315 VAL A CA 1
ATOM 2485 C C . VAL A 1 315 ? 6.211 29.472 26.867 1.00 53.03 315 VAL A C 1
ATOM 2487 O O . VAL A 1 315 ? 6.970 29.831 27.758 1.00 53.03 315 VAL A O 1
ATOM 2490 N N . SER A 1 316 ? 5.925 30.260 25.826 1.00 53.25 316 SER A N 1
ATOM 2491 C CA . SER A 1 316 ? 6.574 31.564 25.613 1.00 53.25 316 SER A CA 1
ATOM 2492 C C . SER A 1 316 ? 6.195 32.643 26.641 1.00 53.25 316 SER A C 1
ATOM 2494 O O . SER A 1 316 ? 6.931 33.613 26.823 1.00 53.25 316 SER A O 1
ATOM 2496 N N . GLU A 1 317 ? 5.033 32.511 27.285 1.00 50.28 317 GLU A N 1
ATOM 2497 C CA . GLU A 1 317 ? 4.566 33.389 28.364 1.00 50.28 317 GLU A CA 1
ATOM 2498 C C . GLU A 1 317 ? 5.185 32.969 29.706 1.00 50.28 317 GLU A C 1
ATOM 2500 O O . GLU A 1 317 ? 5.692 33.826 30.426 1.00 50.28 317 GLU A O 1
ATOM 2505 N N . MET A 1 318 ? 5.293 31.661 29.976 1.00 47.25 318 MET A N 1
ATOM 2506 C CA . MET A 1 318 ? 6.045 31.128 31.124 1.00 47.25 318 MET A CA 1
ATOM 2507 C C . MET A 1 318 ? 7.546 31.460 31.052 1.00 47.25 318 MET A C 1
ATOM 2509 O O . MET A 1 318 ? 8.160 31.760 32.073 1.00 47.25 318 MET A O 1
ATOM 2513 N N . GLU A 1 319 ? 8.142 31.462 29.857 1.00 44.50 319 GLU A N 1
ATOM 2514 C CA . GLU A 1 319 ? 9.541 31.860 29.644 1.00 44.50 319 GLU A CA 1
ATOM 2515 C C . GLU A 1 319 ? 9.765 33.370 29.831 1.00 44.50 319 GLU A C 1
ATOM 2517 O O . GLU A 1 319 ? 10.841 33.783 30.262 1.00 44.50 319 GLU A O 1
ATOM 2522 N N . ARG A 1 320 ? 8.751 34.211 29.575 1.00 44.88 320 ARG A N 1
ATOM 2523 C CA . ARG A 1 320 ? 8.830 35.663 29.823 1.00 44.88 320 ARG A CA 1
ATOM 2524 C C . ARG A 1 320 ? 8.673 36.033 31.291 1.00 44.88 320 ARG A C 1
ATOM 2526 O O . ARG A 1 320 ? 9.269 37.017 31.718 1.00 44.88 320 ARG A O 1
ATOM 2533 N N . GLU A 1 321 ? 7.913 35.261 32.058 1.00 42.50 321 GLU A N 1
ATOM 2534 C CA . GLU A 1 321 ? 7.752 35.485 33.500 1.00 42.50 321 GLU A CA 1
ATOM 2535 C C . GLU A 1 321 ? 8.921 34.905 34.323 1.00 42.50 321 GLU A C 1
ATOM 2537 O O . GLU A 1 321 ? 9.174 35.366 35.434 1.00 42.50 321 GLU A O 1
ATOM 2542 N N . GLY A 1 322 ? 9.690 33.959 33.764 1.00 38.72 322 GLY A N 1
ATOM 2543 C CA . GLY A 1 322 ? 10.884 33.374 34.392 1.00 38.72 322 GLY A CA 1
ATOM 2544 C C . GLY A 1 322 ? 12.222 34.064 34.083 1.00 38.72 322 GLY A C 1
ATOM 2545 O O . GLY A 1 322 ? 13.212 33.773 34.749 1.00 38.72 322 GLY A O 1
ATOM 2546 N N . ALA A 1 323 ? 12.282 34.980 33.109 1.00 37.44 323 ALA A N 1
ATOM 2547 C CA . ALA A 1 323 ? 13.527 35.603 32.635 1.00 37.44 323 ALA A CA 1
ATOM 2548 C C . ALA A 1 323 ? 13.767 37.023 33.188 1.00 37.44 323 ALA A C 1
ATOM 2550 O O . ALA A 1 323 ? 14.201 37.927 32.474 1.00 37.44 323 ALA A O 1
ATOM 2551 N N . ALA A 1 324 ? 13.535 37.223 34.486 1.00 36.25 324 ALA A N 1
ATOM 2552 C CA . ALA A 1 324 ? 14.195 38.293 35.230 1.00 36.25 324 ALA A CA 1
ATOM 2553 C C . ALA A 1 324 ? 15.567 37.787 35.717 1.00 36.25 324 ALA A C 1
ATOM 2555 O O . ALA A 1 324 ? 15.757 37.529 36.903 1.00 36.25 324 ALA 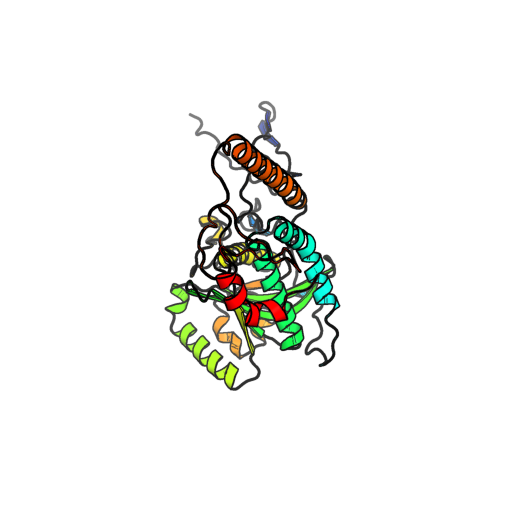A O 1
ATOM 2556 N N . GLY A 1 325 ? 16.518 37.599 34.795 1.00 35.12 325 GLY A N 1
ATOM 2557 C CA . GLY A 1 325 ? 17.880 37.190 35.141 1.00 35.12 325 GLY A CA 1
ATOM 2558 C C . GLY A 1 325 ? 18.790 36.901 33.942 1.00 35.12 325 GLY A C 1
ATOM 2559 O O . GLY A 1 325 ? 18.576 35.931 33.231 1.00 35.12 325 GLY A O 1
ATOM 2560 N N . GLU A 1 326 ? 19.841 37.719 33.828 1.00 31.52 326 GLU A N 1
ATOM 2561 C CA . GLU A 1 326 ? 21.123 37.518 33.119 1.00 31.52 326 GLU A CA 1
ATOM 2562 C C . GLU A 1 326 ? 21.331 38.006 31.664 1.00 31.52 326 GLU A C 1
ATOM 2564 O O . GLU A 1 326 ? 20.495 37.922 30.772 1.00 31.52 326 GLU A O 1
ATOM 2569 N N . PHE A 1 327 ? 22.516 38.610 31.496 1.00 35.25 327 PHE A N 1
ATOM 2570 C CA . PHE A 1 327 ? 23.000 39.508 30.445 1.00 35.25 327 PHE A CA 1
ATOM 2571 C C . PHE A 1 327 ? 23.610 38.766 29.238 1.00 35.25 327 PHE A C 1
ATOM 2573 O O . PHE A 1 327 ? 24.362 37.812 29.407 1.00 35.25 327 PHE A O 1
ATOM 2580 N N . SER A 1 328 ? 23.415 39.284 28.017 1.00 37.72 328 SER A N 1
ATOM 2581 C CA . SER A 1 328 ? 24.185 38.879 26.828 1.00 37.72 328 SER A CA 1
ATOM 2582 C C . SER A 1 328 ? 25.567 39.556 26.797 1.00 37.72 328 SER A C 1
ATOM 2584 O O . SER A 1 328 ? 25.653 40.769 26.573 1.00 37.72 328 SER A O 1
ATOM 2586 N N . GLU A 1 329 ? 26.656 38.806 26.969 1.00 47.34 329 GLU A N 1
ATOM 2587 C CA . GLU A 1 329 ? 28.020 39.328 26.791 1.00 47.34 329 GLU A CA 1
ATOM 2588 C C . GLU A 1 329 ? 28.391 39.470 25.301 1.00 47.34 329 GLU A C 1
ATOM 2590 O O . GLU A 1 329 ? 28.334 38.526 24.515 1.00 47.34 329 GLU A O 1
ATOM 2595 N N . GLN A 1 330 ? 28.787 40.681 24.904 1.00 64.25 330 GLN A N 1
ATOM 2596 C CA . GLN A 1 330 ? 29.354 40.995 23.590 1.00 64.25 330 GLN A CA 1
ATOM 2597 C C . GLN A 1 330 ? 30.879 40.763 23.618 1.00 64.25 330 GLN A C 1
ATOM 2599 O O . GLN A 1 330 ? 31.563 41.341 24.464 1.00 64.25 330 GLN A O 1
ATOM 2604 N N . CYS A 1 331 ? 31.422 39.973 22.678 1.00 77.38 331 CYS A N 1
ATOM 2605 C CA . CYS A 1 331 ? 32.854 39.615 22.607 1.00 77.38 331 CYS A CA 1
ATOM 2606 C C . CYS A 1 331 ? 33.564 40.143 21.341 1.00 77.38 331 CYS A C 1
ATOM 2608 O O . CYS A 1 331 ? 32.935 40.365 20.302 1.00 77.38 331 CYS A O 1
ATOM 2610 N N . CYS A 1 332 ? 34.889 40.330 21.421 1.00 76.50 332 CYS A N 1
ATOM 2611 C CA . CYS A 1 332 ? 35.757 40.770 20.319 1.00 76.50 332 CYS A CA 1
ATOM 2612 C C . CYS A 1 332 ? 35.815 39.748 19.174 1.00 76.50 332 CYS A C 1
ATOM 2614 O O . CYS A 1 332 ? 36.127 38.581 19.397 1.00 76.50 332 CYS A O 1
ATOM 2616 N N . THR A 1 333 ? 35.632 40.200 17.932 1.00 77.25 333 THR A N 1
ATOM 2617 C CA . THR A 1 333 ? 35.643 39.336 16.738 1.00 77.25 333 THR A CA 1
ATOM 2618 C C . THR A 1 333 ? 37.006 38.680 16.469 1.00 77.25 333 THR A C 1
ATOM 2620 O O . THR A 1 333 ? 37.057 37.584 15.921 1.00 77.25 333 THR A O 1
ATOM 2623 N N . THR A 1 334 ? 38.116 39.311 16.866 1.00 79.25 334 THR A N 1
ATOM 2624 C CA . THR A 1 334 ? 39.469 38.813 16.545 1.00 79.25 334 THR A CA 1
ATOM 2625 C C . THR A 1 334 ? 40.011 37.826 17.577 1.00 79.25 334 THR A C 1
ATOM 2627 O O . THR A 1 334 ? 40.657 36.851 17.207 1.00 79.25 334 THR A O 1
ATOM 2630 N N . CYS A 1 335 ? 39.795 38.084 18.869 1.00 77.81 335 CYS A N 1
ATOM 2631 C CA . CYS A 1 335 ? 40.408 37.309 19.955 1.00 77.81 335 CYS A CA 1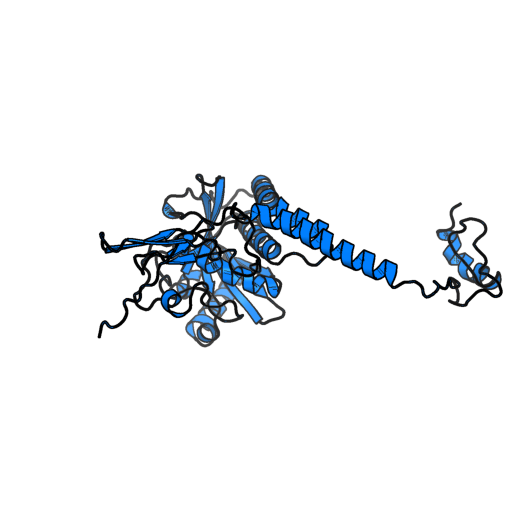
ATOM 2632 C C . CYS A 1 335 ? 39.401 36.718 20.950 1.00 77.81 335 CYS A C 1
ATOM 2634 O O . CYS A 1 335 ? 39.813 36.049 21.890 1.00 77.81 335 CYS A O 1
ATOM 2636 N N . GLY A 1 336 ? 38.103 36.997 20.793 1.00 74.00 336 GLY A N 1
ATOM 2637 C CA . GLY A 1 336 ? 37.057 36.539 21.709 1.00 74.00 336 GLY A CA 1
ATOM 2638 C C . GLY A 1 336 ? 37.027 37.246 23.069 1.00 74.00 336 GLY A C 1
ATOM 2639 O O . GLY A 1 336 ? 36.148 36.959 23.869 1.00 74.00 336 GLY A O 1
ATOM 2640 N N . GLY A 1 337 ? 37.949 38.174 23.344 1.00 76.50 337 GLY A N 1
ATOM 2641 C CA . GLY A 1 337 ? 38.029 38.870 24.630 1.00 76.50 337 GLY A CA 1
ATOM 2642 C C . GLY A 1 337 ? 36.963 39.954 24.835 1.00 76.50 337 GLY A C 1
ATOM 2643 O O . GLY A 1 337 ? 36.479 40.568 23.879 1.00 76.50 337 GLY A O 1
ATOM 2644 N N . SER A 1 338 ? 36.649 40.232 26.099 1.00 74.81 338 SER A N 1
ATOM 2645 C CA . SER A 1 338 ? 35.772 41.325 26.535 1.00 74.81 338 SER A CA 1
ATOM 2646 C C . SER A 1 338 ? 36.490 42.683 26.423 1.00 74.81 338 SER A C 1
ATOM 2648 O O . SER A 1 338 ? 37.685 42.798 26.707 1.00 74.81 338 SER A O 1
ATOM 2650 N N . GLY A 1 339 ? 35.788 43.736 25.996 1.00 66.88 339 GLY A N 1
ATOM 2651 C CA . GLY A 1 339 ? 36.364 45.085 25.893 1.00 66.88 339 GLY A CA 1
ATOM 2652 C C . GLY A 1 339 ? 36.522 45.749 27.264 1.00 66.88 339 GLY A C 1
ATOM 2653 O O . GLY A 1 339 ? 35.573 45.776 28.038 1.00 66.88 339 GLY A O 1
ATOM 2654 N N . LYS A 1 340 ? 37.691 46.330 27.566 1.00 62.88 340 LYS A N 1
ATOM 2655 C CA . LYS A 1 340 ? 37.912 47.128 28.787 1.00 62.88 340 LYS A CA 1
ATOM 2656 C C . LYS A 1 340 ? 38.013 48.612 28.404 1.00 62.88 340 LYS A C 1
ATOM 2658 O O . LYS A 1 340 ? 39.066 48.988 27.894 1.00 62.88 340 LYS A O 1
ATOM 2663 N N . PRO A 1 341 ? 36.998 49.482 28.601 1.00 59.56 341 PRO A N 1
ATOM 2664 C CA . PRO A 1 341 ? 35.681 49.292 29.235 1.00 59.56 341 PRO A CA 1
ATOM 2665 C C . PRO A 1 341 ? 34.505 48.977 28.279 1.00 59.56 341 PRO A C 1
ATOM 2667 O O . PRO A 1 341 ? 33.415 48.678 28.757 1.00 59.56 341 PRO A O 1
ATOM 2670 N N . LYS A 1 342 ? 34.677 49.074 26.951 1.00 77.50 342 LYS A N 1
ATOM 2671 C CA . LYS A 1 342 ? 33.677 48.692 25.928 1.00 77.50 342 LYS A CA 1
ATOM 2672 C C . LYS A 1 342 ? 34.384 48.180 24.673 1.00 77.50 342 LYS A C 1
ATOM 2674 O O . LYS A 1 342 ? 35.549 48.509 24.452 1.00 77.50 342 LYS A O 1
ATOM 2679 N N . LEU A 1 343 ? 33.694 47.389 23.853 1.00 81.25 343 LEU A N 1
ATOM 2680 C CA . LEU A 1 343 ? 34.203 47.007 22.536 1.00 81.25 343 LEU A CA 1
ATOM 2681 C C . LEU A 1 343 ? 34.098 48.183 21.556 1.00 81.25 343 LEU A C 1
ATOM 2683 O O . LEU A 1 343 ? 33.119 48.927 21.538 1.00 81.25 343 LEU A O 1
ATOM 2687 N N . LEU A 1 344 ? 35.129 48.342 20.737 1.00 80.31 344 LEU A N 1
ATOM 2688 C CA . LEU A 1 344 ? 35.221 49.330 19.675 1.00 80.31 344 LEU A CA 1
ATOM 2689 C C . LEU A 1 344 ? 34.540 48.787 18.421 1.00 80.31 344 LEU A C 1
ATOM 2691 O O . LEU A 1 344 ? 34.950 47.757 17.889 1.00 80.31 344 LEU A O 1
ATOM 2695 N N . LEU A 1 345 ? 33.529 49.492 17.924 1.00 86.06 345 LEU A N 1
ATOM 2696 C CA . LEU A 1 345 ? 32.892 49.158 16.654 1.00 86.06 345 LEU A CA 1
ATOM 2697 C C . LEU A 1 345 ? 33.738 49.653 15.480 1.00 86.06 345 LEU A C 1
ATOM 2699 O O . LEU A 1 345 ? 34.345 50.726 15.539 1.00 86.06 345 LEU A O 1
ATOM 2703 N N . CYS A 1 346 ? 33.734 48.901 14.382 1.00 83.69 346 CYS A N 1
ATOM 2704 C CA . CYS A 1 346 ? 34.305 49.370 13.126 1.00 83.69 346 CYS A CA 1
ATOM 2705 C C . CYS A 1 346 ? 33.627 50.683 12.701 1.00 83.69 346 CYS A C 1
ATOM 2707 O O . CYS A 1 346 ? 32.424 50.717 12.453 1.00 83.69 346 CYS A O 1
ATOM 2709 N N . SER A 1 347 ? 34.391 51.768 12.571 1.00 80.56 347 SER A N 1
ATOM 2710 C CA . SER A 1 347 ? 33.838 53.099 12.286 1.00 80.56 347 SER A CA 1
ATOM 2711 C C . SER A 1 347 ? 33.124 53.212 10.935 1.00 80.56 347 SER A C 1
ATOM 2713 O O . SER A 1 347 ? 32.311 54.118 10.758 1.00 80.56 347 SER A O 1
ATOM 2715 N N . ARG A 1 348 ? 33.409 52.305 9.989 1.00 79.94 348 ARG A N 1
ATOM 2716 C CA . ARG A 1 348 ? 32.819 52.313 8.646 1.00 79.94 348 ARG A CA 1
ATOM 2717 C C . ARG A 1 348 ? 31.486 51.573 8.575 1.00 79.94 348 ARG A C 1
ATOM 2719 O O . ARG A 1 348 ? 30.519 52.177 8.142 1.00 79.94 348 ARG A O 1
ATOM 2726 N N . CYS A 1 349 ? 31.450 50.306 8.985 1.00 82.62 349 CYS A N 1
ATOM 2727 C CA . CYS A 1 349 ? 30.260 49.456 8.852 1.00 82.62 349 CYS A CA 1
ATOM 2728 C C . CYS A 1 349 ? 29.446 49.332 10.144 1.00 82.62 349 CYS A C 1
ATOM 2730 O O . CYS A 1 349 ? 28.311 48.875 10.113 1.00 82.62 349 CYS A O 1
ATOM 2732 N N . LYS A 1 350 ? 30.048 49.651 11.299 1.00 83.25 350 LYS A N 1
ATOM 2733 C CA . LYS A 1 350 ? 29.505 49.433 12.653 1.00 83.25 350 LYS A CA 1
ATOM 2734 C C . LYS A 1 350 ? 29.041 47.994 12.955 1.00 83.25 350 LYS A C 1
ATOM 2736 O O . LYS A 1 350 ? 28.479 47.764 14.017 1.00 83.25 350 LYS A O 1
ATOM 2741 N N . GLY A 1 351 ? 29.298 47.036 12.061 1.00 75.69 351 GLY A N 1
ATOM 2742 C CA . GLY A 1 351 ? 28.814 45.654 12.141 1.00 75.69 351 GLY A CA 1
ATOM 2743 C C . GLY A 1 351 ? 29.785 44.658 12.781 1.00 75.69 351 GLY A C 1
ATOM 2744 O O . GLY A 1 351 ? 29.428 43.500 12.958 1.00 75.69 351 GLY A O 1
ATOM 2745 N N . THR A 1 352 ? 31.006 45.075 13.125 1.00 80.94 352 THR A N 1
ATOM 2746 C CA . THR A 1 352 ? 31.993 44.243 13.839 1.00 80.94 352 THR A CA 1
ATOM 2747 C C . THR A 1 352 ? 32.592 45.005 15.014 1.00 80.94 352 THR A C 1
ATOM 2749 O O . THR A 1 352 ? 32.653 46.240 14.989 1.00 80.94 352 THR A O 1
ATOM 2752 N N . GLN A 1 353 ? 33.020 44.273 16.046 1.00 85.25 353 GLN A N 1
ATOM 2753 C CA . GLN A 1 353 ? 33.427 44.831 17.335 1.00 85.25 353 GLN A CA 1
ATOM 2754 C C . GLN A 1 353 ? 34.752 44.236 17.833 1.00 85.25 353 GLN A C 1
ATOM 2756 O O . GLN A 1 353 ? 34.981 43.029 17.751 1.00 85.25 353 GLN A O 1
ATOM 2761 N N . TYR A 1 354 ? 35.630 45.080 18.372 1.00 83.25 354 TYR A N 1
ATOM 2762 C CA . TYR A 1 354 ? 37.004 44.725 18.730 1.00 83.25 354 TYR A CA 1
ATOM 2763 C C . TYR A 1 354 ? 37.369 45.225 20.128 1.00 83.25 354 TYR A C 1
ATOM 2765 O O . TYR A 1 354 ? 36.977 46.316 20.526 1.00 83.25 354 TYR A O 1
ATOM 2773 N N . CYS A 1 355 ? 38.160 44.466 20.883 1.00 86.38 355 CYS A N 1
ATOM 2774 C CA . CYS A 1 355 ? 38.619 44.898 22.208 1.00 86.38 355 CYS A CA 1
ATOM 2775 C C . CYS A 1 355 ? 39.731 45.959 22.153 1.00 86.38 355 CYS A C 1
ATOM 2777 O O . CYS A 1 355 ? 39.959 46.642 23.146 1.00 86.38 355 CYS A O 1
ATOM 2779 N N . SER A 1 356 ? 40.425 46.101 21.018 1.00 83.31 356 SER A N 1
ATOM 2780 C CA . SER A 1 356 ? 41.475 47.101 20.801 1.00 83.31 356 SER A CA 1
ATOM 2781 C C . SER A 1 356 ? 41.667 47.410 19.312 1.00 83.31 356 SER A C 1
ATOM 2783 O O . SER A 1 356 ? 41.271 46.635 18.435 1.00 83.31 356 SER A O 1
ATOM 2785 N N . THR A 1 357 ? 42.324 48.533 19.020 1.00 82.81 357 THR A N 1
ATOM 2786 C CA . THR A 1 357 ? 42.714 48.926 17.655 1.00 82.81 357 THR A CA 1
ATOM 2787 C C . THR A 1 357 ? 43.701 47.938 17.019 1.00 82.81 357 THR A C 1
ATOM 2789 O O . THR A 1 357 ? 43.687 47.760 15.802 1.00 82.81 357 THR A O 1
ATOM 2792 N N . ASP A 1 358 ? 44.503 47.225 17.814 1.00 84.62 358 ASP A N 1
ATOM 2793 C CA . ASP A 1 358 ? 45.411 46.178 17.324 1.00 84.62 358 ASP A CA 1
ATOM 2794 C C . ASP A 1 358 ? 44.660 44.925 16.847 1.00 84.62 358 ASP A C 1
ATOM 2796 O O . ASP A 1 358 ? 45.000 44.345 15.808 1.00 84.62 358 ASP A O 1
ATOM 2800 N N . CYS A 1 359 ? 43.576 44.547 17.537 1.00 84.25 359 CYS A N 1
ATOM 2801 C CA . CYS A 1 359 ? 42.680 43.476 17.089 1.00 84.25 359 CYS A CA 1
ATOM 2802 C C . CYS A 1 359 ? 41.948 43.850 15.793 1.00 84.25 359 CYS A C 1
ATOM 2804 O O . CYS A 1 359 ? 41.792 43.002 14.913 1.00 84.25 359 CYS A O 1
ATOM 2806 N N . GLN A 1 360 ? 41.569 45.122 15.640 1.00 84.94 360 GLN A N 1
ATOM 2807 C CA . GLN A 1 360 ? 40.973 45.637 14.407 1.00 84.94 360 GLN A CA 1
ATOM 2808 C C . GLN A 1 360 ? 41.972 45.623 13.234 1.00 84.94 360 GLN A C 1
ATOM 2810 O O . GLN A 1 360 ? 41.623 45.209 12.130 1.00 84.94 360 GLN A O 1
ATOM 2815 N N . LYS A 1 361 ? 43.232 46.031 13.454 1.00 86.00 361 LYS A N 1
ATOM 2816 C CA . LYS A 1 361 ? 44.284 46.010 12.418 1.00 86.00 361 LYS A CA 1
ATOM 2817 C C . LYS A 1 361 ? 44.633 44.592 11.967 1.00 86.00 361 LYS A C 1
ATOM 2819 O O . LYS A 1 361 ? 44.825 44.367 10.773 1.00 86.00 361 LYS A O 1
ATOM 2824 N N . THR A 1 362 ? 44.686 43.644 12.903 1.00 85.94 362 THR A N 1
ATOM 2825 C CA . THR A 1 362 ? 44.953 42.227 12.607 1.00 85.94 362 THR A CA 1
ATOM 2826 C C . THR A 1 362 ? 43.859 41.624 11.719 1.00 85.94 362 THR A C 1
ATOM 2828 O O . THR A 1 362 ? 44.161 40.927 10.750 1.00 85.94 362 THR A O 1
ATOM 2831 N N . ASP A 1 363 ? 42.594 41.951 11.990 1.00 84.62 363 ASP A N 1
ATOM 2832 C CA . ASP A 1 363 ? 41.449 41.471 11.209 1.00 84.62 363 ASP A CA 1
ATOM 2833 C C . ASP A 1 363 ? 41.257 42.228 9.878 1.00 84.62 363 ASP A C 1
ATOM 2835 O O . ASP A 1 363 ? 40.644 41.716 8.941 1.00 84.62 363 ASP A O 1
ATOM 2839 N N . TRP A 1 364 ? 41.849 43.420 9.721 1.00 86.56 364 TRP A N 1
ATOM 2840 C CA . TRP A 1 364 ? 41.618 44.306 8.572 1.00 86.56 364 TRP A CA 1
ATOM 2841 C C . TRP A 1 364 ? 41.848 43.651 7.204 1.00 86.56 364 TRP A C 1
ATOM 2843 O O . TRP A 1 364 ? 41.103 43.920 6.262 1.00 86.56 364 TRP A O 1
ATOM 2853 N N . LYS A 1 365 ? 42.837 42.754 7.070 1.00 83.88 365 LYS A N 1
ATOM 2854 C CA . LYS A 1 365 ? 43.089 42.044 5.800 1.00 83.88 365 LYS A CA 1
ATOM 2855 C C . LYS A 1 365 ? 41.892 41.196 5.352 1.00 83.88 365 LYS A C 1
ATOM 2857 O O . LYS A 1 365 ? 41.667 41.106 4.147 1.00 83.88 365 LYS A O 1
ATOM 2862 N N . LYS A 1 366 ? 41.152 40.609 6.299 1.00 82.62 366 LYS A N 1
ATOM 2863 C CA . LYS A 1 366 ? 39.948 39.801 6.058 1.00 82.62 366 LYS A CA 1
ATOM 2864 C C . LYS A 1 366 ? 38.705 40.687 6.018 1.00 82.62 366 LYS A C 1
ATOM 2866 O O . LYS A 1 366 ? 37.953 40.649 5.050 1.00 82.62 366 LYS A O 1
ATOM 2871 N N . HIS A 1 367 ? 38.547 41.552 7.018 1.00 85.12 367 HIS A N 1
ATOM 2872 C CA . HIS A 1 367 ? 37.379 42.412 7.168 1.00 85.12 367 HIS A CA 1
ATOM 2873 C C . HIS A 1 367 ? 37.190 43.390 6.000 1.00 85.12 367 HIS A C 1
ATOM 2875 O O . HIS A 1 367 ? 36.060 43.614 5.577 1.00 85.12 367 HIS A O 1
ATOM 2881 N N . LYS A 1 368 ? 38.264 43.933 5.405 1.00 83.81 368 LYS A N 1
ATOM 2882 C CA . LYS A 1 368 ? 38.153 44.895 4.289 1.00 83.81 368 LYS A CA 1
ATOM 2883 C C . LYS A 1 368 ? 37.392 44.360 3.068 1.00 83.81 368 LYS A C 1
ATOM 2885 O O . LYS A 1 368 ? 36.866 45.162 2.308 1.00 83.81 368 LYS A O 1
ATOM 2890 N N . LEU A 1 369 ? 37.352 43.037 2.875 1.00 83.88 369 LEU A N 1
ATOM 2891 C CA . LEU A 1 369 ? 36.642 42.394 1.761 1.00 83.88 369 LEU A CA 1
ATOM 2892 C C . LEU A 1 369 ? 35.119 42.458 1.932 1.00 83.88 369 LEU A C 1
ATOM 2894 O O . LEU A 1 369 ? 34.393 42.403 0.947 1.00 83.88 369 LEU A O 1
ATOM 2898 N N . VAL A 1 370 ? 34.652 42.588 3.175 1.00 78.62 370 VAL A N 1
ATOM 2899 C CA . VAL A 1 370 ? 33.231 42.592 3.555 1.00 78.62 370 VAL A CA 1
ATOM 2900 C C . VAL A 1 370 ? 32.805 43.904 4.229 1.00 78.62 370 VAL A C 1
ATOM 2902 O O . VAL A 1 370 ? 31.667 44.049 4.659 1.00 78.62 370 VAL A O 1
ATOM 2905 N N . CYS A 1 371 ? 33.714 44.877 4.339 1.00 84.44 371 CYS A N 1
ATOM 2906 C CA . CYS A 1 371 ? 33.469 46.157 4.997 1.00 84.44 371 CYS A CA 1
ATOM 2907 C C . CYS A 1 371 ? 32.803 47.156 4.032 1.00 84.44 371 CYS A C 1
ATOM 2909 O O . CYS A 1 371 ? 33.488 47.903 3.325 1.00 84.44 371 CYS A O 1
ATOM 2911 N N . SER A 1 372 ? 31.469 47.191 4.019 1.00 75.75 372 SER A N 1
ATOM 2912 C CA . SER A 1 372 ? 30.661 48.220 3.347 1.00 75.75 372 SER A CA 1
ATOM 2913 C C . SER A 1 372 ? 30.167 49.282 4.339 1.00 75.75 372 SER A C 1
ATOM 2915 O O . SER A 1 372 ? 30.161 49.044 5.544 1.00 75.75 372 SER A O 1
ATOM 2917 N N . LYS A 1 373 ? 29.824 50.479 3.846 1.00 58.91 373 LYS A N 1
ATOM 2918 C CA . LYS A 1 373 ? 29.187 51.516 4.677 1.00 58.91 373 LYS A CA 1
ATOM 2919 C C . LYS A 1 373 ? 27.782 51.107 5.097 1.00 58.91 373 LYS A C 1
ATOM 2921 O O . LYS A 1 373 ? 27.146 50.390 4.293 1.00 58.91 373 LYS A O 1
#

Nearest PDB structures (foldseek):
  8eww-assembly2_B  TM=3.914E-01  e=7.232E+00  Arabidopsis thaliana
  5hci-assembly4_F-5  TM=3.151E-01  e=9.134E+00  Saccharomyces cerevisiae
  5hci-assembly5_E  TM=3.122E-01  e=8.616E+00  Saccharomyces cerevisiae

Radius of gyration: 29.04 Å; Cα contacts (8 Å, |Δi|>4): 564; chains: 1; bounding box: 88×75×63 Å

Foldseek 3Di:
DPPDDDDDDFDPADFDPVPWDWDQDPVVGDIDIDTDHLLADPPPPPPQQCQFDWGQDPVNWATAGPLAAADQQVPFAFDDPLAPLPDDCVVLVVVLCVLCVLQVVLQVVVVDDRDLLSLLSVLLSVVVCCCCNVVSFAFAKEFEAAPVPAGGFKIKTFHTKTADPPVRFIWGWIKMQGAAPVLVVDPLNVVLVVVVVVCCVVHSYYYHYRHGHPSNLLVCLSCFQSQLSSNDPFIADPPWCCSVCNAQNDSDGRDHRYTLRQQLHPSDSQVVDPSNVSCNRRIGIGGRTRRHRRSRCPNNSVVVVVVVVVVVVVVVVVVVVPPPDDDDADAAPQPRHQAVVHWDADPQQSPGTHNDPVSVVVCCVVVVVVRHD

Organism: NCBI:txid980116

InterPro domains:
  IPR002893 Zinc finger, MYND-type [PF01753] (332-371)
  IPR002893 Zinc finger, MYND-type [PS50865] (332-371)

Secondary structure (DSSP, 8-state):
-----------SS-B-GGG-EEEEETTTTEEEEE--B--SS-----TTSTTS-EEEPTTSS-EEESSS----GGGSPBPPSSPPTT---HHHHHHHHHHTHHHHHHHHHHTSSPPHHHHHHHHHHHHHHIIIIISTT--EEEEEEETTTTEEEEEEEEEEEEEETTTTEEEEEEEEEE--HHHHT-HHHHHHHHHHHHHHHHSS-EEEEEE--HHHHHHHHHHHHHHHHHT--SPPPTT-HHHHH-SSS--STTS--S-GGGTTS--GGGGG-GGGGGGTTT-EEEEE---PPPTTTTTHHHHHHHHHHHHHHHHHHHHHHH----------TTT-PPPSS-PEEPTTTS--EESSHHHHHHHHHHHTTT---